Protein AF-0000000069215325 (afdb_homodimer)

Structure (mmCIF, N/CA/C/O backbone):
data_AF-0000000069215325-model_v1
#
loop_
_entity.id
_entity.type
_entity.pdbx_description
1 polymer 'MccB-like protein'
#
loop_
_atom_site.group_PDB
_atom_site.id
_atom_site.type_symbol
_atom_site.label_atom_id
_atom_site.label_alt_id
_atom_site.label_comp_id
_atom_site.label_asym_id
_atom_site.label_entity_id
_atom_site.label_seq_id
_atom_site.pdbx_PDB_ins_code
_atom_site.Cartn_x
_atom_site.Cartn_y
_atom_site.Cartn_z
_atom_site.occupancy
_atom_site.B_iso_or_equiv
_atom_site.auth_seq_id
_atom_site.auth_comp_id
_atom_site.auth_asym_id
_atom_site.auth_atom_id
_atom_site.pdbx_PDB_model_num
ATOM 1 N N . MET A 1 1 ? 28.766 -23.391 -14.75 1 69.19 1 MET A N 1
ATOM 2 C CA . MET A 1 1 ? 27.812 -23.266 -15.852 1 69.19 1 MET A CA 1
ATOM 3 C C . MET A 1 1 ? 26.422 -22.953 -15.328 1 69.19 1 MET A C 1
ATOM 5 O O . MET A 1 1 ? 26.031 -23.406 -14.25 1 69.19 1 MET A O 1
ATOM 9 N N . GLN A 1 2 ? 25.625 -22 -16.062 1 88 2 GLN A N 1
ATOM 10 C CA . GLN A 1 2 ? 24.375 -21.406 -15.562 1 88 2 GLN A CA 1
ATOM 11 C C . GLN A 1 2 ? 23.203 -22.344 -15.789 1 88 2 GLN A C 1
ATOM 13 O O . GLN A 1 2 ? 23.109 -23 -16.828 1 88 2 GLN A O 1
ATOM 18 N N . TRP A 1 3 ? 22.5 -22.719 -14.781 1 95.94 3 TRP A N 1
ATOM 19 C CA . TRP A 1 3 ? 21.281 -23.516 -14.852 1 95.94 3 TRP A CA 1
ATOM 20 C C . TRP A 1 3 ? 20.094 -22.641 -15.227 1 95.94 3 TRP A C 1
ATOM 22 O O . TRP A 1 3 ? 20.078 -21.438 -14.953 1 95.94 3 TRP A O 1
ATOM 32 N N . TYR A 1 4 ? 19.172 -23.297 -15.93 1 97.81 4 TYR A N 1
ATOM 33 C CA . TYR A 1 4 ? 17.891 -22.672 -16.219 1 97.81 4 TYR A CA 1
ATOM 34 C C . TYR A 1 4 ? 16.734 -23.578 -15.844 1 97.81 4 TYR A C 1
ATOM 36 O O . TYR A 1 4 ? 16.844 -24.812 -15.938 1 97.81 4 TYR A O 1
ATOM 44 N N . GLN A 1 5 ? 15.688 -23.031 -15.477 1 97.88 5 GLN A N 1
ATOM 45 C CA . GLN A 1 5 ? 14.461 -23.766 -15.18 1 97.88 5 GLN A CA 1
ATOM 46 C C . GLN A 1 5 ? 13.227 -22.906 -15.43 1 97.88 5 GLN A C 1
ATOM 48 O O . GLN A 1 5 ? 13.32 -21.672 -15.516 1 97.88 5 GLN A O 1
ATOM 53 N N . THR A 1 6 ? 12.125 -23.594 -15.617 1 98.25 6 THR A N 1
ATOM 54 C CA . THR A 1 6 ? 10.859 -22.875 -15.625 1 98.25 6 THR A CA 1
ATOM 55 C C . THR A 1 6 ? 10.594 -22.234 -14.266 1 98.25 6 THR A C 1
ATOM 57 O O . THR A 1 6 ? 10.695 -22.891 -13.234 1 98.25 6 THR A O 1
ATOM 60 N N . SER A 1 7 ? 10.352 -20.953 -14.281 1 97.75 7 SER A N 1
ATOM 61 C CA . SER A 1 7 ? 10.117 -20.203 -13.055 1 97.75 7 SER A CA 1
ATOM 62 C C . SER A 1 7 ? 8.891 -20.719 -12.312 1 97.75 7 SER A C 1
ATOM 64 O O . SER A 1 7 ? 7.938 -21.203 -12.93 1 97.75 7 SER A O 1
ATOM 66 N N . PHE A 1 8 ? 8.875 -20.547 -11.039 1 96.81 8 PHE A N 1
ATOM 67 C CA . PHE A 1 8 ? 7.727 -20.922 -10.227 1 96.81 8 PHE A CA 1
ATOM 68 C C . PHE A 1 8 ? 6.586 -19.922 -10.406 1 96.81 8 PHE A C 1
ATOM 70 O O . PHE A 1 8 ? 5.465 -20.172 -9.969 1 96.81 8 PHE A O 1
ATOM 77 N N . SER A 1 9 ? 6.832 -18.859 -11.109 1 96.12 9 SER A N 1
ATOM 78 C CA . SER A 1 9 ? 5.773 -17.891 -11.391 1 96.12 9 SER A CA 1
ATOM 79 C C . SER A 1 9 ? 5.191 -18.094 -12.781 1 96.12 9 SER A C 1
ATOM 81 O O . SER A 1 9 ? 4.285 -17.375 -13.195 1 96.12 9 SER A O 1
ATOM 83 N N . ALA A 1 10 ? 5.695 -19.062 -13.531 1 97.38 10 ALA A N 1
ATOM 84 C CA . ALA A 1 10 ? 5.27 -19.281 -14.914 1 97.38 10 ALA A CA 1
ATOM 85 C C . ALA A 1 10 ? 3.846 -19.828 -14.969 1 97.38 10 ALA A C 1
ATOM 87 O O . ALA A 1 10 ? 3.484 -20.719 -14.195 1 97.38 10 ALA A O 1
ATOM 88 N N . CYS A 1 11 ? 3.111 -19.266 -15.82 1 95.81 11 CYS A N 1
ATOM 89 C CA . CYS A 1 11 ? 1.731 -19.672 -16.078 1 95.81 11 CYS A CA 1
ATOM 90 C C . CYS A 1 11 ? 1.373 -19.484 -17.547 1 95.81 11 CYS A C 1
ATOM 92 O O . CYS A 1 11 ? 1.904 -18.594 -18.203 1 95.81 11 CYS A O 1
ATOM 94 N N . VAL A 1 12 ? 0.559 -20.391 -18.031 1 95.62 12 VAL A N 1
ATOM 95 C CA . VAL A 1 12 ? 0.101 -20.297 -19.406 1 95.62 12 VAL A CA 1
ATOM 96 C C . VAL A 1 12 ? -1.404 -20.547 -19.469 1 95.62 12 VAL A C 1
ATOM 98 O O . VAL A 1 12 ? -1.989 -21.094 -18.547 1 95.62 12 VAL A O 1
ATOM 101 N N . GLY A 1 13 ? -1.968 -19.953 -20.438 1 91.69 13 GLY A N 1
ATOM 102 C CA . GLY A 1 13 ? -3.396 -20.141 -20.641 1 91.69 13 GLY A CA 1
ATOM 103 C C . GLY A 1 13 ? -3.795 -20.188 -22.094 1 91.69 13 GLY A C 1
ATOM 104 O O . GLY A 1 13 ? -3.076 -19.672 -22.953 1 91.69 13 GLY A O 1
ATOM 105 N N . GLN A 1 14 ? -4.855 -20.844 -22.344 1 89.75 14 GLN A N 1
ATOM 106 C CA . GLN A 1 14 ? -5.387 -20.953 -23.703 1 89.75 14 GLN A CA 1
ATOM 107 C C . GLN A 1 14 ? -6.895 -20.719 -23.719 1 89.75 14 GLN A C 1
ATOM 109 O O . GLN A 1 14 ? -7.633 -21.359 -22.953 1 89.75 14 GLN A O 1
ATOM 114 N N . THR A 1 15 ? -7.258 -19.734 -24.438 1 84.5 15 THR A N 1
ATOM 115 C CA . THR A 1 15 ? -8.68 -19.5 -24.688 1 84.5 15 THR A CA 1
ATOM 116 C C . THR A 1 15 ? -9.055 -19.922 -26.109 1 84.5 15 THR A C 1
ATOM 118 O O . THR A 1 15 ? -8.234 -20.484 -26.844 1 84.5 15 THR A O 1
ATOM 121 N N . ASP A 1 16 ? -10.336 -19.641 -26.469 1 82.62 16 ASP A N 1
ATOM 122 C CA . ASP A 1 16 ? -10.781 -19.969 -27.828 1 82.62 16 ASP A CA 1
ATOM 123 C C . ASP A 1 16 ? -10.078 -19.109 -28.875 1 82.62 16 ASP A C 1
ATOM 125 O O . ASP A 1 16 ? -9.891 -19.547 -30.016 1 82.62 16 ASP A O 1
ATOM 129 N N . THR A 1 17 ? -9.594 -18.016 -28.375 1 86 17 THR A N 1
ATOM 130 C CA . THR A 1 17 ? -9.102 -17.078 -29.375 1 86 17 THR A CA 1
ATOM 131 C C . THR A 1 17 ? -7.629 -16.75 -29.141 1 86 17 THR A C 1
ATOM 133 O O . THR A 1 17 ? -6.949 -16.234 -30.031 1 86 17 THR A O 1
ATOM 136 N N . GLU A 1 18 ? -7.176 -17.109 -27.922 1 91.31 18 GLU A N 1
ATOM 137 C CA . GLU A 1 18 ? -5.828 -16.609 -27.625 1 91.31 18 GLU A CA 1
ATOM 138 C C . GLU A 1 18 ? -4.996 -17.672 -26.922 1 91.31 18 GLU A C 1
ATOM 140 O O . GLU A 1 18 ? -5.531 -18.469 -26.141 1 91.31 18 GLU A O 1
ATOM 145 N N . ASN A 1 19 ? -3.715 -17.734 -27.281 1 95.62 19 ASN A N 1
ATOM 146 C CA . ASN A 1 19 ? -2.686 -18.453 -26.547 1 95.62 19 ASN A CA 1
ATOM 147 C C . ASN A 1 19 ? -1.848 -17.5 -25.688 1 95.62 19 ASN A C 1
ATOM 149 O O . ASN A 1 19 ? -1.106 -16.672 -26.219 1 95.62 19 ASN A O 1
ATOM 153 N N . ILE A 1 20 ? -1.984 -17.688 -24.406 1 95.94 20 ILE A N 1
ATOM 154 C CA . ILE A 1 20 ? -1.428 -16.703 -23.5 1 95.94 20 ILE A CA 1
ATOM 155 C C . ILE A 1 20 ? -0.227 -17.281 -22.766 1 95.94 20 ILE A C 1
ATOM 157 O O . ILE A 1 20 ? -0.316 -18.375 -22.188 1 95.94 20 ILE A O 1
ATOM 161 N N . ILE A 1 21 ? 0.884 -16.562 -22.797 1 97.44 21 ILE A N 1
ATOM 162 C CA . ILE A 1 21 ? 2.096 -16.953 -22.078 1 97.44 21 ILE A CA 1
ATOM 163 C C . ILE A 1 21 ? 2.432 -15.906 -21.031 1 97.44 21 ILE A C 1
ATOM 165 O O . ILE A 1 21 ? 2.51 -14.711 -21.328 1 97.44 21 ILE A O 1
ATOM 169 N N . GLY A 1 22 ? 2.545 -16.406 -19.766 1 95.81 22 GLY A N 1
ATOM 170 C CA . GLY A 1 22 ? 2.943 -15.508 -18.703 1 95.81 22 GLY A CA 1
ATOM 171 C C . GLY A 1 22 ? 1.768 -14.844 -18 1 95.81 22 GLY A C 1
ATOM 172 O O . GLY A 1 22 ? 0.612 -15.109 -18.344 1 95.81 22 GLY A O 1
ATOM 173 N N . LEU A 1 23 ? 2.09 -14.023 -17 1 93.81 23 LEU A N 1
ATOM 174 C CA . LEU A 1 23 ? 1.136 -13.266 -16.188 1 93.81 23 LEU A CA 1
ATOM 175 C C . LEU A 1 23 ? 1.671 -11.875 -15.867 1 93.81 23 LEU A C 1
ATOM 177 O O . LEU A 1 23 ? 2.879 -11.641 -15.953 1 93.81 23 LEU A O 1
ATOM 181 N N . GLY A 1 24 ? 0.731 -11 -15.492 1 94.44 24 GLY A N 1
ATOM 182 C CA . GLY A 1 24 ? 1.152 -9.664 -15.102 1 94.44 24 GLY A CA 1
ATOM 183 C C . GLY A 1 24 ? 1.723 -8.859 -16.25 1 94.44 24 GLY A C 1
ATOM 184 O O . GLY A 1 24 ? 1.195 -8.898 -17.375 1 94.44 24 GLY A O 1
ATOM 185 N N . THR A 1 25 ? 2.807 -8.172 -15.977 1 96.06 25 THR A N 1
ATOM 186 C CA . THR A 1 25 ? 3.373 -7.289 -16.984 1 96.06 25 THR A CA 1
ATOM 187 C C . THR A 1 25 ? 4.184 -8.086 -18 1 96.06 25 THR A C 1
ATOM 189 O O . THR A 1 25 ? 4.535 -7.574 -19.078 1 96.06 25 THR A O 1
ATOM 192 N N . TYR A 1 26 ? 4.379 -9.383 -17.766 1 96.69 26 TYR A N 1
ATOM 193 C CA . TYR A 1 26 ? 5.203 -10.219 -18.641 1 96.69 26 TYR A CA 1
ATOM 194 C C . TYR A 1 26 ? 4.336 -11.055 -19.562 1 96.69 26 TYR A C 1
ATOM 196 O O . TYR A 1 26 ? 4.852 -11.852 -20.344 1 96.69 26 TYR A O 1
ATOM 204 N N . GLN A 1 27 ? 3.092 -10.859 -19.484 1 96.62 27 GLN A N 1
ATOM 205 C CA . GLN A 1 27 ? 2.154 -11.641 -20.281 1 96.62 27 GLN A CA 1
ATOM 206 C C . GLN A 1 27 ? 2.211 -11.234 -21.75 1 96.62 27 GLN A C 1
ATOM 208 O O . GLN A 1 27 ? 2.324 -10.047 -22.062 1 96.62 27 GLN A O 1
ATOM 213 N N . TYR A 1 28 ? 2.137 -12.211 -22.672 1 97.19 28 TYR A N 1
ATOM 214 C CA . TYR A 1 28 ? 2.031 -11.938 -24.094 1 97.19 28 TYR A CA 1
ATOM 215 C C . TYR A 1 28 ? 1.303 -13.062 -24.812 1 97.19 28 TYR A C 1
ATOM 217 O O . TYR A 1 28 ? 1.194 -14.172 -24.297 1 97.19 28 TYR A O 1
ATOM 225 N N . CYS A 1 29 ? 0.747 -12.805 -25.922 1 97.44 29 CYS A N 1
ATOM 226 C CA . CYS A 1 29 ? 0.031 -13.789 -26.734 1 97.44 29 CYS A CA 1
ATOM 227 C C . CYS A 1 29 ? 0.876 -14.234 -27.922 1 97.44 29 CYS A C 1
ATOM 229 O O . CYS A 1 29 ? 1.702 -13.469 -28.422 1 97.44 29 CYS A O 1
ATOM 231 N N . VAL A 1 30 ? 0.683 -15.477 -28.328 1 98.06 30 VAL A N 1
ATOM 232 C CA . VAL A 1 30 ? 1.442 -16.016 -29.453 1 98.06 30 VAL A CA 1
ATOM 233 C C . VAL A 1 30 ? 0.532 -16.875 -30.312 1 98.06 30 VAL A C 1
ATOM 235 O O . VAL A 1 30 ? -0.597 -17.188 -29.938 1 98.06 30 VAL A O 1
ATOM 238 N N . ASP A 1 31 ? 1.006 -17.219 -31.531 1 97.25 31 ASP A N 1
ATOM 239 C CA . ASP A 1 31 ? 0.257 -18.141 -32.375 1 97.25 31 ASP A CA 1
ATOM 240 C C . ASP A 1 31 ? 0.35 -19.578 -31.859 1 97.25 31 ASP A C 1
ATOM 242 O O . ASP A 1 31 ? 1.057 -19.844 -30.891 1 97.25 31 ASP A O 1
ATOM 246 N N . HIS A 1 32 ? -0.367 -20.422 -32.469 1 96.5 32 HIS A N 1
ATOM 247 C CA . HIS A 1 32 ? -0.484 -21.797 -32 1 96.5 32 HIS A CA 1
ATOM 248 C C . HIS A 1 32 ? 0.86 -22.516 -32.031 1 96.5 32 HIS A C 1
ATOM 250 O O . HIS A 1 32 ? 1.214 -23.25 -31.125 1 96.5 32 HIS A O 1
ATOM 256 N N . ASN A 1 33 ? 1.558 -22.344 -33.062 1 97.25 33 ASN A N 1
ATOM 257 C CA . ASN A 1 33 ? 2.846 -23 -33.219 1 97.25 33 ASN A CA 1
ATOM 258 C C . ASN A 1 33 ? 3.834 -22.594 -32.125 1 97.25 33 ASN A C 1
ATOM 260 O O . ASN A 1 33 ? 4.441 -23.453 -31.5 1 97.25 33 ASN A O 1
ATOM 264 N N . GLU A 1 34 ? 3.969 -21.328 -31.906 1 98.06 34 GLU A N 1
ATOM 265 C CA . GLU A 1 34 ? 4.863 -20.844 -30.875 1 98.06 34 GLU A CA 1
ATOM 266 C C . GLU A 1 34 ? 4.391 -21.281 -29.484 1 98.06 34 GLU A C 1
ATOM 268 O O . GLU A 1 34 ? 5.207 -21.562 -28.609 1 98.06 34 GLU A O 1
ATOM 273 N N . PHE A 1 35 ? 3.105 -21.312 -29.344 1 98.06 35 PHE A N 1
ATOM 274 C CA . PHE A 1 35 ? 2.543 -21.734 -28.062 1 98.06 35 PHE A CA 1
ATOM 275 C C . PHE A 1 35 ? 2.959 -23.172 -27.734 1 98.06 35 PHE A C 1
ATOM 277 O O . PHE A 1 35 ? 3.473 -23.438 -26.656 1 98.06 35 PHE A O 1
ATOM 284 N N . GLU A 1 36 ? 2.828 -24.031 -28.688 1 97.44 36 GLU A N 1
ATOM 285 C CA . GLU A 1 36 ? 3.16 -25.438 -28.484 1 97.44 36 GLU A CA 1
ATOM 286 C C . GLU A 1 36 ? 4.652 -25.625 -28.219 1 97.44 36 GLU A C 1
ATOM 288 O O . GLU A 1 36 ? 5.039 -26.422 -27.359 1 97.44 36 GLU A O 1
ATOM 293 N N . LYS A 1 37 ? 5.383 -24.922 -28.953 1 98.44 37 LYS A N 1
ATOM 294 C CA . LYS A 1 37 ? 6.828 -25 -28.75 1 98.44 37 LYS A CA 1
ATOM 295 C C . LYS A 1 37 ? 7.223 -24.469 -27.391 1 98.44 37 LYS A C 1
ATOM 297 O O . LYS A 1 37 ? 8.094 -25.031 -26.719 1 98.44 37 LYS A O 1
ATOM 302 N N . SER A 1 38 ? 6.602 -23.375 -27 1 98.62 38 SER A N 1
ATOM 303 C CA . SER A 1 38 ? 6.852 -22.828 -25.672 1 98.62 38 SER A CA 1
ATOM 304 C C . SER A 1 38 ? 6.484 -23.812 -24.578 1 98.62 38 SER A C 1
ATOM 306 O O . SER A 1 38 ? 7.234 -23.984 -23.609 1 98.62 38 SER A O 1
ATOM 308 N N . LEU A 1 39 ? 5.352 -24.5 -24.75 1 98.25 39 LEU A N 1
ATOM 309 C CA . LEU A 1 39 ? 4.914 -25.484 -23.766 1 98.25 39 LEU A CA 1
ATOM 310 C C . LEU A 1 39 ? 5.941 -26.609 -23.625 1 98.25 39 LEU A C 1
ATOM 312 O O . LEU A 1 39 ? 6.297 -26.984 -22.516 1 98.25 39 LEU A O 1
ATOM 316 N N . ARG A 1 40 ? 6.387 -27.078 -24.719 1 98.12 40 ARG A N 1
ATOM 317 C CA . ARG A 1 40 ? 7.352 -28.188 -24.703 1 98.12 40 ARG A CA 1
ATOM 318 C C . ARG A 1 40 ? 8.617 -27.781 -23.953 1 98.12 40 ARG A C 1
ATOM 320 O O . ARG A 1 40 ? 9.141 -28.562 -23.156 1 98.12 40 ARG A O 1
ATOM 327 N N . LEU A 1 41 ? 9.008 -26.625 -24.266 1 98.62 41 LEU A N 1
ATOM 328 C CA . LEU A 1 41 ? 10.227 -26.141 -23.641 1 98.62 41 LEU A CA 1
ATOM 329 C C . LEU A 1 41 ? 10.023 -25.938 -22.141 1 98.62 41 LEU A C 1
ATOM 331 O O . LEU A 1 41 ? 10.867 -26.328 -21.344 1 98.62 41 LEU A O 1
ATOM 335 N N . LEU A 1 42 ? 8.953 -25.328 -21.75 1 98.69 42 LEU A N 1
ATOM 336 C CA . LEU A 1 42 ? 8.648 -25.062 -20.344 1 98.69 42 LEU A CA 1
ATOM 337 C C . LEU A 1 42 ? 8.508 -26.375 -19.562 1 98.69 42 LEU A C 1
ATOM 339 O O . LEU A 1 42 ? 8.93 -26.469 -18.406 1 98.69 42 LEU A O 1
ATOM 343 N N . VAL A 1 43 ? 7.918 -27.375 -20.188 1 98.31 43 VAL A N 1
ATOM 344 C CA . VAL A 1 43 ? 7.773 -28.672 -19.531 1 98.31 43 VAL A CA 1
ATOM 345 C C . VAL A 1 43 ? 9.141 -29.312 -19.375 1 98.31 43 VAL A C 1
ATOM 347 O O . VAL A 1 43 ? 9.453 -29.875 -18.312 1 98.31 43 VAL A O 1
ATOM 350 N N . PHE A 1 44 ? 9.938 -29.188 -20.422 1 98.31 44 PHE A N 1
ATOM 351 C CA . PHE A 1 44 ? 11.289 -29.75 -20.391 1 98.31 44 PHE A CA 1
ATOM 352 C C . PHE A 1 44 ? 12.094 -29.125 -19.25 1 98.31 44 PHE A C 1
ATOM 354 O O . PHE A 1 44 ? 12.898 -29.812 -18.609 1 98.31 44 PHE A O 1
ATOM 361 N N . LEU A 1 45 ? 11.82 -27.891 -18.953 1 98.31 45 LEU A N 1
ATOM 362 C CA . LEU A 1 45 ? 12.633 -27.141 -18.016 1 98.31 45 LEU A CA 1
ATOM 363 C C . LEU A 1 45 ? 11.992 -27.141 -16.625 1 98.31 45 LEU A C 1
ATOM 365 O O . LEU A 1 45 ? 12.375 -26.359 -15.758 1 98.31 45 LEU A O 1
ATOM 369 N N . ARG A 1 46 ? 11.047 -27.953 -16.359 1 96.75 46 ARG A N 1
ATOM 370 C CA . ARG A 1 46 ? 10.547 -28.125 -15.008 1 96.75 46 ARG A CA 1
ATOM 371 C C . ARG A 1 46 ? 11.656 -28.547 -14.055 1 96.75 46 ARG A C 1
ATOM 373 O O . ARG A 1 46 ? 11.625 -28.203 -12.867 1 96.75 46 ARG A O 1
ATOM 380 N N . MET A 1 47 ? 12.586 -29.281 -14.617 1 96.06 47 MET A N 1
ATOM 381 C CA . MET A 1 47 ? 13.852 -29.562 -13.938 1 96.06 47 MET A CA 1
ATOM 382 C C . MET A 1 47 ? 14.977 -28.719 -14.5 1 96.06 47 MET A C 1
ATOM 384 O O . MET A 1 47 ? 15.055 -28.5 -15.711 1 96.06 47 MET A O 1
ATOM 388 N N . LYS A 1 48 ? 15.734 -28.25 -13.664 1 96.75 48 LYS A N 1
ATOM 389 C CA . LYS A 1 48 ? 16.797 -27.359 -14.141 1 96.75 48 LYS A CA 1
ATOM 390 C C . LYS A 1 48 ? 17.719 -28.062 -15.109 1 96.75 48 LYS A C 1
ATOM 392 O O . LYS A 1 48 ? 18.016 -29.25 -14.938 1 96.75 48 LYS A O 1
ATOM 397 N N . LYS A 1 49 ? 18.156 -27.375 -16.156 1 97.94 49 LYS A N 1
ATOM 398 C CA . LYS A 1 49 ? 19.062 -27.875 -17.203 1 97.94 49 LYS A CA 1
ATOM 399 C C . LYS A 1 49 ? 20.172 -26.875 -17.5 1 97.94 49 LYS A C 1
ATOM 401 O O . LYS A 1 49 ? 20.031 -25.672 -17.203 1 97.94 49 LYS A O 1
ATOM 406 N N . ARG A 1 50 ? 21.234 -27.391 -18.047 1 97.62 50 ARG A N 1
ATOM 407 C CA . ARG A 1 50 ? 22.312 -26.531 -18.531 1 97.62 50 ARG A CA 1
ATOM 408 C C . ARG A 1 50 ? 22.047 -26.094 -19.969 1 97.62 50 ARG A C 1
ATOM 410 O O . ARG A 1 50 ? 21.25 -26.719 -20.672 1 97.62 50 ARG A O 1
ATOM 417 N N . MET A 1 51 ? 22.734 -25.094 -20.375 1 97 51 MET A N 1
ATOM 418 C CA . MET A 1 51 ? 22.484 -24.484 -21.672 1 97 51 MET A CA 1
ATOM 419 C C . MET A 1 51 ? 22.719 -25.5 -22.797 1 97 51 MET A C 1
ATOM 421 O O . MET A 1 51 ? 21.984 -25.5 -23.797 1 97 51 MET A O 1
ATOM 425 N N . ASN A 1 52 ? 23.719 -26.328 -22.641 1 96.75 52 ASN A N 1
ATOM 426 C CA . ASN A 1 52 ? 24 -27.312 -23.672 1 96.75 52 ASN A CA 1
ATOM 427 C C . ASN A 1 52 ? 22.844 -28.297 -23.844 1 96.75 52 ASN A C 1
ATOM 429 O O . ASN A 1 52 ? 22.484 -28.672 -24.953 1 96.75 52 ASN A O 1
ATOM 433 N N . GLU A 1 53 ? 22.234 -28.703 -22.703 1 98.12 53 GLU A N 1
ATOM 434 C CA . GLU A 1 53 ? 21.062 -29.594 -22.734 1 98.12 53 GLU A CA 1
ATOM 435 C C . GLU A 1 53 ? 19.875 -28.906 -23.375 1 98.12 53 GLU A C 1
ATOM 437 O O . GLU A 1 53 ? 19.109 -29.531 -24.125 1 98.12 53 GLU A O 1
ATOM 442 N N . ILE A 1 54 ? 19.734 -27.672 -23.125 1 98.38 54 ILE A N 1
ATOM 443 C CA . ILE A 1 54 ? 18.625 -26.891 -23.641 1 98.38 54 ILE A CA 1
ATOM 444 C C . ILE A 1 54 ? 18.75 -26.734 -25.156 1 98.38 54 ILE A C 1
ATOM 446 O O . ILE A 1 54 ? 17.781 -26.953 -25.891 1 98.38 54 ILE A O 1
ATOM 450 N N . LYS A 1 55 ? 19.922 -26.438 -25.594 1 97.69 55 LYS A N 1
ATOM 451 C CA . LYS A 1 55 ? 20.172 -26.281 -27.031 1 97.69 55 LYS A CA 1
ATOM 452 C C . LYS A 1 55 ? 19.906 -27.594 -27.781 1 97.69 55 LYS A C 1
ATOM 454 O O . LYS A 1 55 ? 19.312 -27.578 -28.844 1 97.69 55 LYS A O 1
ATOM 459 N N . SER A 1 56 ? 20.391 -28.656 -27.203 1 98.12 56 SER A N 1
ATOM 460 C CA . SER A 1 56 ? 20.172 -29.969 -27.797 1 98.12 56 SER A CA 1
ATOM 461 C C . SER A 1 56 ? 18.688 -30.281 -27.922 1 98.12 56 SER A C 1
ATOM 463 O O . SER A 1 56 ? 18.219 -30.75 -28.953 1 98.12 56 SER A O 1
ATOM 465 N N . PHE A 1 57 ? 17.969 -30.016 -26.844 1 98.38 57 PHE A N 1
ATOM 466 C CA . PHE A 1 57 ? 16.531 -30.266 -26.828 1 98.38 57 PHE A CA 1
ATOM 467 C C . PHE A 1 57 ? 15.82 -29.406 -27.875 1 98.38 57 PHE A C 1
ATOM 469 O O . PHE A 1 57 ? 14.938 -29.875 -28.578 1 98.38 57 PHE A O 1
ATOM 476 N N . MET A 1 58 ? 16.156 -28.141 -27.969 1 98.38 58 MET A N 1
ATOM 477 C CA . MET A 1 58 ? 15.531 -27.203 -28.906 1 98.38 58 MET A CA 1
ATOM 478 C C . MET A 1 58 ? 15.789 -27.641 -30.344 1 98.38 58 MET A C 1
ATOM 480 O O . MET A 1 58 ? 14.898 -27.562 -31.203 1 98.38 58 MET A O 1
ATOM 484 N N . GLU A 1 59 ? 17.016 -28.109 -30.609 1 97.81 59 GLU A N 1
ATOM 485 C CA . GLU A 1 59 ? 17.359 -28.594 -31.938 1 97.81 59 GLU A CA 1
ATOM 486 C C . GLU A 1 59 ? 16.531 -29.812 -32.312 1 97.81 59 GLU A C 1
ATOM 488 O O . GLU A 1 59 ? 15.93 -29.875 -33.406 1 97.81 59 GLU A O 1
ATOM 493 N N . THR A 1 60 ? 16.453 -30.734 -31.438 1 97.81 60 THR A N 1
ATOM 494 C CA . THR A 1 60 ? 15.734 -31.984 -31.688 1 97.81 60 THR A CA 1
ATOM 495 C C . THR A 1 60 ? 14.234 -31.719 -31.812 1 97.81 60 THR A C 1
ATOM 497 O O . THR A 1 60 ? 13.547 -32.406 -32.562 1 97.81 60 THR A O 1
ATOM 500 N N . SER A 1 61 ? 13.766 -30.734 -31.062 1 97.5 61 SER A N 1
ATOM 501 C CA . SER A 1 61 ? 12.328 -30.469 -31.016 1 97.5 61 SER A CA 1
ATOM 502 C C . SER A 1 61 ? 11.953 -29.359 -32 1 97.5 61 SER A C 1
ATOM 504 O O . SER A 1 61 ? 10.805 -28.906 -32.031 1 97.5 61 SER A O 1
ATOM 506 N N . LYS A 1 62 ? 12.906 -28.828 -32.75 1 97.5 62 LYS A N 1
ATOM 507 C CA . LYS A 1 62 ? 12.695 -27.781 -33.75 1 97.5 62 LYS A CA 1
ATOM 508 C C . LYS A 1 62 ? 12.109 -26.516 -33.125 1 97.5 62 LYS A C 1
ATOM 510 O O . LYS A 1 62 ? 11.125 -25.969 -33.594 1 97.5 62 LYS A O 1
ATOM 515 N N . ILE A 1 63 ? 12.672 -26.156 -32 1 98.44 63 ILE A N 1
ATOM 516 C CA . ILE A 1 63 ? 12.297 -24.922 -31.328 1 98.44 63 ILE A CA 1
ATOM 517 C C . ILE A 1 63 ? 13.328 -23.828 -31.609 1 98.44 63 ILE A C 1
ATOM 519 O O . ILE A 1 63 ? 14.523 -24.031 -31.359 1 98.44 63 ILE A O 1
ATOM 523 N N . GLU A 1 64 ? 12.883 -22.75 -32.125 1 97.5 64 GLU A N 1
ATOM 524 C CA . GLU A 1 64 ? 13.766 -21.641 -32.438 1 97.5 64 GLU A CA 1
ATOM 525 C C . GLU A 1 64 ? 14.336 -21 -31.172 1 97.5 64 GLU A C 1
ATOM 527 O O . GLU A 1 64 ? 13.648 -20.922 -30.156 1 97.5 64 GLU A O 1
ATOM 532 N N . HIS A 1 65 ? 15.531 -20.469 -31.297 1 97.38 65 HIS A N 1
ATOM 533 C CA . HIS A 1 65 ? 16.203 -19.859 -30.156 1 97.38 65 HIS A CA 1
ATOM 534 C C . HIS A 1 65 ? 15.445 -18.641 -29.641 1 97.38 65 HIS A C 1
ATOM 536 O O . HIS A 1 65 ? 15.492 -18.328 -28.453 1 97.38 65 HIS A O 1
ATOM 542 N N . ASN A 1 66 ? 14.82 -18.031 -30.5 1 97.75 66 ASN A N 1
ATOM 543 C CA . ASN A 1 66 ? 14.078 -16.828 -30.156 1 97.75 66 ASN A CA 1
ATOM 544 C C . ASN A 1 66 ? 12.977 -17.125 -29.125 1 97.75 66 ASN A C 1
ATOM 546 O O . ASN A 1 66 ? 12.625 -16.266 -28.312 1 97.75 66 ASN A O 1
ATOM 550 N N . ILE A 1 67 ? 12.422 -18.234 -29.156 1 98.5 67 ILE A N 1
ATOM 551 C CA . ILE A 1 67 ? 11.383 -18.641 -28.203 1 98.5 67 ILE A CA 1
ATOM 552 C C . ILE A 1 67 ? 11.969 -18.719 -26.797 1 98.5 67 ILE A C 1
ATOM 554 O O . ILE A 1 67 ? 11.367 -18.219 -25.844 1 98.5 67 ILE A O 1
ATOM 558 N N . PHE A 1 68 ? 13.164 -19.297 -26.703 1 98.5 68 PHE A N 1
ATOM 559 C CA . PHE A 1 68 ? 13.852 -19.344 -25.406 1 98.5 68 PHE A CA 1
ATOM 560 C C . PHE A 1 68 ? 14.125 -17.938 -24.891 1 98.5 68 PHE A C 1
ATOM 562 O O . PHE A 1 68 ? 13.859 -17.641 -23.719 1 98.5 68 PHE A O 1
ATOM 569 N N . ASP A 1 69 ? 14.633 -17.109 -25.75 1 98.12 69 ASP A N 1
ATOM 570 C CA . ASP A 1 69 ? 14.969 -15.75 -25.359 1 98.12 69 ASP A CA 1
ATOM 571 C C . ASP A 1 69 ? 13.734 -15 -24.859 1 98.12 69 ASP A C 1
ATOM 573 O O . ASP A 1 69 ? 13.812 -14.258 -23.875 1 98.12 69 ASP A O 1
ATOM 577 N N . LYS A 1 70 ? 12.656 -15.195 -25.516 1 98.25 70 LYS A N 1
ATOM 578 C CA . LYS A 1 70 ? 11.406 -14.531 -25.141 1 98.25 70 LYS A CA 1
ATOM 579 C C . LYS A 1 70 ? 10.906 -15.031 -23.797 1 98.25 70 LYS A C 1
ATOM 581 O O . LYS A 1 70 ? 10.445 -14.234 -22.969 1 98.25 70 LYS A O 1
ATOM 586 N N . LEU A 1 71 ? 11.008 -16.328 -23.609 1 98.69 71 LEU A N 1
ATOM 587 C CA . LEU A 1 71 ? 10.562 -16.906 -22.359 1 98.69 71 LEU A CA 1
ATOM 588 C C . LEU A 1 71 ? 11.43 -16.438 -21.188 1 98.69 71 LEU A C 1
ATOM 590 O O . LEU A 1 71 ? 10.93 -16.234 -20.078 1 98.69 71 LEU A O 1
ATOM 594 N N . VAL A 1 72 ? 12.727 -16.266 -21.438 1 97.81 72 VAL A N 1
ATOM 595 C CA . VAL A 1 72 ? 13.633 -15.75 -20.406 1 97.81 72 VAL A CA 1
ATOM 596 C C . VAL A 1 72 ? 13.328 -14.273 -20.141 1 97.81 72 VAL A C 1
ATOM 598 O O . VAL A 1 72 ? 13.195 -13.859 -18.984 1 97.81 72 VAL A O 1
ATOM 601 N N . ALA A 1 73 ? 13.141 -13.562 -21.25 1 97.12 73 ALA A N 1
ATOM 602 C CA . ALA A 1 73 ? 12.891 -12.125 -21.141 1 97.12 73 ALA A CA 1
ATOM 603 C C . ALA A 1 73 ? 11.594 -11.844 -20.391 1 97.12 73 ALA A C 1
ATOM 605 O O . ALA A 1 73 ? 11.477 -10.828 -19.703 1 97.12 73 ALA A O 1
ATOM 606 N N . ASN A 1 74 ? 10.68 -12.758 -20.5 1 97.75 74 ASN A N 1
ATOM 607 C CA . ASN A 1 74 ? 9.375 -12.547 -19.891 1 97.75 74 ASN A CA 1
ATOM 608 C C . ASN A 1 74 ? 9.211 -13.391 -18.625 1 97.75 74 ASN A C 1
ATOM 610 O O . ASN A 1 74 ? 8.094 -13.664 -18.188 1 97.75 74 ASN A O 1
ATOM 614 N N . LYS A 1 75 ? 10.305 -13.875 -18.062 1 96.81 75 LYS A N 1
ATOM 615 C CA . LYS A 1 75 ? 10.445 -14.414 -16.703 1 96.81 75 LYS A CA 1
ATOM 616 C C . LYS A 1 75 ? 9.75 -15.766 -16.578 1 96.81 75 LYS A C 1
ATOM 618 O O . LYS A 1 75 ? 9.352 -16.172 -15.484 1 96.81 75 LYS A O 1
ATOM 623 N N . LEU A 1 76 ? 9.531 -16.484 -17.672 1 98.19 76 LEU A N 1
ATOM 624 C CA . LEU A 1 76 ? 8.984 -17.844 -17.594 1 98.19 76 LEU A CA 1
ATOM 625 C C . LEU A 1 76 ? 10.086 -18.875 -17.391 1 98.19 76 LEU A C 1
ATOM 627 O O . LEU A 1 76 ? 9.859 -19.922 -16.797 1 98.19 76 LEU A O 1
ATOM 631 N N . ILE A 1 77 ? 11.219 -18.562 -17.953 1 98.12 77 ILE A N 1
ATOM 632 C CA . ILE A 1 77 ? 12.438 -19.312 -17.703 1 98.12 77 ILE A CA 1
ATOM 633 C C . ILE A 1 77 ? 13.438 -18.438 -16.953 1 98.12 77 ILE A C 1
ATOM 635 O O . ILE A 1 77 ? 13.602 -17.266 -17.25 1 98.12 77 ILE A O 1
ATOM 639 N N . THR A 1 78 ? 14.055 -19.016 -15.93 1 97.06 78 THR A N 1
ATOM 640 C CA . THR A 1 78 ? 14.945 -18.219 -15.102 1 97.06 78 THR A CA 1
ATOM 641 C C . THR A 1 78 ? 16.234 -18.984 -14.789 1 97.06 78 THR A C 1
ATOM 643 O O . THR A 1 78 ? 16.234 -20.219 -14.758 1 97.06 78 THR A O 1
ATOM 646 N N . SER A 1 79 ? 17.281 -18.281 -14.625 1 96.12 79 SER A N 1
ATOM 647 C CA . SER A 1 79 ? 18.547 -18.844 -14.141 1 96.12 79 SER A CA 1
ATOM 648 C C . SER A 1 79 ? 18.688 -18.641 -12.633 1 96.12 79 SER A C 1
ATOM 650 O O . SER A 1 79 ? 19.672 -19.094 -12.039 1 96.12 79 SER A O 1
ATOM 652 N N . PHE A 1 80 ? 17.734 -17.922 -12.023 1 95.69 80 PHE A N 1
ATOM 653 C CA . PHE A 1 80 ? 17.672 -17.734 -10.578 1 95.69 80 PHE A CA 1
ATOM 654 C C . PHE A 1 80 ? 16.953 -18.906 -9.922 1 95.69 80 PHE A C 1
ATOM 656 O O . PHE A 1 80 ? 15.727 -18.891 -9.773 1 95.69 80 PHE A O 1
ATOM 663 N N . ILE A 1 81 ? 17.719 -19.891 -9.484 1 94.38 81 ILE A N 1
ATOM 664 C CA . ILE A 1 81 ? 17.141 -21.141 -9.008 1 94.38 81 ILE A CA 1
ATOM 665 C C . ILE A 1 81 ? 16.703 -20.984 -7.559 1 94.38 81 ILE A C 1
ATOM 667 O O . ILE A 1 81 ? 17.516 -20.688 -6.68 1 94.38 81 ILE A O 1
ATOM 671 N N . LEU A 1 82 ? 15.422 -21.203 -7.363 1 93.75 82 LEU A N 1
ATOM 672 C CA . LEU A 1 82 ? 14.828 -21.062 -6.035 1 93.75 82 LEU A CA 1
ATOM 673 C C . LEU A 1 82 ? 14.453 -22.438 -5.465 1 93.75 82 LEU A C 1
ATOM 675 O O . LEU A 1 82 ? 14.211 -23.375 -6.219 1 93.75 82 LEU A O 1
ATOM 679 N N . ASN A 1 83 ? 14.508 -22.469 -4.191 1 90.62 83 ASN A N 1
ATOM 680 C CA . ASN A 1 83 ? 14.055 -23.641 -3.445 1 90.62 83 ASN A CA 1
ATOM 681 C C . ASN A 1 83 ? 12.719 -23.391 -2.756 1 90.62 83 ASN A C 1
ATOM 683 O O . ASN A 1 83 ? 12.656 -22.656 -1.769 1 90.62 83 ASN A O 1
ATOM 687 N N . PRO A 1 84 ? 11.672 -24.031 -3.182 1 89.62 84 PRO A N 1
ATOM 688 C CA . PRO A 1 84 ? 10.352 -23.781 -2.602 1 89.62 84 PRO A CA 1
ATOM 689 C C . PRO A 1 84 ? 10.266 -24.203 -1.135 1 89.62 84 PRO A C 1
ATOM 691 O O . PRO A 1 84 ? 9.32 -23.812 -0.434 1 89.62 84 PRO A O 1
ATOM 694 N N . ASN A 1 85 ? 11.25 -24.938 -0.636 1 88.06 85 ASN A N 1
ATOM 695 C CA . ASN A 1 85 ? 11.242 -25.391 0.752 1 88.06 85 ASN A CA 1
ATOM 696 C C . ASN A 1 85 ? 11.898 -24.359 1.676 1 88.06 85 ASN A C 1
ATOM 698 O O . ASN A 1 85 ? 11.906 -24.531 2.896 1 88.06 85 ASN A O 1
ATOM 702 N N . ASP A 1 86 ? 12.43 -23.328 1.066 1 87.38 86 ASP A N 1
ATOM 703 C CA . ASP A 1 86 ? 12.93 -22.203 1.859 1 87.38 86 ASP A CA 1
ATOM 704 C C . ASP A 1 86 ? 11.781 -21.344 2.383 1 87.38 86 ASP A C 1
ATOM 706 O O . ASP A 1 86 ? 11.477 -20.297 1.816 1 87.38 86 ASP A O 1
ATOM 710 N N . GLU A 1 87 ? 11.195 -21.734 3.412 1 80.56 87 GLU A N 1
ATOM 711 C CA . GLU A 1 87 ? 9.977 -21.141 3.965 1 80.56 87 GLU A CA 1
ATOM 712 C C . GLU A 1 87 ? 10.156 -19.656 4.266 1 80.56 87 GLU A C 1
ATOM 714 O O . GLU A 1 87 ? 9.203 -18.891 4.211 1 80.56 87 GLU A O 1
ATOM 719 N N . GLN A 1 88 ? 11.32 -19.281 4.457 1 81.75 88 GLN A N 1
ATOM 720 C CA . GLN A 1 88 ? 11.602 -17.922 4.938 1 81.75 88 GLN A CA 1
ATOM 721 C C . GLN A 1 88 ? 11.672 -16.938 3.781 1 81.75 88 GLN A C 1
ATOM 723 O O . GLN A 1 88 ? 11.172 -15.812 3.887 1 81.75 88 GLN A O 1
ATOM 728 N N . ASN A 1 89 ? 12.258 -17.484 2.672 1 92.56 89 ASN A N 1
ATOM 729 C CA . ASN A 1 89 ? 12.664 -16.5 1.681 1 92.56 89 ASN A CA 1
ATOM 730 C C . ASN A 1 89 ? 11.977 -16.734 0.338 1 92.56 89 ASN A C 1
ATOM 732 O O . ASN A 1 89 ? 11.977 -15.852 -0.524 1 92.56 89 ASN A O 1
ATOM 736 N N . PHE A 1 90 ? 11.383 -17.906 0.175 1 96.06 90 PHE A N 1
ATOM 737 C CA . PHE A 1 90 ? 10.977 -18.344 -1.154 1 96.06 90 PHE A CA 1
ATOM 738 C C . PHE A 1 90 ? 10.039 -17.328 -1.802 1 96.06 90 PHE A C 1
ATOM 740 O O . PHE A 1 90 ? 10.289 -16.875 -2.924 1 96.06 90 PHE A O 1
ATOM 747 N N . LYS A 1 91 ? 8.984 -16.875 -1.089 1 95.81 91 LYS A N 1
ATOM 748 C CA . LYS A 1 91 ? 7.977 -15.992 -1.666 1 95.81 91 LYS A CA 1
ATOM 749 C C . LYS A 1 91 ? 8.57 -14.625 -1.99 1 95.81 91 LYS A C 1
ATOM 751 O O . LYS A 1 91 ? 8.336 -14.086 -3.072 1 95.81 91 LYS A O 1
ATOM 756 N N . ASN A 1 92 ? 9.406 -14.102 -1.116 1 97 92 ASN A N 1
ATOM 757 C CA . ASN A 1 92 ? 10.047 -12.82 -1.373 1 97 92 ASN A CA 1
ATOM 758 C C . ASN A 1 92 ? 11.031 -12.906 -2.535 1 97 92 ASN A C 1
ATOM 760 O O . ASN A 1 92 ? 11.117 -11.992 -3.355 1 97 92 ASN A O 1
ATOM 764 N N . HIS A 1 93 ? 11.766 -14.039 -2.572 1 97.69 93 HIS A N 1
ATOM 765 C CA . HIS A 1 93 ? 12.727 -14.203 -3.662 1 97.69 93 HIS A CA 1
ATOM 766 C C . HIS A 1 93 ? 12.016 -14.328 -5.004 1 97.69 93 HIS A C 1
ATOM 768 O O . HIS A 1 93 ? 12.477 -13.781 -6.012 1 97.69 93 HIS A O 1
ATOM 774 N N . LEU A 1 94 ? 10.922 -15.07 -4.953 1 97.12 94 LEU A N 1
ATOM 775 C CA . LEU A 1 94 ? 10.117 -15.188 -6.164 1 97.12 94 LEU A CA 1
ATOM 776 C C . LEU A 1 94 ? 9.602 -13.828 -6.609 1 97.12 94 LEU A C 1
ATOM 778 O O . LEU A 1 94 ? 9.641 -13.5 -7.801 1 97.12 94 LEU A O 1
ATOM 782 N N . PHE A 1 95 ? 9.203 -12.984 -5.703 1 97.88 95 PHE A N 1
ATOM 783 C CA . PHE A 1 95 ? 8.727 -11.641 -6.008 1 97.88 95 PHE A CA 1
ATOM 784 C C . PHE A 1 95 ? 9.859 -10.766 -6.531 1 97.88 95 PHE A C 1
ATOM 786 O O . PHE A 1 95 ? 9.688 -10.047 -7.52 1 97.88 95 PHE A O 1
ATOM 793 N N . ILE A 1 96 ? 10.984 -10.844 -5.906 1 97.81 96 ILE A N 1
ATOM 794 C CA . ILE A 1 96 ? 12.148 -10.07 -6.32 1 97.81 96 ILE A CA 1
ATOM 795 C C . ILE A 1 96 ? 12.539 -10.453 -7.746 1 97.81 96 ILE A C 1
ATOM 797 O O . ILE A 1 96 ? 12.945 -9.602 -8.539 1 97.81 96 ILE A O 1
ATOM 801 N N . ASP A 1 97 ? 12.391 -11.75 -8.047 1 97 97 ASP A N 1
ATOM 802 C CA . ASP A 1 97 ? 12.711 -12.211 -9.391 1 97 97 ASP A CA 1
ATOM 803 C C . ASP A 1 97 ? 11.867 -11.484 -10.438 1 97 97 ASP A C 1
ATOM 805 O O . ASP A 1 97 ? 12.344 -11.188 -11.531 1 97 97 ASP A O 1
ATOM 809 N N . LEU A 1 98 ? 10.664 -11.211 -10.086 1 97 98 LEU A N 1
ATOM 810 C CA . LEU A 1 98 ? 9.75 -10.539 -11.008 1 97 98 LEU A CA 1
ATOM 811 C C . LEU A 1 98 ? 10.023 -9.039 -11.039 1 97 98 LEU A C 1
ATOM 813 O O . LEU A 1 98 ? 9.875 -8.398 -12.086 1 97 98 LEU A O 1
ATOM 817 N N . MET A 1 99 ? 10.477 -8.445 -9.945 1 97.19 99 MET A N 1
ATOM 818 C CA . MET A 1 99 ? 10.555 -6.996 -9.781 1 97.19 99 MET A CA 1
ATOM 819 C C . MET A 1 99 ? 11.93 -6.48 -10.211 1 97.19 99 MET A C 1
ATOM 821 O O . MET A 1 99 ? 12.094 -5.281 -10.453 1 97.19 99 MET A O 1
ATOM 825 N N . SER A 1 100 ? 12.906 -7.398 -10.25 1 96.31 100 SER A N 1
ATOM 826 C CA . SER A 1 100 ? 14.297 -6.984 -10.414 1 96.31 100 SER A CA 1
ATOM 827 C C . SER A 1 100 ? 14.906 -7.598 -11.672 1 96.31 100 SER A C 1
ATOM 829 O O . SER A 1 100 ? 14.586 -8.734 -12.031 1 96.31 100 SER A O 1
ATOM 831 N N . SER A 1 101 ? 15.852 -6.902 -12.234 1 93.19 101 SER A N 1
ATOM 832 C CA . SER A 1 101 ? 16.609 -7.418 -13.367 1 93.19 101 SER A CA 1
ATOM 833 C C . SER A 1 101 ? 17.75 -8.32 -12.906 1 93.19 101 SER A C 1
ATOM 835 O O . SER A 1 101 ? 18.266 -9.125 -13.688 1 93.19 101 SER A O 1
ATOM 837 N N . LYS A 1 102 ? 18.141 -8.148 -11.695 1 97.19 102 LYS A N 1
ATOM 838 C CA . LYS A 1 102 ? 19.219 -8.93 -11.109 1 97.19 102 LYS A CA 1
ATOM 839 C C . LYS A 1 102 ? 18.844 -9.438 -9.719 1 97.19 102 LYS A C 1
ATOM 841 O O . LYS A 1 102 ? 19.359 -8.961 -8.711 1 97.19 102 LYS A O 1
ATOM 846 N N . PRO A 1 103 ? 18.078 -10.453 -9.648 1 97.38 103 PRO A N 1
ATOM 847 C CA . PRO A 1 103 ? 17.516 -10.883 -8.359 1 97.38 103 PRO A CA 1
ATOM 848 C C . PRO A 1 103 ? 18.594 -11.336 -7.371 1 97.38 103 PRO A C 1
ATOM 850 O O . PRO A 1 103 ? 18.5 -11.039 -6.18 1 97.38 103 PRO A O 1
ATOM 853 N N . GLU A 1 104 ? 19.609 -12.047 -7.812 1 97.12 104 GLU A N 1
ATOM 854 C CA . GLU A 1 104 ? 20.672 -12.492 -6.902 1 97.12 104 GLU A CA 1
ATOM 855 C C . GLU A 1 104 ? 21.406 -11.312 -6.289 1 97.12 104 GLU A C 1
ATOM 857 O O . GLU A 1 104 ? 21.656 -11.281 -5.082 1 97.12 104 GLU A O 1
ATOM 862 N N . LEU A 1 105 ? 21.719 -10.359 -7.156 1 98.25 105 LEU A N 1
ATOM 863 C CA . LEU A 1 105 ? 22.391 -9.156 -6.688 1 98.25 105 LEU A CA 1
ATOM 864 C C . LEU A 1 105 ? 21.5 -8.391 -5.699 1 98.25 105 LEU A C 1
ATOM 866 O O . LEU A 1 105 ? 22 -7.895 -4.684 1 98.25 105 LEU A O 1
ATOM 870 N N . THR A 1 106 ? 20.281 -8.297 -6.012 1 98.56 106 THR A N 1
ATOM 871 C CA . THR A 1 106 ? 19.328 -7.586 -5.172 1 98.56 106 THR A CA 1
ATOM 872 C C . THR A 1 106 ? 19.297 -8.18 -3.766 1 98.56 106 THR A C 1
ATOM 874 O O . THR A 1 106 ? 19.406 -7.457 -2.775 1 98.56 106 THR A O 1
ATOM 877 N N . ILE A 1 107 ? 19.203 -9.516 -3.674 1 98.06 107 ILE A N 1
ATOM 878 C CA . ILE A 1 107 ? 19.141 -10.211 -2.395 1 98.06 107 ILE A CA 1
ATOM 879 C C . ILE A 1 107 ? 20.453 -10.016 -1.636 1 98.06 107 ILE A C 1
ATOM 881 O O . ILE A 1 107 ? 20.438 -9.734 -0.435 1 98.06 107 ILE A O 1
ATOM 885 N N . ASP A 1 108 ? 21.547 -10.125 -2.383 1 98.44 108 ASP A N 1
ATOM 886 C CA . ASP A 1 108 ? 22.859 -9.953 -1.767 1 98.44 108 ASP A CA 1
ATOM 887 C C . ASP A 1 108 ? 23.016 -8.539 -1.21 1 98.44 108 ASP A C 1
ATOM 889 O O . ASP A 1 108 ? 23.547 -8.352 -0.116 1 98.44 108 ASP A O 1
ATOM 893 N N . ASN A 1 109 ? 22.562 -7.57 -1.949 1 98.75 109 ASN A N 1
ATOM 894 C CA . ASN A 1 109 ? 22.656 -6.188 -1.498 1 98.75 109 ASN A CA 1
ATOM 895 C C . ASN A 1 109 ? 21.812 -5.938 -0.258 1 98.75 109 ASN A C 1
ATOM 897 O O . ASN A 1 109 ? 22.219 -5.215 0.65 1 98.75 109 ASN A O 1
ATOM 901 N N . PHE A 1 110 ? 20.641 -6.52 -0.187 1 98.62 110 PHE A N 1
ATOM 902 C CA . PHE A 1 110 ? 19.844 -6.422 1.029 1 98.62 110 PHE A CA 1
ATOM 903 C C . PHE A 1 110 ? 20.594 -7 2.221 1 98.62 110 PHE A C 1
ATOM 905 O O . PHE A 1 110 ? 20.703 -6.359 3.27 1 98.62 110 PHE A O 1
ATOM 912 N N . LYS A 1 111 ? 21.203 -8.141 2.07 1 98.25 111 LYS A N 1
ATOM 913 C CA . LYS A 1 111 ? 21.875 -8.859 3.152 1 98.25 111 LYS A CA 1
ATOM 914 C C . LYS A 1 111 ? 23.078 -8.07 3.666 1 98.25 111 LYS A C 1
ATOM 916 O O . LYS A 1 111 ? 23.516 -8.266 4.801 1 98.25 111 LYS A O 1
ATOM 921 N N . ARG A 1 112 ? 23.516 -7.137 2.826 1 98.5 112 ARG A N 1
ATOM 922 C CA . ARG A 1 112 ? 24.734 -6.414 3.166 1 98.5 112 ARG A CA 1
ATOM 923 C C . ARG A 1 112 ? 24.438 -4.988 3.605 1 98.5 112 ARG A C 1
ATOM 925 O O . ARG A 1 112 ? 25.344 -4.238 3.98 1 98.5 112 ARG A O 1
ATOM 932 N N . THR A 1 113 ? 23.219 -4.586 3.607 1 98.81 113 THR A N 1
ATOM 933 C CA . THR A 1 113 ? 22.859 -3.189 3.834 1 98.81 113 THR A CA 1
ATOM 934 C C . THR A 1 113 ? 22.297 -2.994 5.242 1 98.81 113 THR A C 1
ATOM 936 O O . THR A 1 113 ? 21.516 -3.811 5.719 1 98.81 113 THR A O 1
ATOM 939 N N . ILE A 1 114 ? 22.781 -1.957 5.934 1 98.94 114 ILE A N 1
ATOM 940 C CA . ILE A 1 114 ? 22.188 -1.457 7.168 1 98.94 114 ILE A CA 1
ATOM 941 C C . ILE A 1 114 ? 21.25 -0.299 6.852 1 98.94 114 ILE A C 1
ATOM 943 O O . ILE A 1 114 ? 21.656 0.707 6.27 1 98.94 114 ILE A O 1
ATOM 947 N N . PHE A 1 115 ? 20 -0.452 7.16 1 98.94 115 PHE A N 1
ATOM 948 C CA . PHE A 1 115 ? 19.016 0.607 6.957 1 98.94 115 PHE A CA 1
ATOM 949 C C . PHE A 1 115 ? 18.859 1.451 8.219 1 98.94 115 PHE A C 1
ATOM 951 O O . PHE A 1 115 ? 18.609 0.918 9.305 1 98.94 115 PHE A O 1
ATOM 958 N N . ILE A 1 116 ? 19.062 2.738 8.086 1 98.88 116 ILE A N 1
ATOM 959 C CA . ILE A 1 116 ? 18.812 3.709 9.148 1 98.88 116 ILE A CA 1
ATOM 960 C C . ILE A 1 116 ? 17.438 4.344 8.953 1 98.88 116 ILE A C 1
ATOM 962 O O . ILE A 1 116 ? 17.234 5.113 8.008 1 98.88 116 ILE A O 1
ATOM 966 N N . ILE A 1 117 ? 16.516 4 9.828 1 98.81 117 ILE A N 1
ATOM 967 C CA . ILE A 1 117 ? 15.141 4.469 9.688 1 98.81 117 ILE A CA 1
ATOM 968 C C . ILE A 1 117 ? 14.867 5.574 10.703 1 98.81 117 ILE A C 1
ATOM 970 O O . ILE A 1 117 ? 14.805 5.316 11.914 1 98.81 117 ILE A O 1
ATOM 974 N N . ILE A 1 118 ? 14.703 6.785 10.203 1 98.5 118 ILE A N 1
ATOM 975 C CA . ILE A 1 118 ? 14.375 7.941 11.031 1 98.5 118 ILE A CA 1
ATOM 976 C C . ILE A 1 118 ? 12.867 8.188 11.008 1 98.5 118 ILE A C 1
ATOM 978 O O . ILE A 1 118 ? 12.32 8.617 9.992 1 98.5 118 ILE A O 1
ATOM 982 N N . GLY A 1 119 ? 12.203 8.023 12.125 1 97.56 119 GLY A N 1
ATOM 983 C CA . GLY A 1 119 ? 10.75 8.039 12.211 1 97.56 119 GLY A CA 1
ATOM 984 C C . GLY A 1 119 ? 10.133 6.652 12.227 1 97.56 119 GLY A C 1
ATOM 985 O O . GLY A 1 119 ? 10.203 5.93 11.227 1 97.56 119 GLY A O 1
ATOM 986 N N . CYS A 1 120 ? 9.555 6.27 13.359 1 97.81 120 CYS A N 1
ATOM 987 C CA . CYS A 1 120 ? 8.992 4.934 13.531 1 97.81 120 CYS A CA 1
ATOM 988 C C . CYS A 1 120 ? 7.477 4.996 13.703 1 97.81 120 CYS A C 1
ATOM 990 O O . CYS A 1 120 ? 6.898 4.203 14.453 1 97.81 120 CYS A O 1
ATOM 992 N N . GLY A 1 121 ? 6.832 6.016 13.039 1 96.38 121 GLY A N 1
ATOM 993 C CA . GLY A 1 121 ? 5.383 6.145 13.055 1 96.38 121 GLY A CA 1
ATOM 994 C C . GLY A 1 121 ? 4.695 5.254 12.039 1 96.38 121 GLY A C 1
ATOM 995 O O . GLY A 1 121 ? 5.031 4.074 11.906 1 96.38 121 GLY A O 1
ATOM 996 N N . GLY A 1 122 ? 3.648 5.793 11.344 1 96.56 122 GLY A N 1
ATOM 997 C CA . GLY A 1 122 ? 2.889 5.023 10.367 1 96.56 122 GLY A CA 1
ATOM 998 C C . GLY A 1 122 ? 3.746 4.465 9.25 1 96.56 122 GLY A C 1
ATOM 999 O O . GLY A 1 122 ? 3.807 3.248 9.055 1 96.56 122 GLY A O 1
ATOM 1000 N N . ILE A 1 123 ? 4.43 5.301 8.602 1 97.56 123 ILE A N 1
ATOM 1001 C CA . ILE A 1 123 ? 5.262 4.887 7.48 1 97.56 123 ILE A CA 1
ATOM 1002 C C . ILE A 1 123 ? 6.422 4.035 7.988 1 97.56 123 ILE A C 1
ATOM 1004 O O . ILE A 1 123 ? 6.723 2.98 7.422 1 97.56 123 ILE A O 1
ATOM 1008 N N . GLY A 1 124 ? 7.039 4.43 9.102 1 97.75 124 GLY A N 1
ATOM 1009 C CA . GLY A 1 124 ? 8.133 3.668 9.68 1 97.75 124 GLY A CA 1
ATOM 1010 C C . GLY A 1 124 ? 7.746 2.244 10.039 1 97.75 124 GLY A C 1
ATOM 1011 O O . GLY A 1 124 ? 8.555 1.325 9.914 1 97.75 124 GLY A O 1
ATOM 1012 N N . ASN A 1 125 ? 6.488 2.064 10.43 1 96.94 125 ASN A N 1
ATOM 1013 C CA . ASN A 1 125 ? 5.961 0.743 10.75 1 96.94 125 ASN A CA 1
ATOM 1014 C C . ASN A 1 125 ? 5.922 -0.159 9.523 1 96.94 125 ASN A C 1
ATOM 1016 O O . ASN A 1 125 ? 6.461 -1.267 9.539 1 96.94 125 ASN A O 1
ATOM 1020 N N . PHE A 1 126 ? 5.34 0.353 8.469 1 98.25 126 PHE A N 1
ATOM 1021 C CA . PHE A 1 126 ? 5.195 -0.408 7.238 1 98.25 126 PHE A CA 1
ATOM 1022 C C . PHE A 1 126 ? 6.555 -0.715 6.625 1 98.25 126 PHE A C 1
ATOM 1024 O O . PHE A 1 126 ? 6.844 -1.863 6.281 1 98.25 126 PHE A O 1
ATOM 1031 N N . VAL A 1 127 ? 7.41 0.263 6.59 1 98.69 127 VAL A N 1
ATOM 1032 C CA . VAL A 1 127 ? 8.695 0.141 5.91 1 98.69 127 VAL A CA 1
ATOM 1033 C C . VAL A 1 127 ? 9.609 -0.804 6.688 1 98.69 127 VAL A C 1
ATOM 1035 O O . VAL A 1 127 ? 10.289 -1.643 6.102 1 98.69 127 VAL A O 1
ATOM 1038 N N . SER A 1 128 ? 9.594 -0.691 8.031 1 98.75 128 SER A N 1
ATOM 1039 C CA . SER A 1 128 ? 10.438 -1.565 8.836 1 98.75 128 SER A CA 1
ATOM 1040 C C . SER A 1 128 ? 10.039 -3.027 8.672 1 98.75 128 SER A C 1
ATOM 1042 O O . SER A 1 128 ? 10.898 -3.904 8.57 1 98.75 128 SER A O 1
ATOM 1044 N N . TYR A 1 129 ? 8.75 -3.254 8.625 1 98.62 129 TYR A N 1
ATOM 1045 C CA . TYR A 1 129 ? 8.266 -4.613 8.414 1 98.62 129 TYR A CA 1
ATOM 1046 C C . TYR A 1 129 ? 8.688 -5.145 7.055 1 98.62 129 TYR A C 1
ATOM 1048 O O . TYR A 1 129 ? 9.219 -6.254 6.949 1 98.62 129 TYR A O 1
ATOM 1056 N N . ALA A 1 130 ? 8.453 -4.344 6.039 1 98.62 130 ALA A N 1
ATOM 1057 C CA . ALA A 1 130 ? 8.781 -4.766 4.68 1 98.62 130 ALA A CA 1
ATOM 1058 C C . ALA A 1 130 ? 10.273 -5.055 4.543 1 98.62 130 ALA A C 1
ATOM 1060 O O . ALA A 1 130 ? 10.664 -6.105 4.023 1 98.62 130 ALA A O 1
ATOM 1061 N N . LEU A 1 131 ? 11.102 -4.152 5.07 1 98.81 131 LEU A N 1
ATOM 1062 C CA . LEU A 1 131 ? 12.547 -4.312 4.957 1 98.81 131 LEU A CA 1
ATOM 1063 C C . LEU A 1 131 ? 13.023 -5.523 5.754 1 98.81 131 LEU A C 1
ATOM 1065 O O . LEU A 1 131 ? 13.867 -6.285 5.289 1 98.81 131 LEU A O 1
ATOM 1069 N N . ALA A 1 132 ? 12.453 -5.672 6.945 1 98.69 132 ALA A N 1
ATOM 1070 C CA . ALA A 1 132 ? 12.836 -6.809 7.781 1 98.69 132 ALA A CA 1
ATOM 1071 C C . ALA A 1 132 ? 12.578 -8.125 7.059 1 98.69 132 ALA A C 1
ATOM 1073 O O . ALA A 1 132 ? 13.359 -9.07 7.188 1 98.69 132 ALA A O 1
ATOM 1074 N N . SER A 1 133 ? 11.531 -8.18 6.262 1 97.94 133 SER A N 1
ATOM 1075 C CA . SER A 1 133 ? 11.156 -9.422 5.582 1 97.94 133 SER A CA 1
ATOM 1076 C C . SER A 1 133 ? 12.148 -9.766 4.48 1 97.94 133 SER A C 1
ATOM 1078 O O . SER A 1 133 ? 12.164 -10.898 3.986 1 97.94 133 SER A O 1
ATOM 1080 N N . PHE A 1 134 ? 12.992 -8.797 4.07 1 97.88 134 PHE A N 1
ATOM 1081 C CA . PHE A 1 134 ? 14.023 -9.047 3.066 1 97.88 134 PHE A CA 1
ATOM 1082 C C . PHE A 1 134 ? 15.344 -9.414 3.725 1 97.88 134 PHE A C 1
ATOM 1084 O O . PHE A 1 134 ? 16.344 -9.609 3.041 1 97.88 134 PHE A O 1
ATOM 1091 N N . TYR A 1 135 ? 15.398 -9.422 5.105 1 97.25 135 TYR A N 1
ATOM 1092 C CA . TYR A 1 135 ? 16.531 -9.875 5.914 1 97.25 135 TYR A CA 1
ATOM 1093 C C . TYR A 1 135 ? 17.781 -9.055 5.605 1 97.25 135 TYR A C 1
ATOM 1095 O O . TYR A 1 135 ? 18.828 -9.617 5.262 1 97.25 135 TYR A O 1
ATOM 1103 N N . PRO A 1 136 ? 17.688 -7.738 5.805 1 98.62 136 PRO A N 1
ATOM 1104 C CA . PRO A 1 136 ? 18.891 -6.906 5.664 1 98.62 136 PRO A CA 1
ATOM 1105 C C . PRO A 1 136 ? 19.938 -7.203 6.73 1 98.62 136 PRO A C 1
ATOM 1107 O O . PRO A 1 136 ? 19.688 -7.984 7.652 1 98.62 136 PRO A O 1
ATOM 1110 N N . LYS A 1 137 ? 21.094 -6.613 6.539 1 98.69 137 LYS A N 1
ATOM 1111 C CA . LYS A 1 137 ? 22.156 -6.805 7.527 1 98.69 137 LYS A CA 1
ATOM 1112 C C . LYS A 1 137 ? 21.703 -6.332 8.906 1 98.69 137 LYS A C 1
ATOM 1114 O O . LYS A 1 137 ? 21.969 -6.996 9.914 1 98.69 137 LYS A O 1
ATOM 1119 N N . LYS A 1 138 ? 21.094 -5.188 8.914 1 98.81 138 LYS A N 1
ATOM 1120 C CA . LYS A 1 138 ? 20.703 -4.574 10.18 1 98.81 138 LYS A CA 1
ATOM 1121 C C . LYS A 1 138 ? 19.688 -3.449 9.945 1 98.81 138 LYS A C 1
ATOM 1123 O O . LYS A 1 138 ? 19.734 -2.775 8.914 1 98.81 138 LYS A O 1
ATOM 1128 N N . LEU A 1 139 ? 18.766 -3.287 10.891 1 98.94 139 LEU A N 1
ATOM 1129 C CA . LEU A 1 139 ? 17.938 -2.086 10.977 1 98.94 139 LEU A CA 1
ATOM 1130 C C . LEU A 1 139 ? 18.344 -1.232 12.172 1 98.94 139 LEU A C 1
ATOM 1132 O O . LEU A 1 139 ? 18.594 -1.757 13.266 1 98.94 139 LEU A O 1
ATOM 1136 N N . ILE A 1 140 ? 18.516 0.019 11.961 1 98.94 140 ILE A N 1
ATOM 1137 C CA . ILE A 1 140 ? 18.703 0.987 13.039 1 98.94 140 ILE A CA 1
ATOM 1138 C C . ILE A 1 140 ? 17.516 1.959 13.07 1 98.94 140 ILE A C 1
ATOM 1140 O O . ILE A 1 140 ? 17.281 2.691 12.109 1 98.94 140 ILE A O 1
ATOM 1144 N N . LEU A 1 141 ? 16.812 1.936 14.219 1 98.81 141 LEU A N 1
ATOM 1145 C CA . LEU A 1 141 ? 15.578 2.695 14.352 1 98.81 141 LEU A CA 1
ATOM 1146 C C . LEU A 1 141 ? 15.773 3.912 15.25 1 98.81 141 LEU A C 1
ATOM 1148 O O . LEU A 1 141 ? 16.297 3.791 16.359 1 98.81 141 LEU A O 1
ATOM 1152 N N . LEU A 1 142 ? 15.375 5.098 14.742 1 98.38 142 LEU A N 1
ATOM 1153 C CA . LEU A 1 142 ? 15.43 6.32 15.539 1 98.38 142 LEU A CA 1
ATOM 1154 C C . LEU A 1 142 ? 14.047 6.945 15.672 1 98.38 142 LEU A C 1
ATOM 1156 O O . LEU A 1 142 ? 13.383 7.215 14.664 1 98.38 142 LEU A O 1
ATOM 1160 N N . ASP A 1 143 ? 13.594 7.156 16.797 1 97.75 143 ASP A N 1
ATOM 1161 C CA . ASP A 1 143 ? 12.344 7.824 17.141 1 97.75 143 ASP A CA 1
ATOM 1162 C C . ASP A 1 143 ? 12.258 8.094 18.641 1 97.75 143 ASP A C 1
ATOM 1164 O O . ASP A 1 143 ? 12.656 7.25 19.453 1 97.75 143 ASP A O 1
ATOM 1168 N N . LYS A 1 144 ? 11.695 9.227 19.031 1 96.75 144 LYS A N 1
ATOM 1169 C CA . LYS A 1 144 ? 11.625 9.562 20.453 1 96.75 144 LYS A CA 1
ATOM 1170 C C . LYS A 1 144 ? 10.242 9.266 21.031 1 96.75 144 LYS A C 1
ATOM 1172 O O . LYS A 1 144 ? 10.07 9.18 22.25 1 96.75 144 LYS A O 1
ATOM 1177 N N . ASP A 1 145 ? 9.203 9.102 20.172 1 96.56 145 ASP A N 1
ATOM 1178 C CA . ASP A 1 145 ? 7.816 8.992 20.625 1 96.56 145 ASP A CA 1
ATOM 1179 C C . ASP A 1 145 ? 7.535 7.609 21.203 1 96.56 145 ASP A C 1
ATOM 1181 O O . ASP A 1 145 ? 8.227 6.641 20.891 1 96.56 145 ASP A O 1
ATOM 1185 N N . THR A 1 146 ? 6.566 7.59 22.062 1 98.25 146 THR A N 1
ATOM 1186 C CA . THR A 1 146 ? 6.035 6.34 22.609 1 98.25 146 THR A CA 1
ATOM 1187 C C . THR A 1 146 ? 4.727 5.969 21.906 1 98.25 146 THR A C 1
ATOM 1189 O O . THR A 1 146 ? 4.09 6.816 21.281 1 98.25 146 THR A O 1
ATOM 1192 N N . VAL A 1 147 ? 4.395 4.738 21.969 1 97.88 147 VAL A N 1
ATOM 1193 C CA . VAL A 1 147 ? 3.164 4.25 21.359 1 97.88 147 VAL A CA 1
ATOM 1194 C C . VAL A 1 147 ? 1.955 4.816 22.109 1 97.88 147 VAL A C 1
ATOM 1196 O O . VAL A 1 147 ? 1.926 4.832 23.328 1 97.88 147 VAL A O 1
ATOM 1199 N N . ASP A 1 148 ? 1.068 5.348 21.344 1 96.25 148 ASP A N 1
ATOM 1200 C CA . ASP A 1 148 ? -0.196 5.883 21.828 1 96.25 148 ASP A CA 1
ATOM 1201 C C . ASP A 1 148 ? -1.383 5.133 21.234 1 96.25 148 ASP A C 1
ATOM 1203 O O . ASP A 1 148 ? -1.29 4.598 20.125 1 96.25 148 ASP A O 1
ATOM 1207 N N . PHE A 1 149 ? -2.461 5.102 21.953 1 95.06 149 PHE A N 1
ATOM 1208 C CA . PHE A 1 149 ? -3.662 4.426 21.469 1 95.06 149 PHE A CA 1
ATOM 1209 C C . PHE A 1 149 ? -4.082 4.969 20.109 1 95.06 149 PHE A C 1
ATOM 1211 O O . PHE A 1 149 ? -4.555 4.219 19.266 1 95.06 149 PHE A O 1
ATOM 1218 N N . SER A 1 150 ? -3.846 6.262 19.859 1 94.69 150 SER A N 1
ATOM 1219 C CA . SER A 1 150 ? -4.258 6.934 18.641 1 94.69 150 SER A CA 1
ATOM 1220 C C . SER A 1 150 ? -3.438 6.457 17.438 1 94.69 150 SER A C 1
ATOM 1222 O O . SER A 1 150 ? -3.771 6.754 16.297 1 94.69 150 SER A O 1
ATOM 1224 N N . ASN A 1 151 ? -2.379 5.645 17.75 1 95.81 151 ASN A N 1
ATOM 1225 C CA . ASN A 1 151 ? -1.496 5.184 16.688 1 95.81 151 ASN A CA 1
ATOM 1226 C C . ASN A 1 151 ? -1.992 3.881 16.078 1 95.81 151 ASN A C 1
ATOM 1228 O O . ASN A 1 151 ? -1.554 3.494 14.984 1 95.81 151 ASN A O 1
ATOM 1232 N N . LEU A 1 152 ? -2.961 3.209 16.703 1 96.88 152 LEU A N 1
ATOM 1233 C CA . LEU A 1 152 ? -3.25 1.812 16.406 1 96.88 152 LEU A CA 1
ATOM 1234 C C . LEU A 1 152 ? -4.031 1.687 15.094 1 96.88 152 LEU A C 1
ATOM 1236 O O . LEU A 1 152 ? -4.09 0.606 14.508 1 96.88 152 LEU A O 1
ATOM 1240 N N . ASN A 1 153 ? -4.543 2.799 14.586 1 95.88 153 ASN A N 1
ATOM 1241 C CA . ASN A 1 153 ? -5.316 2.742 13.352 1 95.88 153 ASN A CA 1
ATOM 1242 C C . ASN A 1 153 ? -4.426 2.504 12.133 1 95.88 153 ASN A C 1
ATOM 1244 O O . ASN A 1 153 ? -4.902 2.084 11.078 1 95.88 153 ASN A O 1
ATOM 1248 N N . ARG A 1 154 ? -3.115 2.807 12.297 1 96.62 154 ARG A N 1
ATOM 1249 C CA . ARG A 1 154 ? -2.293 2.744 11.094 1 96.62 154 ARG A CA 1
ATOM 1250 C C . ARG A 1 154 ? -0.907 2.188 11.406 1 96.62 154 ARG A C 1
ATOM 1252 O O . ARG A 1 154 ? -0.119 1.926 10.492 1 96.62 154 ARG A O 1
ATOM 1259 N N . GLN A 1 155 ? -0.527 2.053 12.633 1 97.62 155 GLN A N 1
ATOM 1260 C CA . GLN A 1 155 ? 0.761 1.485 13.016 1 97.62 155 GLN A CA 1
ATOM 1261 C C . GLN A 1 155 ? 0.617 0.026 13.438 1 97.62 155 GLN A C 1
ATOM 1263 O O . GLN A 1 155 ? 0.701 -0.294 14.625 1 97.62 155 GLN A O 1
ATOM 1268 N N . PHE A 1 156 ? 0.532 -0.871 12.539 1 95.75 156 PHE A N 1
ATOM 1269 C CA . PHE A 1 156 ? -0.016 -2.215 12.672 1 95.75 156 PHE A CA 1
ATOM 1270 C C . PHE A 1 156 ? 0.926 -3.104 13.484 1 95.75 156 PHE A C 1
ATOM 1272 O O . PHE A 1 156 ? 0.536 -4.18 13.93 1 95.75 156 PHE A O 1
ATOM 1279 N N . LEU A 1 157 ? 2.164 -2.756 13.633 1 97.88 157 LEU A N 1
ATOM 1280 C CA . LEU A 1 157 ? 3.084 -3.562 14.43 1 97.88 157 LEU A CA 1
ATOM 1281 C C . LEU A 1 157 ? 2.781 -3.422 15.922 1 97.88 157 LEU A C 1
ATOM 1283 O O . LEU A 1 157 ? 3.273 -4.207 16.734 1 97.88 157 LEU A O 1
ATOM 1287 N N . PHE A 1 158 ? 1.981 -2.395 16.281 1 97.94 158 PHE A N 1
ATOM 1288 C CA . PHE A 1 158 ? 1.679 -2.131 17.672 1 97.94 158 PHE A CA 1
ATOM 1289 C C . PHE A 1 158 ? 0.306 -2.68 18.047 1 97.94 158 PHE A C 1
ATOM 1291 O O . PHE A 1 158 ? -0.574 -2.793 17.188 1 97.94 158 PHE A O 1
ATOM 1298 N N . ASP A 1 159 ? 0.157 -3.086 19.234 1 97.25 159 ASP A N 1
ATOM 1299 C CA . ASP A 1 159 ? -1.128 -3.32 19.875 1 97.25 159 ASP A CA 1
ATOM 1300 C C . ASP A 1 159 ? -1.175 -2.66 21.25 1 97.25 159 ASP A C 1
ATOM 1302 O O . ASP A 1 159 ? -0.302 -1.858 21.594 1 97.25 159 ASP A O 1
ATOM 1306 N N . LYS A 1 160 ? -2.211 -2.861 22.047 1 97.44 160 LYS A N 1
ATOM 1307 C CA . LYS A 1 160 ? -2.426 -2.174 23.312 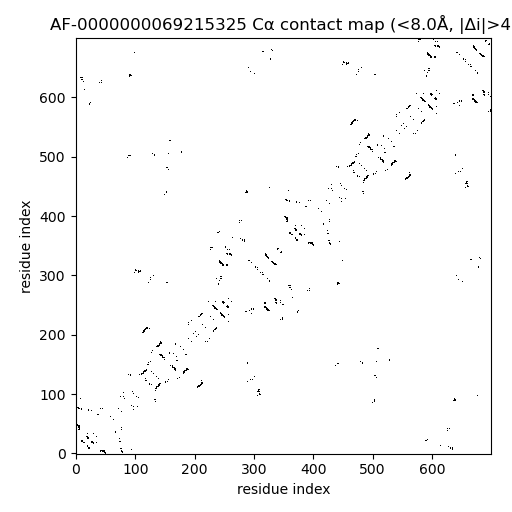1 97.44 160 LYS A CA 1
ATOM 1308 C C . LYS A 1 160 ? -1.312 -2.492 24.312 1 97.44 160 LYS A C 1
ATOM 1310 O O . LYS A 1 160 ? -1.024 -1.693 25.203 1 97.44 160 LYS A O 1
ATOM 1315 N N . ASN A 1 161 ? -0.59 -3.609 24.094 1 97.06 161 ASN A N 1
ATOM 1316 C CA . ASN A 1 161 ? 0.462 -4.016 25.016 1 97.06 161 ASN A CA 1
ATOM 1317 C C . ASN A 1 161 ? 1.716 -3.164 24.844 1 97.06 161 ASN A C 1
ATOM 1319 O O . ASN A 1 161 ? 2.6 -3.178 25.703 1 97.06 161 ASN A O 1
ATOM 1323 N N . TYR A 1 162 ? 1.787 -2.432 23.766 1 98 162 TYR A N 1
ATOM 1324 C CA . TYR A 1 162 ? 2.969 -1.623 23.484 1 98 162 TYR A CA 1
ATOM 1325 C C . TYR A 1 162 ? 2.764 -0.185 23.953 1 98 162 TYR A C 1
ATOM 1327 O O . TYR A 1 162 ? 3.695 0.624 23.906 1 98 162 TYR A O 1
ATOM 1335 N N . ILE A 1 163 ? 1.566 0.192 24.422 1 97.75 163 ILE A N 1
ATOM 1336 C CA . ILE A 1 163 ? 1.255 1.57 24.781 1 97.75 163 ILE A CA 1
ATOM 1337 C C . ILE A 1 163 ? 2.242 2.061 25.828 1 97.75 163 ILE A C 1
ATOM 1339 O O . ILE A 1 163 ? 2.539 1.348 26.797 1 97.75 163 ILE A O 1
ATOM 1343 N N . SER A 1 164 ? 2.865 3.254 25.625 1 98.31 164 SER A N 1
ATOM 1344 C CA . SER A 1 164 ? 3.781 3.961 26.516 1 98.31 164 SER A CA 1
ATOM 1345 C C . SER A 1 164 ? 5.215 3.477 26.328 1 98.31 164 SER A C 1
ATOM 1347 O O . SER A 1 164 ? 6.145 4.023 26.922 1 98.31 164 SER A O 1
ATOM 1349 N N . GLN A 1 165 ? 5.441 2.436 25.531 1 98.5 165 GLN A N 1
ATOM 1350 C CA . GLN A 1 165 ? 6.789 2.033 25.156 1 98.5 165 GLN A CA 1
ATOM 1351 C C . GLN A 1 165 ? 7.312 2.898 24 1 98.5 165 GLN A C 1
ATOM 1353 O O . GLN A 1 165 ? 6.531 3.408 23.203 1 98.5 165 GLN A O 1
ATOM 1358 N N . TYR A 1 166 ? 8.609 3.051 24 1 98.75 166 TYR A N 1
ATOM 1359 C CA . TYR A 1 166 ? 9.188 3.729 22.844 1 98.75 166 TYR A CA 1
ATOM 1360 C C . TYR A 1 166 ? 8.836 3.002 21.547 1 98.75 166 TYR A C 1
ATOM 1362 O O . TYR A 1 166 ? 8.867 1.771 21.484 1 98.75 166 TYR A O 1
ATOM 1370 N N . LYS A 1 167 ? 8.477 3.746 20.562 1 98.5 167 LYS A N 1
ATOM 1371 C CA . LYS A 1 167 ? 8.117 3.145 19.281 1 98.5 167 LYS A CA 1
ATOM 1372 C C . LYS A 1 167 ? 9.266 2.309 18.719 1 98.5 167 LYS A C 1
ATOM 1374 O O . LYS A 1 167 ? 9.039 1.249 18.141 1 98.5 167 LYS A O 1
ATOM 1379 N N . THR A 1 168 ? 10.516 2.734 18.906 1 98.69 168 THR A N 1
ATOM 1380 C CA . THR A 1 168 ? 11.695 2.01 18.438 1 98.69 168 THR A CA 1
ATOM 1381 C C . THR A 1 168 ? 11.773 0.63 19.094 1 98.69 168 THR A C 1
ATOM 1383 O O . THR A 1 168 ? 11.914 -0.38 18.391 1 98.69 168 THR A O 1
ATOM 1386 N N . SER A 1 169 ? 11.57 0.571 20.328 1 98.62 169 SER A N 1
ATOM 1387 C CA . SER A 1 169 ? 11.641 -0.685 21.078 1 98.62 169 SER A CA 1
ATOM 1388 C C . SER A 1 169 ? 10.477 -1.604 20.703 1 98.62 169 SER A C 1
ATOM 1390 O O . SER A 1 169 ? 10.656 -2.82 20.609 1 98.62 169 SER A O 1
ATOM 1392 N N . ALA A 1 170 ? 9.312 -0.996 20.578 1 98.69 170 ALA A N 1
ATOM 1393 C CA . ALA A 1 170 ? 8.133 -1.769 20.203 1 98.69 170 ALA A CA 1
ATOM 1394 C C . ALA A 1 170 ? 8.32 -2.428 18.844 1 98.69 170 ALA A C 1
ATOM 1396 O O . ALA A 1 170 ? 8.016 -3.611 18.672 1 98.69 170 ALA A O 1
ATOM 1397 N N . ILE A 1 171 ? 8.852 -1.689 17.875 1 98.81 171 ILE A N 1
ATOM 1398 C CA . ILE A 1 171 ? 9.086 -2.238 16.531 1 98.81 171 ILE A CA 1
ATOM 1399 C C . ILE A 1 171 ? 10.125 -3.354 16.625 1 98.81 171 ILE A C 1
ATOM 1401 O O . ILE A 1 171 ? 9.977 -4.398 15.984 1 98.81 171 ILE A O 1
ATOM 1405 N N . LYS A 1 172 ? 11.211 -3.123 17.422 1 98.88 172 LYS A N 1
ATOM 1406 C CA . LYS A 1 172 ? 12.227 -4.152 17.578 1 98.88 172 LYS A CA 1
ATOM 1407 C C . LYS A 1 172 ? 11.625 -5.453 18.094 1 98.88 172 LYS A C 1
ATOM 1409 O O . LYS A 1 172 ? 11.883 -6.527 17.547 1 98.88 172 LYS A O 1
ATOM 1414 N N . GLN A 1 173 ? 10.805 -5.34 19.094 1 98.56 173 GLN A N 1
ATOM 1415 C CA . GLN A 1 173 ? 10.164 -6.52 19.672 1 98.56 173 GLN A CA 1
ATOM 1416 C C . GLN A 1 173 ? 9.25 -7.199 18.656 1 98.56 173 GLN A C 1
ATOM 1418 O O . GLN A 1 173 ? 9.305 -8.422 18.484 1 98.56 173 GLN A O 1
ATOM 1423 N N . ALA A 1 174 ? 8.43 -6.402 18.016 1 98.44 174 ALA A N 1
ATOM 1424 C CA . ALA A 1 174 ? 7.473 -6.926 17.047 1 98.44 174 ALA A CA 1
ATOM 1425 C C . ALA A 1 174 ? 8.18 -7.645 15.906 1 98.44 174 ALA A C 1
ATOM 1427 O O . ALA A 1 174 ? 7.789 -8.75 15.523 1 98.44 174 ALA A O 1
ATOM 1428 N N . LEU A 1 175 ? 9.203 -7.047 15.391 1 98.56 175 LEU A N 1
ATOM 1429 C CA . LEU A 1 175 ? 9.922 -7.629 14.266 1 98.56 175 LEU A CA 1
ATOM 1430 C C . LEU A 1 175 ? 10.703 -8.867 14.695 1 98.56 175 LEU A C 1
ATOM 1432 O O . LEU A 1 175 ? 10.789 -9.844 13.953 1 98.56 175 LEU A O 1
ATOM 1436 N N . SER A 1 176 ? 11.25 -8.828 15.906 1 98.19 176 SER A N 1
ATOM 1437 C CA . SER A 1 176 ? 12.039 -9.953 16.406 1 98.19 176 SER A CA 1
ATOM 1438 C C . SER A 1 176 ? 11.172 -11.188 16.609 1 98.19 176 SER A C 1
ATOM 1440 O O . SER A 1 176 ? 11.672 -12.32 16.562 1 98.19 176 SER A O 1
ATOM 1442 N N . SER A 1 177 ? 9.914 -10.945 16.844 1 97.5 177 SER A N 1
ATOM 1443 C CA . SER A 1 177 ? 8.984 -12.062 17 1 97.5 177 SER A CA 1
ATOM 1444 C C . SER A 1 177 ? 8.617 -12.68 15.656 1 97.5 177 SER A C 1
ATOM 1446 O O . SER A 1 177 ? 7.969 -13.727 15.602 1 97.5 177 SER A O 1
ATOM 1448 N N . ARG A 1 178 ? 9.07 -12.117 14.578 1 96.94 178 ARG A N 1
ATOM 1449 C CA . ARG A 1 178 ? 8.727 -12.562 13.234 1 96.94 178 ARG A CA 1
ATOM 1450 C C . ARG A 1 178 ? 9.969 -13.023 12.477 1 96.94 178 ARG A C 1
ATOM 1452 O O . ARG A 1 178 ? 9.945 -14.055 11.805 1 96.94 178 ARG A O 1
ATOM 1459 N N . PHE A 1 179 ? 10.984 -12.195 12.656 1 96.94 179 PHE A N 1
ATOM 1460 C CA . PHE A 1 179 ? 12.18 -12.375 11.836 1 96.94 179 PHE A CA 1
ATOM 1461 C C . PHE A 1 179 ? 13.422 -12.477 12.703 1 96.94 179 PHE A C 1
ATOM 1463 O O . PHE A 1 179 ? 13.5 -11.836 13.758 1 96.94 179 PHE A O 1
ATOM 1470 N N . SER A 1 180 ? 14.422 -13.227 12.281 1 95.88 180 SER A N 1
ATOM 1471 C CA . SER A 1 180 ? 15.734 -13.258 12.914 1 95.88 180 SER A CA 1
ATOM 1472 C C . SER A 1 180 ? 16.672 -12.234 12.297 1 95.88 180 SER A C 1
ATOM 1474 O O . SER A 1 180 ? 17.562 -12.586 11.508 1 95.88 180 SER A O 1
ATOM 1476 N N . ILE A 1 181 ? 16.5 -11.008 12.656 1 96.25 181 ILE A N 1
ATOM 1477 C CA . ILE A 1 181 ? 17.312 -9.922 12.109 1 96.25 181 ILE A CA 1
ATOM 1478 C C . ILE A 1 181 ? 17.922 -9.109 13.25 1 96.25 181 ILE A C 1
ATOM 1480 O O . ILE A 1 181 ? 17.406 -9.125 14.375 1 96.25 181 ILE A O 1
ATOM 1484 N N . ASN A 1 182 ? 19.047 -8.406 12.969 1 98.44 182 ASN A N 1
ATOM 1485 C CA . ASN A 1 182 ? 19.688 -7.488 13.906 1 98.44 182 ASN A CA 1
ATOM 1486 C C . ASN A 1 182 ? 19.016 -6.117 13.891 1 98.44 182 ASN A C 1
ATOM 1488 O O . ASN A 1 182 ? 18.891 -5.5 12.836 1 98.44 182 ASN A O 1
ATOM 1492 N N . ILE A 1 183 ? 18.562 -5.672 15.055 1 98.88 183 ILE A N 1
ATOM 1493 C CA . ILE A 1 183 ? 17.906 -4.375 15.148 1 98.88 183 ILE A CA 1
ATOM 1494 C C . ILE A 1 183 ? 18.516 -3.568 16.297 1 98.88 183 ILE A C 1
ATOM 1496 O O . ILE A 1 183 ? 18.625 -4.062 17.422 1 98.88 183 ILE A O 1
ATOM 1500 N N . GLU A 1 184 ? 18.938 -2.418 15.984 1 98.75 184 GLU A N 1
ATOM 1501 C CA . GLU A 1 184 ? 19.406 -1.438 16.953 1 98.75 184 GLU A CA 1
ATOM 1502 C C . GLU A 1 184 ? 18.422 -0.272 17.078 1 98.75 184 GLU A C 1
ATOM 1504 O O . GLU A 1 184 ? 17.812 0.138 16.094 1 98.75 184 GLU A O 1
ATOM 1509 N N . THR A 1 185 ? 18.25 0.213 18.328 1 98.75 185 THR A N 1
ATOM 1510 C CA . THR A 1 185 ? 17.297 1.297 18.547 1 98.75 185 THR A CA 1
ATOM 1511 C C . THR A 1 185 ? 18 2.506 19.172 1 98.75 185 THR A C 1
ATOM 1513 O O . THR A 1 185 ? 18.922 2.354 19.969 1 98.75 185 THR A O 1
ATOM 1516 N N . VAL A 1 186 ? 17.609 3.66 18.703 1 98.56 186 VAL A N 1
ATOM 1517 C CA . VAL A 1 186 ? 17.922 4.945 19.328 1 98.56 186 VAL A CA 1
ATOM 1518 C C . VAL A 1 186 ? 16.641 5.645 19.75 1 98.56 186 VAL A C 1
ATOM 1520 O O . VAL A 1 186 ? 15.938 6.227 18.922 1 98.56 186 VAL A O 1
ATOM 1523 N N . ASP A 1 187 ? 16.344 5.617 21.094 1 98.12 187 ASP A N 1
ATOM 1524 C CA . ASP A 1 187 ? 15.102 6.164 21.609 1 98.12 187 ASP A CA 1
ATOM 1525 C C . ASP A 1 187 ? 15.195 7.676 21.797 1 98.12 187 ASP A C 1
ATOM 1527 O O . ASP A 1 187 ? 15.023 8.18 22.906 1 98.12 187 ASP A O 1
ATOM 1531 N N . ASP A 1 188 ? 15.453 8.32 20.703 1 96.56 188 ASP A N 1
ATOM 1532 C CA . ASP A 1 188 ? 15.594 9.773 20.672 1 96.56 188 ASP A CA 1
ATOM 1533 C C . ASP A 1 188 ? 15.328 10.32 19.266 1 96.56 188 ASP A C 1
ATOM 1535 O O . ASP A 1 188 ? 15.25 9.555 18.312 1 96.56 188 ASP A O 1
ATOM 1539 N N . PHE A 1 189 ? 15.141 11.609 19.219 1 94.94 189 PHE A N 1
ATOM 1540 C CA . PHE A 1 189 ? 15.086 12.266 17.922 1 94.94 189 PHE A CA 1
ATOM 1541 C C . PHE A 1 189 ? 16.422 12.156 17.203 1 94.94 189 PHE A C 1
ATOM 1543 O O . PHE A 1 189 ? 17.484 12.156 17.844 1 94.94 189 PHE A O 1
ATOM 1550 N N . ALA A 1 190 ? 16.391 12.031 15.898 1 96.31 190 ALA A N 1
ATOM 1551 C CA . ALA A 1 190 ? 17.641 12.078 15.133 1 96.31 190 ALA A CA 1
ATOM 1552 C C . ALA A 1 190 ? 18.406 13.367 15.414 1 96.31 190 ALA A C 1
ATOM 1554 O O . ALA A 1 190 ? 17.812 14.445 15.477 1 96.31 190 ALA A O 1
ATOM 1555 N N . SER A 1 191 ? 19.609 13.266 15.656 1 96.38 191 SER A N 1
ATOM 1556 C CA . SER A 1 191 ? 20.531 14.375 15.875 1 96.38 191 SER A CA 1
ATOM 1557 C C . SER A 1 191 ? 21.875 14.125 15.203 1 96.38 191 SER A C 1
ATOM 1559 O O . SER A 1 191 ? 22.172 12.992 14.812 1 96.38 191 SER A O 1
ATOM 1561 N N . GLU A 1 192 ? 22.578 15.188 15.039 1 96 192 GLU A N 1
ATOM 1562 C CA . GLU A 1 192 ? 23.906 15.023 14.469 1 96 192 GLU A CA 1
ATOM 1563 C C . GLU A 1 192 ? 24.75 14.062 15.305 1 96 192 GLU A C 1
ATOM 1565 O O . GLU A 1 192 ? 25.484 13.234 14.766 1 96 192 GLU A O 1
ATOM 1570 N N . ASP A 1 193 ? 24.578 14.109 16.578 1 97.12 193 ASP A N 1
ATOM 1571 C CA . ASP A 1 193 ? 25.375 13.297 17.5 1 97.12 193 ASP A CA 1
ATOM 1572 C C . ASP A 1 193 ? 25.078 11.812 17.328 1 97.12 193 ASP A C 1
ATOM 1574 O O . ASP A 1 193 ? 25.984 11 17.156 1 97.12 193 ASP A O 1
ATOM 1578 N N . ASN A 1 194 ? 23.828 11.453 17.359 1 97.62 194 ASN A N 1
ATOM 1579 C CA . ASN A 1 194 ? 23.531 10.031 17.281 1 97.62 194 ASN A CA 1
ATOM 1580 C C . ASN A 1 194 ? 23.781 9.484 15.875 1 97.62 194 ASN A C 1
ATOM 1582 O O . ASN A 1 194 ? 24.156 8.32 15.711 1 97.62 194 ASN A O 1
ATOM 1586 N N . LEU A 1 195 ? 23.578 10.305 14.875 1 98.12 195 LEU A N 1
ATOM 1587 C CA . LEU A 1 195 ? 23.875 9.867 13.516 1 98.12 195 LEU A CA 1
ATOM 1588 C C . LEU A 1 195 ? 25.391 9.695 13.312 1 98.12 195 LEU A C 1
ATOM 1590 O O . LEU A 1 195 ? 25.828 8.766 12.641 1 98.12 195 LEU A O 1
ATOM 1594 N N . GLU A 1 196 ? 26.156 10.586 13.914 1 98.06 196 GLU A N 1
ATOM 1595 C CA . GLU A 1 196 ? 27.609 10.461 13.859 1 98.06 196 GLU A CA 1
ATOM 1596 C C . GLU A 1 196 ? 28.062 9.18 14.555 1 98.06 196 GLU A C 1
ATOM 1598 O O . GLU A 1 196 ? 28.984 8.508 14.078 1 98.06 196 GLU A O 1
ATOM 1603 N N . GLU A 1 197 ? 27.516 8.93 15.648 1 98.31 197 GLU A N 1
ATOM 1604 C CA . GLU A 1 197 ? 27.844 7.699 16.359 1 98.31 197 GLU A CA 1
ATOM 1605 C C . GLU A 1 197 ? 27.531 6.469 15.516 1 98.31 197 GLU A C 1
ATOM 1607 O O . GLU A 1 197 ? 28.344 5.547 15.438 1 98.31 197 GLU A O 1
ATOM 1612 N N . ILE A 1 198 ? 26.344 6.441 14.891 1 98.38 198 ILE A N 1
ATOM 1613 C CA . ILE A 1 198 ? 25.953 5.34 14.023 1 98.38 198 ILE A CA 1
ATOM 1614 C C . ILE A 1 198 ? 26.938 5.203 12.875 1 98.38 198 ILE A C 1
ATOM 1616 O O . ILE A 1 198 ? 27.422 4.105 12.578 1 98.38 198 ILE A O 1
ATOM 1620 N N . PHE A 1 199 ? 27.266 6.328 12.266 1 98.25 199 PHE A N 1
ATOM 1621 C CA . PHE A 1 199 ? 28.172 6.328 11.117 1 98.25 199 PHE A CA 1
ATOM 1622 C C . PHE A 1 199 ? 29.547 5.828 11.516 1 98.25 199 PHE A C 1
ATOM 1624 O O . PHE A 1 199 ? 30.156 5.035 10.797 1 98.25 199 PHE A O 1
ATOM 1631 N N . SER A 1 200 ? 30.031 6.297 12.664 1 97.94 200 SER A N 1
ATOM 1632 C CA . SER A 1 200 ? 31.344 5.902 13.133 1 97.94 200 SER A CA 1
ATOM 1633 C C . SER A 1 200 ? 31.438 4.398 13.359 1 97.94 200 SER A C 1
ATOM 1635 O O . SER A 1 200 ? 32.438 3.773 13.062 1 97.94 200 SER A O 1
ATOM 1637 N N . LYS A 1 201 ? 30.359 3.811 13.836 1 98 201 LYS A N 1
ATOM 1638 C CA . LYS A 1 201 ? 30.297 2.387 14.156 1 98 201 LYS A CA 1
ATOM 1639 C C . LYS A 1 201 ? 30.172 1.541 12.898 1 98 201 LYS A C 1
ATOM 1641 O O . LYS A 1 201 ? 30.625 0.394 12.859 1 98 201 LYS A O 1
ATOM 1646 N N . HIS A 1 202 ? 29.547 2.176 11.828 1 98 202 HIS A N 1
ATOM 1647 C CA . HIS A 1 202 ? 29.172 1.333 10.703 1 98 202 HIS A CA 1
ATOM 1648 C C . HIS A 1 202 ? 29.688 1.901 9.391 1 98 202 HIS A C 1
ATOM 1650 O O . HIS A 1 202 ? 29.188 1.569 8.32 1 98 202 HIS A O 1
ATOM 1656 N N . LYS A 1 203 ? 30.688 2.746 9.375 1 94.69 203 LYS A N 1
ATOM 1657 C CA . LYS A 1 203 ? 31.141 3.516 8.219 1 94.69 203 LYS A CA 1
ATOM 1658 C C . LYS A 1 203 ? 31.656 2.596 7.117 1 94.69 203 LYS A C 1
ATOM 1660 O O . LYS A 1 203 ? 31.719 2.99 5.949 1 94.69 203 LYS A O 1
ATOM 1665 N N . LYS A 1 204 ? 31.984 1.304 7.465 1 96.38 204 LYS A N 1
ATOM 1666 C CA . LYS A 1 204 ? 32.531 0.38 6.469 1 96.38 204 LYS A CA 1
ATOM 1667 C C . LYS A 1 204 ? 31.422 -0.448 5.832 1 96.38 204 LYS A C 1
ATOM 1669 O O . LYS A 1 204 ? 31.656 -1.195 4.883 1 96.38 204 LYS A O 1
ATOM 1674 N N . GLU A 1 205 ? 30.234 -0.332 6.367 1 97.62 205 GLU A N 1
ATOM 1675 C CA . GLU A 1 205 ? 29.094 -1.095 5.887 1 97.62 205 GLU A CA 1
ATOM 1676 C C . GLU A 1 205 ? 28.297 -0.31 4.836 1 97.62 205 GLU A C 1
ATOM 1678 O O . GLU A 1 205 ? 28.531 0.885 4.645 1 97.62 205 GLU A O 1
ATOM 1683 N N . ASN A 1 206 ? 27.5 -1.006 4.051 1 98.31 206 ASN A N 1
ATOM 1684 C CA . ASN A 1 206 ? 26.531 -0.342 3.174 1 98.31 206 ASN A CA 1
ATOM 1685 C C . ASN A 1 206 ? 25.375 0.267 3.969 1 98.31 206 ASN A C 1
ATOM 1687 O O . ASN A 1 206 ? 24.562 -0.458 4.535 1 98.31 206 ASN A O 1
ATOM 1691 N N . LEU A 1 207 ? 25.359 1.606 4.016 1 98.81 207 LEU A N 1
ATOM 1692 C CA . LEU A 1 207 ? 24.328 2.307 4.762 1 98.81 207 LEU A CA 1
ATOM 1693 C C . LEU A 1 207 ? 23.281 2.885 3.812 1 98.81 207 LEU A C 1
ATOM 1695 O O . LEU A 1 207 ? 23.609 3.34 2.717 1 98.81 207 LEU A O 1
ATOM 1699 N N . PHE A 1 208 ? 22.062 2.848 4.211 1 98.94 208 PHE A N 1
ATOM 1700 C CA . PHE A 1 208 ? 20.953 3.453 3.492 1 98.94 208 PHE A CA 1
ATOM 1701 C C . PHE A 1 208 ? 20 4.145 4.457 1 98.94 208 PHE A C 1
ATOM 1703 O O . PHE A 1 208 ? 19.562 3.551 5.449 1 98.94 208 PHE A O 1
ATOM 1710 N N . GLY A 1 209 ? 19.672 5.395 4.184 1 98.81 209 GLY A N 1
ATOM 1711 C CA . GLY A 1 209 ? 18.797 6.148 5.059 1 98.81 209 GLY A CA 1
ATOM 1712 C C . GLY A 1 209 ? 17.359 6.16 4.594 1 98.81 209 GLY A C 1
ATOM 1713 O O . GLY A 1 209 ? 17.078 6.242 3.393 1 98.81 209 GLY A O 1
ATOM 1714 N N . ILE A 1 210 ? 16.438 6.055 5.508 1 98.69 210 ILE A N 1
ATOM 1715 C CA . ILE A 1 210 ? 15.008 6.273 5.312 1 98.69 210 ILE A CA 1
ATOM 1716 C C . ILE A 1 210 ? 14.531 7.41 6.215 1 98.69 210 ILE A C 1
ATOM 1718 O O . ILE A 1 210 ? 14.719 7.359 7.434 1 98.69 210 ILE A O 1
ATOM 1722 N N . VAL A 1 211 ? 13.93 8.43 5.602 1 97.88 211 VAL A N 1
ATOM 1723 C CA . VAL A 1 211 ? 13.445 9.586 6.355 1 97.88 211 VAL A CA 1
ATOM 1724 C C . VAL A 1 211 ? 11.922 9.664 6.262 1 97.88 211 VAL A C 1
ATOM 1726 O O . VAL A 1 211 ? 11.383 10.008 5.211 1 97.88 211 VAL A O 1
ATOM 1729 N N . SER A 1 212 ? 11.227 9.336 7.301 1 94.06 212 SER A N 1
ATOM 1730 C CA . SER A 1 212 ? 9.773 9.359 7.32 1 94.06 212 SER A CA 1
ATOM 1731 C C . SER A 1 212 ? 9.25 10.195 8.484 1 94.06 212 SER A C 1
ATOM 1733 O O . SER A 1 212 ? 8.094 10.062 8.883 1 94.06 212 SER A O 1
ATOM 1735 N N . GLY A 1 213 ? 9.992 11.078 9 1 81.81 213 GLY A N 1
ATOM 1736 C CA . GLY A 1 213 ? 9.562 11.977 10.062 1 81.81 213 GLY A CA 1
ATOM 1737 C C . GLY A 1 213 ? 8.734 13.141 9.555 1 81.81 213 GLY A C 1
ATOM 1738 O O . GLY A 1 213 ? 8.922 13.594 8.422 1 81.81 213 GLY A O 1
ATOM 1739 N N . ASP A 1 214 ? 7.855 13.641 10.289 1 70.19 214 ASP A N 1
ATOM 1740 C CA . ASP A 1 214 ? 6.898 14.656 9.852 1 70.19 214 ASP A CA 1
ATOM 1741 C C . ASP A 1 214 ? 7.406 16.062 10.172 1 70.19 214 ASP A C 1
ATOM 1743 O O . ASP A 1 214 ? 6.758 17.047 9.828 1 70.19 214 ASP A O 1
ATOM 1747 N N . ASN A 1 215 ? 8.555 16.156 10.68 1 76.94 215 ASN A N 1
ATOM 1748 C CA . ASN A 1 215 ? 9.094 17.453 11.039 1 76.94 215 ASN A CA 1
ATOM 1749 C C . ASN A 1 215 ? 10.125 17.938 10.016 1 76.94 215 ASN A C 1
ATOM 1751 O O . ASN A 1 215 ? 11.07 17.219 9.695 1 76.94 215 ASN A O 1
ATOM 1755 N N . PRO A 1 216 ? 9.852 19.109 9.492 1 76.81 216 PRO A N 1
ATOM 1756 C CA . PRO A 1 216 ? 10.797 19.641 8.508 1 76.81 216 PRO A CA 1
ATOM 1757 C C . PRO A 1 216 ? 12.234 19.672 9.023 1 76.81 216 PRO A C 1
ATOM 1759 O O . PRO A 1 216 ? 13.172 19.484 8.25 1 76.81 216 PRO A O 1
ATOM 1762 N N . ASN A 1 217 ? 12.391 19.828 10.25 1 84.81 217 ASN A N 1
ATOM 1763 C CA . ASN A 1 217 ? 13.727 19.859 10.836 1 84.81 217 ASN A CA 1
ATOM 1764 C C . ASN A 1 217 ? 14.414 18.5 10.727 1 84.81 217 ASN A C 1
ATOM 1766 O O . ASN A 1 217 ? 15.625 18.422 10.516 1 84.81 217 ASN A O 1
ATOM 1770 N N . THR A 1 218 ? 13.641 17.5 10.797 1 90.56 218 THR A N 1
ATOM 1771 C CA . THR A 1 218 ? 14.18 16.156 10.688 1 90.56 218 THR A CA 1
ATOM 1772 C C . THR A 1 218 ? 14.695 15.883 9.281 1 90.56 218 THR A C 1
ATOM 1774 O O . THR A 1 218 ? 15.766 15.297 9.102 1 90.56 218 THR A O 1
ATOM 1777 N N . VAL A 1 219 ? 13.953 16.344 8.305 1 92.38 219 VAL A N 1
ATOM 1778 C CA . VAL A 1 219 ? 14.344 16.141 6.918 1 92.38 219 VAL A CA 1
ATOM 1779 C C . VAL A 1 219 ? 15.633 16.906 6.621 1 92.38 219 VAL A C 1
ATOM 1781 O O . VAL A 1 219 ? 16.547 16.375 5.98 1 92.38 219 VAL A O 1
ATOM 1784 N N . GLN A 1 220 ? 15.672 18.094 7.145 1 93.19 220 GLN A N 1
ATOM 1785 C CA . GLN A 1 220 ? 16.859 18.938 6.938 1 93.19 220 GLN A CA 1
ATOM 1786 C C . GLN A 1 220 ? 18.094 18.312 7.578 1 93.19 220 GLN A C 1
ATOM 1788 O O . GLN A 1 220 ? 19.141 18.203 6.938 1 93.19 220 GLN A O 1
ATOM 1793 N N . LEU A 1 221 ? 17.922 17.938 8.797 1 94.94 221 LEU A N 1
ATOM 1794 C CA . LEU A 1 221 ? 19.031 17.359 9.547 1 94.94 221 LEU A CA 1
ATOM 1795 C C . LEU A 1 221 ? 19.516 16.062 8.898 1 94.94 221 LEU A C 1
ATOM 1797 O O . LEU A 1 221 ? 20.719 15.875 8.711 1 94.94 221 LEU A O 1
ATOM 1801 N N . ALA A 1 222 ? 18.609 15.219 8.57 1 96.25 222 ALA A N 1
ATOM 1802 C CA . ALA A 1 222 ? 18.953 13.945 7.949 1 96.25 222 ALA A CA 1
ATOM 1803 C C . ALA A 1 222 ? 19.641 14.156 6.605 1 96.25 222 ALA A C 1
ATOM 1805 O O . ALA A 1 222 ? 20.641 13.5 6.309 1 96.25 222 ALA A O 1
ATOM 1806 N N . THR A 1 223 ? 19.078 15.078 5.824 1 95.69 223 THR A N 1
ATOM 1807 C CA . THR A 1 223 ? 19.641 15.359 4.508 1 95.69 223 THR A CA 1
ATOM 1808 C C . THR A 1 223 ? 21.078 15.859 4.637 1 95.69 223 THR A C 1
ATOM 1810 O O . THR A 1 223 ? 21.969 15.375 3.939 1 95.69 223 THR A O 1
ATOM 1813 N N . ARG A 1 224 ? 21.25 16.797 5.539 1 95.31 224 ARG A N 1
ATOM 1814 C CA . ARG A 1 224 ? 22.594 17.344 5.758 1 95.31 224 ARG A CA 1
ATOM 1815 C C . ARG A 1 224 ? 23.578 16.234 6.113 1 95.31 224 ARG A C 1
ATOM 1817 O O . ARG A 1 224 ? 24.672 16.172 5.555 1 95.31 224 ARG A O 1
ATOM 1824 N N . PHE A 1 225 ? 23.203 15.398 6.984 1 97.12 225 PHE A N 1
ATOM 1825 C CA . PHE A 1 225 ? 24.094 14.359 7.48 1 97.12 225 PHE A CA 1
ATOM 1826 C C . PHE A 1 225 ? 24.359 13.312 6.402 1 97.12 225 PHE A C 1
ATOM 1828 O O . PHE A 1 225 ? 25.516 12.945 6.16 1 97.12 225 PHE A O 1
ATOM 1835 N N . PHE A 1 226 ? 23.344 12.773 5.754 1 97.88 226 PHE A N 1
ATOM 1836 C CA . PHE A 1 226 ? 23.484 11.703 4.781 1 97.88 226 PHE A CA 1
ATOM 1837 C C . PHE A 1 226 ? 24.281 12.172 3.564 1 97.88 226 PHE A C 1
ATOM 1839 O O . PHE A 1 226 ? 25.062 11.414 2.992 1 97.88 226 PHE A O 1
ATOM 1846 N N . CYS A 1 227 ? 24.016 13.422 3.172 1 97 227 CYS A N 1
ATOM 1847 C CA . CYS A 1 227 ? 24.797 13.969 2.07 1 97 227 CYS A CA 1
ATOM 1848 C C . CYS A 1 227 ? 26.266 14.086 2.453 1 97 227 CYS A C 1
ATOM 1850 O O . CYS A 1 227 ? 27.141 13.695 1.689 1 97 227 CYS A O 1
ATOM 1852 N N . LYS A 1 228 ? 26.484 14.633 3.654 1 95.75 228 LYS A N 1
ATOM 1853 C CA . LYS A 1 228 ? 27.844 14.797 4.156 1 95.75 228 LYS A CA 1
ATOM 1854 C C . LYS A 1 228 ? 28.594 13.461 4.164 1 95.75 228 LYS A C 1
ATOM 1856 O O . LYS A 1 228 ? 29.75 13.398 3.777 1 95.75 228 LYS A O 1
ATOM 1861 N N . CYS A 1 229 ? 27.938 12.398 4.559 1 97.06 229 CYS A N 1
ATOM 1862 C CA . CYS A 1 229 ? 28.562 11.094 4.715 1 97.06 229 CYS A CA 1
ATOM 1863 C C . CYS A 1 229 ? 28.391 10.25 3.455 1 97.06 229 CYS A C 1
ATOM 1865 O O . CYS A 1 229 ? 28.766 9.078 3.426 1 97.06 229 CYS A O 1
ATOM 1867 N N . ARG A 1 230 ? 27.781 10.797 2.463 1 96.88 230 ARG A N 1
ATOM 1868 C CA . ARG A 1 230 ? 27.547 10.148 1.178 1 96.88 230 ARG A CA 1
ATOM 1869 C C . ARG A 1 230 ? 26.766 8.852 1.352 1 96.88 230 ARG A C 1
ATOM 1871 O O . ARG A 1 230 ? 27.141 7.812 0.81 1 96.88 230 ARG A O 1
ATOM 1878 N N . ILE A 1 231 ? 25.75 8.883 2.15 1 98.19 231 ILE A N 1
ATOM 1879 C CA . ILE A 1 231 ? 24.812 7.777 2.371 1 98.19 231 ILE A CA 1
ATOM 1880 C C . ILE A 1 231 ? 23.562 7.98 1.522 1 98.19 231 ILE A C 1
ATOM 1882 O O . ILE A 1 231 ? 22.906 9.016 1.619 1 98.19 231 ILE A O 1
ATOM 1886 N N . PRO A 1 232 ? 23.266 7.07 0.597 1 98.62 232 PRO A N 1
ATOM 1887 C CA . PRO A 1 232 ? 21.984 7.188 -0.107 1 98.62 232 PRO A CA 1
ATOM 1888 C C . PRO A 1 232 ? 20.797 7.145 0.837 1 98.62 232 PRO A C 1
ATOM 1890 O O . PRO A 1 232 ? 20.844 6.48 1.875 1 98.62 232 PRO A O 1
ATOM 1893 N N . PHE A 1 233 ? 19.734 7.91 0.482 1 98.69 233 PHE A N 1
ATOM 1894 C CA . PHE A 1 233 ? 18.562 7.891 1.341 1 98.69 233 PHE A CA 1
ATOM 1895 C C . PHE A 1 233 ? 17.297 8.25 0.551 1 98.69 233 PHE A C 1
ATOM 1897 O O . PHE A 1 233 ? 17.391 8.734 -0.58 1 98.69 233 PHE A O 1
ATOM 1904 N N . LEU A 1 234 ? 16.172 7.871 1.11 1 98.62 234 LEU A N 1
ATOM 1905 C CA . LEU A 1 234 ? 14.859 8.117 0.51 1 98.62 234 LEU A CA 1
ATOM 1906 C C . LEU A 1 234 ? 13.922 8.781 1.508 1 98.62 234 LEU A C 1
ATOM 1908 O O . LEU A 1 234 ? 13.773 8.312 2.641 1 98.62 234 LEU A O 1
ATOM 1912 N N . ASN A 1 235 ? 13.367 9.914 1.103 1 96.19 235 ASN A N 1
ATOM 1913 C CA . ASN A 1 235 ? 12.328 10.57 1.883 1 96.19 235 ASN A CA 1
ATOM 1914 C C . ASN A 1 235 ? 10.945 10.008 1.551 1 96.19 235 ASN A C 1
ATOM 1916 O O . ASN A 1 235 ? 10.594 9.859 0.378 1 96.19 235 ASN A O 1
ATOM 1920 N N . ILE A 1 236 ? 10.18 9.602 2.57 1 97.81 236 ILE A N 1
ATOM 1921 C CA . ILE A 1 236 ? 8.875 8.969 2.396 1 97.81 236 ILE A CA 1
ATOM 1922 C C . ILE A 1 236 ? 7.824 9.734 3.191 1 97.81 236 ILE A C 1
ATOM 1924 O O . ILE A 1 236 ? 8.039 10.062 4.359 1 97.81 236 ILE A O 1
ATOM 1928 N N . GLY A 1 237 ? 6.672 10.016 2.6 1 96.19 237 GLY A N 1
ATOM 1929 C CA . GLY A 1 237 ? 5.59 10.703 3.289 1 96.19 237 GLY A CA 1
ATOM 1930 C C . GLY A 1 237 ? 4.301 10.742 2.486 1 96.19 237 GLY A C 1
ATOM 1931 O O . GLY A 1 237 ? 4.004 9.82 1.729 1 96.19 237 GLY A O 1
ATOM 1932 N N . TYR A 1 238 ? 3.516 11.695 2.836 1 94.56 238 TYR A N 1
ATOM 1933 C CA . TYR A 1 238 ? 2.279 11.969 2.113 1 94.56 238 TYR A CA 1
ATOM 1934 C C . TYR A 1 238 ? 1.844 13.414 2.316 1 94.56 238 TYR A C 1
ATOM 1936 O O . TYR A 1 238 ? 2.236 14.062 3.293 1 94.56 238 TYR A O 1
ATOM 1944 N N . LEU A 1 239 ? 1.208 13.953 1.404 1 93.56 239 LEU A N 1
ATOM 1945 C CA . LEU A 1 239 ? 0.511 15.234 1.458 1 93.56 239 LEU A CA 1
ATOM 1946 C C . LEU A 1 239 ? -0.998 15.039 1.36 1 93.56 239 LEU A C 1
ATOM 1948 O O . LEU A 1 239 ? -1.553 14.992 0.259 1 93.56 239 LEU A O 1
ATOM 1952 N N . ASN A 1 240 ? -1.642 14.898 2.545 1 94.81 240 ASN A N 1
ATOM 1953 C CA . ASN A 1 240 ? -3.064 14.586 2.645 1 94.81 240 ASN A CA 1
ATOM 1954 C C . ASN A 1 240 ? -3.414 13.312 1.886 1 94.81 240 ASN A C 1
ATOM 1956 O O . ASN A 1 240 ? -3.006 12.219 2.283 1 94.81 240 ASN A O 1
ATOM 1960 N N . ASP A 1 241 ? -4.004 13.43 0.698 1 97.19 241 ASP A N 1
ATOM 1961 C CA . ASP A 1 241 ? -4.531 12.273 -0.011 1 97.19 241 ASP A CA 1
ATOM 1962 C C . ASP A 1 241 ? -3.592 11.836 -1.135 1 97.19 241 ASP A C 1
ATOM 1964 O O . ASP A 1 241 ? -3.988 11.094 -2.029 1 97.19 241 ASP A O 1
ATOM 1968 N N . ILE A 1 242 ? -2.35 12.328 -1.112 1 97.88 242 ILE A N 1
ATOM 1969 C CA . ILE A 1 242 ? -1.315 11.859 -2.027 1 97.88 242 ILE A CA 1
ATOM 1970 C C . ILE A 1 242 ? -0.168 11.234 -1.234 1 97.88 242 ILE A C 1
ATOM 1972 O O . ILE A 1 242 ? 0.465 11.906 -0.417 1 97.88 242 ILE A O 1
ATOM 1976 N N . SER A 1 243 ? 0.071 10 -1.412 1 98.5 243 SER A N 1
ATOM 1977 C CA . SER A 1 243 ? 1.263 9.352 -0.875 1 98.5 243 SER A CA 1
ATOM 1978 C C . SER A 1 243 ? 2.473 9.586 -1.774 1 98.5 243 SER A C 1
ATOM 1980 O O . SER A 1 243 ? 2.357 9.539 -3.002 1 98.5 243 SER A O 1
ATOM 1982 N N . LEU A 1 244 ? 3.617 9.867 -1.199 1 97.19 244 LEU A N 1
ATOM 1983 C CA . LEU A 1 244 ? 4.707 10.219 -2.105 1 97.19 244 LEU A CA 1
ATOM 1984 C C . LEU A 1 244 ? 6.055 9.844 -1.499 1 97.19 244 LEU A C 1
ATOM 1986 O O . LEU A 1 244 ? 6.156 9.609 -0.292 1 97.19 244 LEU A O 1
ATOM 1990 N N . ILE A 1 245 ? 7.039 9.758 -2.359 1 98.56 245 ILE A N 1
ATOM 1991 C CA . ILE A 1 245 ? 8.422 9.492 -1.989 1 98.56 245 ILE A CA 1
ATOM 1992 C C . ILE A 1 245 ? 9.352 10.398 -2.799 1 98.56 245 ILE A C 1
ATOM 1994 O O . ILE A 1 245 ? 8.945 10.953 -3.822 1 98.56 245 ILE A O 1
ATOM 1998 N N . GLY A 1 246 ? 10.656 10.508 -2.303 1 97.12 246 GLY A N 1
ATOM 1999 C CA . GLY A 1 246 ? 11.711 11.141 -3.068 1 97.12 246 GLY A CA 1
ATOM 2000 C C . GLY A 1 246 ? 11.977 12.578 -2.646 1 97.12 246 GLY A C 1
ATOM 2001 O O . GLY A 1 246 ? 11.227 13.141 -1.847 1 97.12 246 GLY A O 1
ATOM 2002 N N . PRO A 1 247 ? 12.883 13.047 -3.141 1 97.25 247 PRO A N 1
ATOM 2003 C CA . PRO A 1 247 ? 13.742 12.398 -4.129 1 97.25 247 PRO A CA 1
ATOM 2004 C C . PRO A 1 247 ? 14.594 11.281 -3.523 1 97.25 247 PRO A C 1
ATOM 2006 O O . PRO A 1 247 ? 14.859 11.289 -2.32 1 97.25 247 PRO A O 1
ATOM 2009 N N . PHE A 1 248 ? 14.852 10.273 -4.336 1 98.69 248 PHE A N 1
ATOM 2010 C CA . PHE A 1 248 ? 15.82 9.234 -4.012 1 98.69 248 PHE A CA 1
ATOM 2011 C C . PHE A 1 248 ? 17.25 9.742 -4.203 1 98.69 248 PHE A C 1
ATOM 2013 O O . PHE A 1 248 ? 17.703 9.93 -5.336 1 98.69 248 PHE A O 1
ATOM 2020 N N . TYR A 1 249 ? 17.938 10 -3.111 1 98.31 249 TYR A N 1
ATOM 2021 C CA . TYR A 1 249 ? 19.266 10.57 -3.195 1 98.31 249 TYR A CA 1
ATOM 2022 C C . TYR A 1 249 ? 20.328 9.477 -3.291 1 98.31 249 TYR A C 1
ATOM 2024 O O . TYR A 1 249 ? 20.391 8.594 -2.434 1 98.31 249 TYR A O 1
ATOM 2032 N N . ILE A 1 250 ? 21.062 9.453 -4.328 1 98.06 250 ILE A N 1
ATOM 2033 C CA . ILE A 1 250 ? 22.266 8.648 -4.535 1 98.06 250 ILE A CA 1
ATOM 2034 C C . ILE A 1 250 ? 23.469 9.555 -4.715 1 98.06 250 ILE A C 1
ATOM 2036 O O . ILE A 1 250 ? 23.531 10.352 -5.652 1 98.06 250 ILE A O 1
ATOM 2040 N N . PRO A 1 251 ? 24.453 9.461 -3.826 1 96.56 251 PRO A N 1
ATOM 2041 C CA . PRO A 1 251 ? 25.625 10.352 -3.902 1 96.56 251 PRO A CA 1
ATOM 2042 C C . PRO A 1 251 ? 26.203 10.438 -5.309 1 96.56 251 PRO A C 1
ATOM 2044 O O . PRO A 1 251 ? 26.453 9.406 -5.945 1 96.56 251 PRO A O 1
ATOM 2047 N N . SER A 1 252 ? 26.312 11.688 -5.805 1 93.56 252 SER A N 1
ATOM 2048 C CA . SER A 1 252 ? 26.953 12.031 -7.07 1 93.56 252 SER A CA 1
ATOM 2049 C C . SER A 1 252 ? 26.094 11.633 -8.258 1 93.56 252 SER A C 1
ATOM 2051 O O . SER A 1 252 ? 26.547 11.68 -9.406 1 93.56 252 SER A O 1
ATOM 2053 N N . LEU A 1 253 ? 24.875 11.211 -8.031 1 95.5 253 LEU A N 1
ATOM 2054 C CA . LEU A 1 253 ? 24.062 10.734 -9.148 1 95.5 253 LEU A CA 1
ATOM 2055 C C . LEU A 1 253 ? 22.719 11.461 -9.211 1 95.5 253 LEU A C 1
ATOM 2057 O O . LEU A 1 253 ? 22.234 11.773 -10.297 1 95.5 253 LEU A O 1
ATOM 2061 N N . SER A 1 254 ? 22.125 11.781 -8.062 1 96.94 254 SER A N 1
ATOM 2062 C CA . SER A 1 254 ? 20.781 12.344 -8.047 1 96.94 254 SER A CA 1
ATOM 2063 C C . SER A 1 254 ? 20.656 13.453 -7.004 1 96.94 254 SER A C 1
ATOM 2065 O O . SER A 1 254 ? 21.516 13.594 -6.141 1 96.94 254 SER A O 1
ATOM 2067 N N . CYS A 1 255 ? 19.594 14.219 -7.078 1 97.06 255 CYS A N 1
ATOM 2068 C CA . CYS A 1 255 ? 19.422 15.406 -6.246 1 97.06 255 CYS A CA 1
ATOM 2069 C C . CYS A 1 255 ? 18.938 15.031 -4.852 1 97.06 255 CYS A C 1
ATOM 2071 O O . CYS A 1 255 ? 18.297 13.992 -4.676 1 97.06 255 CYS A O 1
ATOM 2073 N N . CYS A 1 256 ? 19.297 15.859 -3.893 1 96.81 256 CYS A N 1
ATOM 2074 C CA . CYS A 1 256 ? 18.719 15.742 -2.561 1 96.81 256 CYS A CA 1
ATOM 2075 C C . CYS A 1 256 ? 17.422 16.547 -2.459 1 96.81 256 CYS A C 1
ATOM 2077 O O . CYS A 1 256 ? 17.062 17.281 -3.385 1 96.81 256 CYS A O 1
ATOM 2079 N N . PRO A 1 257 ? 16.656 16.5 -1.377 1 94.81 257 PRO A N 1
ATOM 2080 C CA . PRO A 1 257 ? 15.367 17.188 -1.244 1 94.81 257 PRO A CA 1
ATOM 2081 C C . PRO A 1 257 ? 15.5 18.703 -1.295 1 94.81 257 PRO A C 1
ATOM 2083 O O . PRO A 1 257 ? 14.508 19.406 -1.498 1 94.81 257 PRO A O 1
ATOM 2086 N N . PHE A 1 258 ? 16.688 19.25 -1.14 1 94.25 258 PHE A N 1
ATOM 2087 C CA . PHE A 1 258 ? 16.844 20.688 -0.987 1 94.25 258 PHE A CA 1
ATOM 2088 C C . PHE A 1 258 ? 17.469 21.297 -2.229 1 94.25 258 PHE A C 1
ATOM 2090 O O . PHE A 1 258 ? 17.672 22.516 -2.299 1 94.25 258 PHE A O 1
ATOM 2097 N N . CYS A 1 259 ? 17.812 20.469 -3.209 1 95.25 259 CYS A N 1
ATOM 2098 C CA . CYS A 1 259 ? 18.328 20.984 -4.465 1 95.25 259 CYS A CA 1
ATOM 2099 C C . CYS A 1 259 ? 17.328 21.938 -5.117 1 95.25 259 CYS A C 1
ATOM 2101 O O . CYS A 1 259 ? 16.156 21.609 -5.273 1 95.25 259 CYS A O 1
ATOM 2103 N N . HIS A 1 260 ? 17.688 23.109 -5.441 1 91.75 260 HIS A N 1
ATOM 2104 C CA . HIS A 1 260 ? 16.922 24.172 -6.074 1 91.75 260 HIS A CA 1
ATOM 2105 C C . HIS A 1 260 ? 15.75 24.609 -5.195 1 91.75 260 HIS A C 1
ATOM 2107 O O . HIS A 1 260 ? 14.898 25.391 -5.629 1 91.75 260 HIS A O 1
ATOM 2113 N N . ASN A 1 261 ? 15.695 24.016 -3.973 1 86.81 261 ASN A N 1
ATOM 2114 C CA . ASN A 1 261 ? 14.531 24.203 -3.121 1 86.81 261 ASN A CA 1
ATOM 2115 C C . ASN A 1 261 ? 13.234 23.938 -3.877 1 86.81 261 ASN A C 1
ATOM 2117 O O . ASN A 1 261 ? 12.242 24.641 -3.689 1 86.81 261 ASN A O 1
ATOM 2121 N N . SER A 1 262 ? 13.281 22.938 -4.672 1 83.25 262 SER A N 1
ATOM 2122 C CA . SER A 1 262 ? 12.211 22.609 -5.605 1 83.25 262 SER A CA 1
ATOM 2123 C C . SER A 1 262 ? 10.938 22.203 -4.867 1 83.25 262 SER A C 1
ATOM 2125 O O . SER A 1 262 ? 9.836 22.297 -5.418 1 83.25 262 SER A O 1
ATOM 2127 N N . PHE A 1 263 ? 11.094 21.828 -3.609 1 79.25 263 PHE A N 1
ATOM 2128 C CA . PHE A 1 263 ? 9.945 21.281 -2.895 1 79.25 263 PHE A CA 1
ATOM 2129 C C . PHE A 1 263 ? 9.562 22.188 -1.725 1 79.25 263 PHE A C 1
ATOM 2131 O O . PHE A 1 263 ? 8.805 21.781 -0.845 1 79.25 263 PHE A O 1
ATOM 2138 N N . ALA A 1 264 ? 10.078 23.312 -1.638 1 69.94 264 ALA A N 1
ATOM 2139 C CA . ALA A 1 264 ? 9.758 24.375 -0.692 1 69.94 264 ALA A CA 1
ATOM 2140 C C . ALA A 1 264 ? 9.938 23.906 0.748 1 69.94 264 ALA A C 1
ATOM 2142 O O . ALA A 1 264 ? 9.062 24.125 1.592 1 69.94 264 ALA A O 1
ATOM 2143 N N . LEU A 1 265 ? 11.008 23.234 0.992 1 70.75 265 LEU A N 1
ATOM 2144 C CA . LEU A 1 265 ? 11.281 22.672 2.316 1 70.75 265 LEU A CA 1
ATOM 2145 C C . LEU A 1 265 ? 12.133 23.641 3.141 1 70.75 265 LEU A C 1
ATOM 2147 O O . LEU A 1 265 ? 12.211 23.516 4.363 1 70.75 265 LEU A O 1
ATOM 2151 N N . ASP A 1 266 ? 12.773 24.562 2.432 1 60.38 266 ASP A N 1
ATOM 2152 C CA . ASP A 1 266 ? 13.656 25.484 3.121 1 60.38 266 ASP A CA 1
ATOM 2153 C C . ASP A 1 266 ? 12.883 26.688 3.672 1 60.38 266 ASP A C 1
ATOM 2155 O O . ASP A 1 266 ? 12.148 27.344 2.938 1 60.38 266 ASP A O 1
ATOM 2159 N N . ASP A 1 267 ? 12.508 26.562 4.98 1 57.94 267 ASP A N 1
ATOM 2160 C CA . ASP A 1 267 ? 11.828 27.688 5.609 1 57.94 267 ASP A CA 1
ATOM 2161 C C . ASP A 1 267 ? 12.688 28.953 5.543 1 57.94 267 ASP A C 1
ATOM 2163 O O . ASP A 1 267 ? 13.828 28.953 6 1 57.94 267 ASP A O 1
ATOM 2167 N N . LYS A 1 268 ? 12.688 29.672 4.523 1 53.03 268 LYS A N 1
ATOM 2168 C CA . LYS A 1 268 ? 13.367 30.953 4.723 1 53.03 268 LYS A CA 1
ATOM 2169 C C . LYS A 1 268 ? 12.898 31.625 6.012 1 53.03 268 LYS A C 1
ATOM 2171 O O . LYS A 1 268 ? 11.719 31.938 6.16 1 53.03 268 LYS A O 1
ATOM 2176 N N . LYS A 1 269 ? 13.469 31.297 7.172 1 50.53 269 LYS A N 1
ATOM 2177 C CA . LYS A 1 269 ? 13.344 31.844 8.523 1 50.53 269 LYS A CA 1
ATOM 2178 C C . LYS A 1 269 ? 13.133 33.344 8.484 1 50.53 269 LYS A C 1
ATOM 2180 O O . LYS A 1 269 ? 12.43 33.906 9.336 1 50.53 269 LYS A O 1
ATOM 2185 N N . ASP A 1 270 ? 13.906 33.969 7.797 1 44.72 270 ASP A N 1
ATOM 2186 C CA . ASP A 1 270 ? 14.242 35.281 8.289 1 44.72 270 ASP A CA 1
ATOM 2187 C C . ASP A 1 270 ? 13.094 36.25 8.062 1 44.72 270 ASP A C 1
ATOM 2189 O O . ASP A 1 270 ? 13.133 37.406 8.547 1 44.72 270 ASP A O 1
ATOM 2193 N N . GLY A 1 271 ? 12.109 35.875 7.266 1 51.25 271 GLY A N 1
ATOM 2194 C CA . GLY A 1 271 ? 11.258 37.062 7.129 1 51.25 271 GLY A CA 1
ATOM 2195 C C . GLY A 1 271 ? 10.008 37 7.992 1 51.25 271 GLY A C 1
ATOM 2196 O O . GLY A 1 271 ? 9.75 35.969 8.641 1 51.25 271 GLY A O 1
ATOM 2197 N N . ASP A 1 272 ? 9.281 38.062 8.344 1 58.53 272 ASP A N 1
ATOM 2198 C CA . ASP A 1 272 ? 8.023 38.281 9.055 1 58.53 272 ASP A CA 1
ATOM 2199 C C . ASP A 1 272 ? 6.973 37.25 8.656 1 58.53 272 ASP A C 1
ATOM 2201 O O . ASP A 1 272 ? 6.469 37.281 7.527 1 58.53 272 ASP A O 1
ATOM 2205 N N . LYS A 1 273 ? 6.953 36.094 9.336 1 69.62 273 LYS A N 1
ATOM 2206 C CA . LYS A 1 273 ? 5.941 35.062 9.094 1 69.62 273 LYS A CA 1
ATOM 2207 C C . LYS A 1 273 ? 4.535 35.656 9.18 1 69.62 273 LYS A C 1
ATOM 2209 O O . LYS A 1 273 ? 4.227 36.406 10.094 1 69.62 273 LYS A O 1
ATOM 2214 N N . ASN A 1 274 ? 3.857 35.5 8.148 1 86.69 274 ASN A N 1
ATOM 2215 C CA . ASN A 1 274 ? 2.441 35.875 8.172 1 86.69 274 ASN A CA 1
ATOM 2216 C C . ASN A 1 274 ? 1.692 35.094 9.266 1 86.69 274 ASN A C 1
ATOM 2218 O O . ASN A 1 274 ? 1.603 33.875 9.234 1 86.69 274 ASN A O 1
ATOM 2222 N N . LEU A 1 275 ? 1.349 35.812 10.281 1 91.94 275 LEU A N 1
ATOM 2223 C CA . LEU A 1 275 ? 0.73 35.25 11.477 1 91.94 275 LEU A CA 1
ATOM 2224 C C . LEU A 1 275 ? -0.478 34.375 11.109 1 91.94 275 LEU A C 1
ATOM 2226 O O . LEU A 1 275 ? -0.72 33.344 11.727 1 91.94 275 LEU A O 1
ATOM 2230 N N . ASP A 1 276 ? -1.261 34.812 10.117 1 94.38 276 ASP A N 1
ATOM 2231 C CA . ASP A 1 276 ? -2.439 34.062 9.695 1 94.38 276 ASP A CA 1
ATOM 2232 C C . ASP A 1 276 ? -2.053 32.688 9.156 1 94.38 276 ASP A C 1
ATOM 2234 O O . ASP A 1 276 ? -2.715 31.688 9.453 1 94.38 276 ASP A O 1
ATOM 2238 N N . ILE A 1 277 ? -1.003 32.656 8.438 1 94.31 277 ILE A N 1
ATOM 2239 C CA . ILE A 1 277 ? -0.507 31.391 7.898 1 94.31 277 ILE A CA 1
ATOM 2240 C C . ILE A 1 277 ? -0.118 30.469 9.047 1 94.31 277 ILE A C 1
ATOM 2242 O O . ILE A 1 277 ? -0.481 29.281 9.055 1 94.31 277 ILE A O 1
ATOM 2246 N N . CYS A 1 278 ? 0.541 30.984 10 1 93.56 278 CYS A N 1
ATOM 2247 C CA . CYS A 1 278 ? 0.974 30.203 11.148 1 93.56 278 CYS A CA 1
ATOM 2248 C C . CYS A 1 278 ? -0.224 29.641 11.906 1 93.56 278 CYS A C 1
ATOM 2250 O O . CYS A 1 278 ? -0.221 28.484 12.312 1 93.56 278 CYS A O 1
ATOM 2252 N N . LEU A 1 279 ? -1.214 30.484 12.078 1 94.88 279 LEU A N 1
ATOM 2253 C CA . LEU A 1 279 ? -2.396 30.078 12.836 1 94.88 279 LEU A CA 1
ATOM 2254 C C . LEU A 1 279 ? -3.111 28.922 12.156 1 94.88 279 LEU A C 1
ATOM 2256 O O . LEU A 1 279 ? -3.639 28.031 12.828 1 94.88 279 LEU A O 1
ATOM 2260 N N . ILE A 1 280 ? -3.098 28.938 10.867 1 95.44 280 ILE A N 1
ATOM 2261 C CA . ILE A 1 280 ? -3.766 27.891 10.109 1 95.44 280 ILE A CA 1
ATOM 2262 C C . ILE A 1 280 ? -2.91 26.625 10.102 1 95.44 280 ILE A C 1
ATOM 2264 O O . ILE A 1 280 ? -3.395 25.547 10.43 1 95.44 280 ILE A O 1
ATOM 2268 N N . ASN A 1 281 ? -1.645 26.734 9.828 1 93.25 281 ASN A N 1
ATOM 2269 C CA . ASN A 1 281 ? -0.755 25.594 9.633 1 93.25 281 ASN A CA 1
ATOM 2270 C C . ASN A 1 281 ? -0.423 24.906 10.953 1 93.25 281 ASN A C 1
ATOM 2272 O O . ASN A 1 281 ? -0.186 23.703 10.984 1 93.25 281 ASN A O 1
ATOM 2276 N N . ASP A 1 282 ? -0.478 25.656 12.047 1 91.88 282 ASP A N 1
ATOM 2277 C CA . ASP A 1 282 ? -0.17 25.094 13.359 1 91.88 282 ASP A CA 1
ATOM 2278 C C . ASP A 1 282 ? -1.26 24.125 13.805 1 91.88 282 ASP A C 1
ATOM 2280 O O . ASP A 1 282 ? -1.021 23.25 14.648 1 91.88 282 ASP A O 1
ATOM 2284 N N . ARG A 1 283 ? -2.395 24.312 13.266 1 92.75 283 ARG A N 1
ATOM 2285 C CA . ARG A 1 283 ? -3.523 23.469 13.648 1 92.75 283 ARG A CA 1
ATOM 2286 C C . ARG A 1 283 ? -3.605 22.234 12.773 1 92.75 283 ARG A C 1
ATOM 2288 O O . ARG A 1 283 ? -4.348 21.297 13.086 1 92.75 283 ARG A O 1
ATOM 2295 N N . MET A 1 284 ? -2.832 22.25 11.758 1 91.88 284 MET A N 1
ATOM 2296 C CA . MET A 1 284 ? -2.91 21.172 10.766 1 91.88 284 MET A CA 1
ATOM 2297 C C . MET A 1 284 ? -2.547 19.828 11.391 1 91.88 284 MET A C 1
ATOM 2299 O O . MET A 1 284 ? -1.586 19.734 12.156 1 91.88 284 MET A O 1
ATOM 2303 N N . GLN A 1 285 ? -3.375 18.812 11.102 1 91.62 285 GLN A N 1
ATOM 2304 C CA . GLN A 1 285 ? -3.123 17.438 11.492 1 91.62 285 GLN A CA 1
ATOM 2305 C C . GLN A 1 285 ? -3.031 16.531 10.266 1 91.62 285 GLN A C 1
ATOM 2307 O O . GLN A 1 285 ? -3.801 16.688 9.312 1 91.62 285 GLN A O 1
ATOM 2312 N N . ALA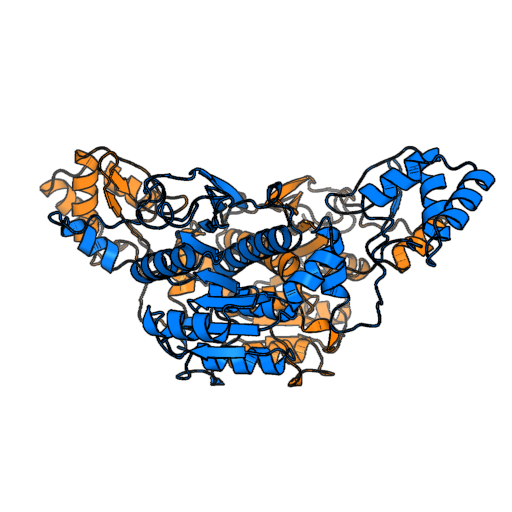 A 1 286 ? -2.074 15.648 10.312 1 88.94 286 ALA A N 1
ATOM 2313 C CA . ALA A 1 286 ? -1.916 14.703 9.203 1 88.94 286 ALA A CA 1
ATOM 2314 C C . ALA A 1 286 ? -3.031 13.664 9.211 1 88.94 286 ALA A C 1
ATOM 2316 O O . ALA A 1 286 ? -3.311 13.047 10.242 1 88.94 286 ALA A O 1
ATOM 2317 N N . PRO A 1 287 ? -3.674 13.484 8.086 1 94.69 287 PRO A N 1
ATOM 2318 C CA . PRO A 1 287 ? -4.703 12.453 7.988 1 94.69 287 PRO A CA 1
ATOM 2319 C C . PRO A 1 287 ? -4.121 11.055 7.801 1 94.69 287 PRO A C 1
ATOM 2321 O O . PRO A 1 287 ? -4.375 10.406 6.781 1 94.69 287 PRO A O 1
ATOM 2324 N N . SER A 1 288 ? -3.406 10.555 8.797 1 94.94 288 SER A N 1
ATOM 2325 C CA . SER A 1 288 ? -2.65 9.305 8.727 1 94.94 288 SER A CA 1
ATOM 2326 C C . SER A 1 288 ? -3.566 8.094 8.883 1 94.94 288 SER A C 1
ATOM 2328 O O . SER A 1 288 ? -4.246 7.957 9.906 1 94.94 288 SER A O 1
ATOM 2330 N N . SER A 1 289 ? -3.633 7.324 7.906 1 97.12 289 SER A N 1
ATOM 2331 C CA . SER A 1 289 ? -4.477 6.137 7.844 1 97.12 289 SER A CA 1
ATOM 2332 C C . SER A 1 289 ? -3.732 4.961 7.223 1 97.12 289 SER A C 1
ATOM 2334 O O . SER A 1 289 ? -2.602 5.113 6.754 1 97.12 289 SER A O 1
ATOM 2336 N N . PHE A 1 290 ? -4.34 3.812 7.305 1 97.75 290 PHE A N 1
ATOM 2337 C CA . PHE A 1 290 ? -3.801 2.619 6.664 1 97.75 290 PHE A CA 1
ATOM 2338 C C . PHE A 1 290 ? -3.422 2.908 5.215 1 97.75 290 PHE A C 1
ATOM 2340 O O . PHE A 1 290 ? -2.314 2.584 4.781 1 97.75 290 PHE A O 1
ATOM 2347 N N . LEU A 1 291 ? -4.246 3.564 4.461 1 97.88 291 LEU A N 1
ATOM 2348 C CA . LEU A 1 291 ? -4.164 3.674 3.006 1 97.88 291 LEU A CA 1
ATOM 2349 C C . LEU A 1 291 ? -2.953 4.5 2.59 1 97.88 291 LEU A C 1
ATOM 2351 O O . LEU A 1 291 ? -2.115 4.031 1.813 1 97.88 291 LEU A O 1
ATOM 2355 N N . ASN A 1 292 ? -2.842 5.723 3.078 1 97.81 292 ASN A N 1
ATOM 2356 C CA . ASN A 1 292 ? -1.747 6.57 2.615 1 97.81 292 ASN A CA 1
ATOM 2357 C C . ASN A 1 292 ? -0.395 6.047 3.092 1 97.81 292 ASN A C 1
ATOM 2359 O O . ASN A 1 292 ? 0.599 6.133 2.367 1 97.81 292 ASN A O 1
ATOM 2363 N N . ASN A 1 293 ? -0.329 5.398 4.324 1 98.25 293 ASN A N 1
ATOM 2364 C CA . ASN A 1 293 ? 0.917 4.809 4.805 1 98.25 293 ASN A CA 1
ATOM 2365 C C . ASN A 1 293 ? 1.314 3.588 3.977 1 98.25 293 ASN A C 1
ATOM 2367 O O . ASN A 1 293 ? 2.49 3.408 3.652 1 98.25 293 ASN A O 1
ATOM 2371 N N . SER A 1 294 ? 0.314 2.777 3.652 1 98.5 294 SER A N 1
ATOM 2372 C CA . SER A 1 294 ? 0.549 1.568 2.871 1 98.5 294 SER A CA 1
ATOM 2373 C C . SER A 1 294 ? 1.078 1.903 1.48 1 98.5 294 SER A C 1
ATOM 2375 O O . SER A 1 294 ? 2.061 1.312 1.025 1 98.5 294 SER A O 1
ATOM 2377 N N . ILE A 1 295 ? 0.478 2.865 0.843 1 98.69 295 ILE A N 1
ATOM 2378 C CA . ILE A 1 295 ? 0.866 3.229 -0.515 1 98.69 295 ILE A CA 1
ATOM 2379 C C . ILE A 1 295 ? 2.248 3.877 -0.501 1 98.69 295 ILE A C 1
ATOM 2381 O O . ILE A 1 295 ? 3.117 3.52 -1.3 1 98.69 295 ILE A O 1
ATOM 2385 N N . ALA A 1 296 ? 2.471 4.812 0.424 1 98.69 296 ALA A N 1
ATOM 2386 C CA . ALA A 1 296 ? 3.771 5.473 0.511 1 98.69 296 ALA A CA 1
ATOM 2387 C C . ALA A 1 296 ? 4.887 4.453 0.729 1 98.69 296 ALA A C 1
ATOM 2389 O O . ALA A 1 296 ? 5.941 4.531 0.091 1 98.69 296 ALA A O 1
ATOM 2390 N N . SER A 1 297 ? 4.66 3.492 1.62 1 98.81 297 SER A N 1
ATOM 2391 C CA . SER A 1 297 ? 5.656 2.473 1.927 1 98.81 297 SER A CA 1
ATOM 2392 C C . SER A 1 297 ? 5.883 1.543 0.74 1 98.81 297 SER A C 1
ATOM 2394 O O . SER A 1 297 ? 7.004 1.099 0.496 1 98.81 297 SER A O 1
ATOM 2396 N N . SER A 1 298 ? 4.793 1.251 0.017 1 98.81 298 SER A N 1
ATOM 2397 C CA . SER A 1 298 ? 4.918 0.42 -1.176 1 98.81 298 SER A CA 1
ATOM 2398 C C . SER A 1 298 ? 5.762 1.107 -2.242 1 98.81 298 SER A C 1
ATOM 2400 O O . SER A 1 298 ? 6.605 0.471 -2.881 1 98.81 298 SER A O 1
ATOM 2402 N N . LEU A 1 299 ? 5.512 2.432 -2.404 1 98.88 299 LEU A N 1
ATOM 2403 C CA . LEU A 1 299 ? 6.332 3.213 -3.326 1 98.88 299 LEU A CA 1
ATOM 2404 C C . LEU A 1 299 ? 7.809 3.117 -2.955 1 98.88 299 LEU A C 1
ATOM 2406 O O . LEU A 1 299 ? 8.656 2.885 -3.82 1 98.88 299 LEU A O 1
ATOM 2410 N N . ALA A 1 300 ? 8.07 3.252 -1.713 1 98.88 300 ALA A N 1
ATOM 2411 C CA . ALA A 1 300 ? 9.445 3.262 -1.21 1 98.88 300 ALA A CA 1
ATOM 2412 C C . ALA A 1 300 ? 10.117 1.914 -1.44 1 98.88 300 ALA A C 1
ATOM 2414 O O . ALA A 1 300 ? 11.234 1.854 -1.974 1 98.88 300 ALA A O 1
ATOM 2415 N N . ILE A 1 301 ? 9.445 0.809 -1.079 1 98.88 301 ILE A N 1
ATOM 2416 C CA . ILE A 1 301 ? 10.031 -0.524 -1.174 1 98.88 301 ILE A CA 1
ATOM 2417 C C . ILE A 1 301 ? 10.289 -0.871 -2.637 1 98.88 301 ILE A C 1
ATOM 2419 O O . ILE A 1 301 ? 11.312 -1.478 -2.965 1 98.88 301 ILE A O 1
ATOM 2423 N N . SER A 1 302 ? 9.383 -0.446 -3.502 1 98.88 302 SER A N 1
ATOM 2424 C CA . SER A 1 302 ? 9.586 -0.681 -4.93 1 98.88 302 SER A CA 1
ATOM 2425 C C . SER A 1 302 ? 10.867 -0.013 -5.426 1 98.88 302 SER A C 1
ATOM 2427 O O . SER A 1 302 ? 11.68 -0.644 -6.102 1 98.88 302 SER A O 1
ATOM 2429 N N . ASP A 1 303 ? 11.086 1.271 -5.078 1 98.88 303 ASP A N 1
ATOM 2430 C CA . ASP A 1 303 ? 12.281 1.993 -5.492 1 98.88 303 ASP A CA 1
ATOM 2431 C C . ASP A 1 303 ? 13.539 1.396 -4.852 1 98.88 303 ASP A C 1
ATOM 2433 O O . ASP A 1 303 ? 14.594 1.328 -5.488 1 98.88 303 ASP A O 1
ATOM 2437 N N . ILE A 1 304 ? 13.445 0.979 -3.609 1 98.94 304 ILE A N 1
ATOM 2438 C CA . ILE A 1 304 ? 14.594 0.411 -2.91 1 98.94 304 ILE A CA 1
ATOM 2439 C C . ILE A 1 304 ? 15.008 -0.898 -3.578 1 98.94 304 ILE A C 1
ATOM 2441 O O . ILE A 1 304 ? 16.203 -1.173 -3.732 1 98.94 304 ILE A O 1
ATOM 2445 N N . ILE A 1 305 ? 14.039 -1.728 -4.039 1 98.88 305 ILE A N 1
ATOM 2446 C CA . ILE A 1 305 ? 14.344 -2.961 -4.754 1 98.88 305 ILE A CA 1
ATOM 2447 C C . ILE A 1 305 ? 15.133 -2.637 -6.023 1 98.88 305 ILE A C 1
ATOM 2449 O O . ILE A 1 305 ? 16.109 -3.307 -6.34 1 98.88 305 ILE A O 1
ATOM 2453 N N . GLN A 1 306 ? 14.688 -1.576 -6.73 1 98.81 306 GLN A N 1
ATOM 2454 C CA . GLN A 1 306 ? 15.406 -1.198 -7.941 1 98.81 306 GLN A CA 1
ATOM 2455 C C . GLN A 1 306 ? 16.828 -0.734 -7.621 1 98.81 306 GLN A C 1
ATOM 2457 O O . GLN A 1 306 ? 17.766 -1.072 -8.336 1 98.81 306 GLN A O 1
ATOM 2462 N N . PHE A 1 307 ? 17.016 0.028 -6.543 1 98.88 307 PHE A N 1
ATOM 2463 C CA . PHE A 1 307 ? 18.328 0.468 -6.105 1 98.88 307 PHE A CA 1
ATOM 2464 C C . PHE A 1 307 ? 19.219 -0.727 -5.789 1 98.88 307 PHE A C 1
ATOM 2466 O O . PHE A 1 307 ? 20.375 -0.778 -6.219 1 98.88 307 PHE A O 1
ATOM 2473 N N . MET A 1 308 ? 18.625 -1.728 -5.062 1 98.81 308 MET A N 1
ATOM 2474 C CA . MET A 1 308 ? 19.375 -2.914 -4.66 1 98.81 308 MET A CA 1
ATOM 2475 C C . MET A 1 308 ? 19.766 -3.752 -5.871 1 98.81 308 MET A C 1
ATOM 2477 O O . MET A 1 308 ? 20.703 -4.547 -5.809 1 98.81 308 MET A O 1
ATOM 2481 N N . SER A 1 309 ? 19.078 -3.537 -7.027 1 98.12 309 SER A N 1
ATOM 2482 C CA . SER A 1 309 ? 19.359 -4.277 -8.25 1 98.12 309 SER A CA 1
ATOM 2483 C C . SER A 1 309 ? 20.297 -3.504 -9.164 1 98.12 309 SER A C 1
ATOM 2485 O O . SER A 1 309 ? 20.609 -3.949 -10.273 1 98.12 309 SER A O 1
ATOM 2487 N N . ASN A 1 310 ? 20.672 -2.309 -8.758 1 97.81 310 ASN A N 1
ATOM 2488 C CA . ASN A 1 310 ? 21.484 -1.389 -9.555 1 97.81 310 ASN A CA 1
ATOM 2489 C C . ASN A 1 310 ? 20.766 -0.969 -10.828 1 97.81 310 ASN A C 1
ATOM 2491 O O . ASN A 1 310 ? 21.391 -0.718 -11.859 1 97.81 310 ASN A O 1
ATOM 2495 N N . ASP A 1 311 ? 19.484 -1.084 -10.805 1 97.56 311 ASP A N 1
ATOM 2496 C CA . ASP A 1 311 ? 18.672 -0.577 -11.906 1 97.56 311 ASP A CA 1
ATOM 2497 C C . ASP A 1 311 ? 18.141 0.827 -11.602 1 97.56 311 ASP A C 1
ATOM 2499 O O . ASP A 1 311 ? 16.938 1.023 -11.422 1 97.56 311 ASP A O 1
ATOM 2503 N N . PHE A 1 312 ? 19.016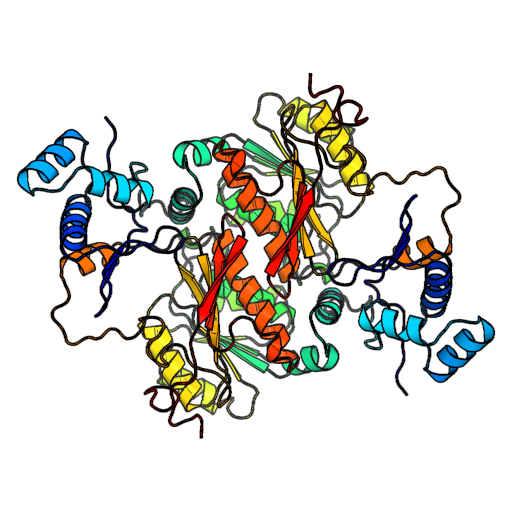 1.802 -11.688 1 97.56 312 PHE A N 1
ATOM 2504 C CA . PHE A 1 312 ? 18.734 3.164 -11.258 1 97.56 312 PHE A CA 1
ATOM 2505 C C . PHE A 1 312 ? 17.703 3.818 -12.18 1 97.56 312 PHE A C 1
ATOM 2507 O O . PHE A 1 312 ? 16.922 4.668 -11.742 1 97.56 312 PHE A O 1
ATOM 2514 N N . ASN A 1 313 ? 17.625 3.365 -13.414 1 96.38 313 ASN A N 1
ATOM 2515 C CA . ASN A 1 313 ? 16.688 3.92 -14.383 1 96.38 313 ASN A CA 1
ATOM 2516 C C . ASN A 1 313 ? 15.25 3.58 -14.031 1 96.38 313 ASN A C 1
ATOM 2518 O O . ASN A 1 313 ? 14.32 4.234 -14.5 1 96.38 313 ASN A O 1
ATOM 2522 N N . SER A 1 314 ? 15.078 2.551 -13.203 1 97.69 314 SER A N 1
ATOM 2523 C CA . SER A 1 314 ? 13.734 2.107 -12.844 1 97.69 314 SER A CA 1
ATOM 2524 C C . SER A 1 314 ? 13.281 2.717 -11.516 1 97.69 314 SER A C 1
ATOM 2526 O O . SER A 1 314 ? 12.172 2.451 -11.047 1 97.69 314 SER A O 1
ATOM 2528 N N . ILE A 1 315 ? 14.125 3.537 -10.867 1 98.5 315 ILE A N 1
ATOM 2529 C CA . ILE A 1 315 ? 13.75 4.246 -9.648 1 98.5 315 ILE A CA 1
ATOM 2530 C C . ILE A 1 315 ? 12.836 5.422 -10 1 98.5 315 ILE A C 1
ATOM 2532 O O . ILE A 1 315 ? 13.258 6.367 -10.664 1 98.5 315 ILE A O 1
ATOM 2536 N N . LYS A 1 316 ? 11.641 5.398 -9.539 1 98.56 316 LYS A N 1
ATOM 2537 C CA . LYS A 1 316 ? 10.625 6.375 -9.93 1 98.56 316 LYS A CA 1
ATOM 2538 C C . LYS A 1 316 ? 10.922 7.746 -9.328 1 98.56 316 LYS A C 1
ATOM 2540 O O . LYS A 1 316 ? 10.594 8.773 -9.922 1 98.56 316 LYS A O 1
ATOM 2545 N N . SER A 1 317 ? 11.562 7.793 -8.148 1 98.56 317 SER A N 1
ATOM 2546 C CA . SER A 1 317 ? 11.734 9.047 -7.43 1 98.56 317 SER A CA 1
ATOM 2547 C C . SER A 1 317 ? 13.141 9.609 -7.613 1 98.56 317 SER A C 1
ATOM 2549 O O . SER A 1 317 ? 13.602 10.422 -6.812 1 98.56 317 SER A O 1
ATOM 2551 N N . LEU A 1 318 ? 13.875 9.047 -8.609 1 98.06 318 LEU A N 1
ATOM 2552 C CA . LEU A 1 318 ? 15.18 9.617 -8.938 1 98.06 318 LEU A CA 1
ATOM 2553 C C . LEU A 1 318 ? 15.031 11.023 -9.5 1 98.06 318 LEU A C 1
ATOM 2555 O O . LEU A 1 318 ? 14.359 11.227 -10.516 1 98.06 318 LEU A O 1
ATOM 2559 N N . ASN A 1 319 ? 15.516 12.062 -8.82 1 97.62 319 ASN A N 1
ATOM 2560 C CA . ASN A 1 319 ? 15.508 13.469 -9.211 1 97.62 319 ASN A CA 1
ATOM 2561 C C . ASN A 1 319 ? 14.086 14.016 -9.305 1 97.62 319 ASN A C 1
ATOM 2563 O O . ASN A 1 319 ? 13.781 14.805 -10.203 1 97.62 319 ASN A O 1
ATOM 2567 N N . CYS A 1 320 ? 13.188 13.562 -8.484 1 98 320 CYS A N 1
ATOM 2568 C CA . CYS A 1 320 ? 11.82 14.078 -8.398 1 98 320 CYS A CA 1
ATOM 2569 C C . CYS A 1 320 ? 11.125 13.578 -7.141 1 98 320 CYS A C 1
ATOM 2571 O O . CYS A 1 320 ? 11.641 12.695 -6.445 1 98 320 CYS A O 1
ATOM 2573 N N . ARG A 1 321 ? 10.039 14.133 -6.844 1 97.5 321 ARG A N 1
ATOM 2574 C CA . ARG A 1 321 ? 9.039 13.539 -5.961 1 97.5 321 ARG A CA 1
ATOM 2575 C C . ARG A 1 321 ? 7.977 12.789 -6.762 1 97.5 321 ARG A C 1
ATOM 2577 O O . ARG A 1 321 ? 7.445 13.312 -7.738 1 97.5 321 ARG A O 1
ATOM 2584 N N . PHE A 1 322 ? 7.797 11.578 -6.395 1 98.69 322 PHE A N 1
ATOM 2585 C CA . PHE A 1 322 ? 6.84 10.719 -7.078 1 98.69 322 PHE A CA 1
ATOM 2586 C C . PHE A 1 322 ? 5.684 10.352 -6.152 1 98.69 322 PHE A C 1
ATOM 2588 O O . PHE A 1 322 ? 5.906 9.844 -5.047 1 98.69 322 PHE A O 1
ATOM 2595 N N . GLY A 1 323 ? 4.441 10.633 -6.586 1 98.5 323 GLY A N 1
ATOM 2596 C CA . GLY A 1 323 ? 3.295 10.438 -5.715 1 98.5 323 GLY A CA 1
ATOM 2597 C C . GLY A 1 323 ? 2.158 9.688 -6.383 1 98.5 323 GLY A C 1
ATOM 2598 O O . GLY A 1 323 ? 2.121 9.57 -7.605 1 98.5 323 GLY A O 1
ATOM 2599 N N . VAL A 1 324 ? 1.291 9.125 -5.562 1 98.75 324 VAL A N 1
ATOM 2600 C CA . VAL A 1 324 ? 0.097 8.414 -6 1 98.75 324 VAL A CA 1
ATOM 2601 C C . VAL A 1 324 ? -1.127 8.945 -5.258 1 98.75 324 VAL A C 1
ATOM 2603 O O . VAL A 1 324 ? -1.134 9.016 -4.027 1 98.75 324 VAL A O 1
ATOM 2606 N N . ASP A 1 325 ? -2.143 9.383 -6.039 1 98.5 325 ASP A N 1
ATOM 2607 C CA . ASP A 1 325 ? -3.443 9.75 -5.488 1 98.5 325 ASP A CA 1
ATOM 2608 C C . ASP A 1 325 ? -4.105 8.562 -4.793 1 98.5 325 ASP A C 1
ATOM 2610 O O . ASP A 1 325 ? -4.238 7.488 -5.383 1 98.5 325 ASP A O 1
ATOM 2614 N N . ASN A 1 326 ? -4.551 8.703 -3.574 1 98.5 326 ASN A N 1
ATOM 2615 C CA . ASN A 1 326 ? -5.059 7.594 -2.777 1 98.5 326 ASN A CA 1
ATOM 2616 C C . ASN A 1 326 ? -6.469 7.199 -3.205 1 98.5 326 ASN A C 1
ATOM 2618 O O . ASN A 1 326 ? -6.953 6.125 -2.844 1 98.5 326 ASN A O 1
ATOM 2622 N N . LYS A 1 327 ? -7.109 8.062 -3.943 1 97.81 327 LYS A N 1
ATOM 2623 C CA . LYS A 1 327 ? -8.477 7.801 -4.391 1 97.81 327 LYS A CA 1
ATOM 2624 C C . LYS A 1 327 ? -8.492 7.234 -5.809 1 97.81 327 LYS A C 1
ATOM 2626 O O . LYS A 1 327 ? -9.094 6.188 -6.059 1 97.81 327 LYS A O 1
ATOM 2631 N N . THR A 1 328 ? -7.734 7.848 -6.707 1 97.75 328 THR A N 1
ATOM 2632 C CA . THR A 1 328 ? -7.812 7.496 -8.125 1 97.75 328 THR A CA 1
ATOM 2633 C C . THR A 1 328 ? -6.641 6.602 -8.516 1 97.75 328 THR A C 1
ATOM 2635 O O . THR A 1 328 ? -6.68 5.941 -9.555 1 97.75 328 THR A O 1
ATOM 2638 N N . PHE A 1 329 ? -5.52 6.715 -7.77 1 98.31 329 PHE A N 1
ATOM 2639 C CA . PHE A 1 329 ? -4.258 6.016 -7.992 1 98.31 329 PHE A CA 1
ATOM 2640 C C . PHE A 1 329 ? -3.535 6.582 -9.211 1 98.31 329 PHE A C 1
ATOM 2642 O O . PHE A 1 329 ? -2.652 5.93 -9.773 1 98.31 329 PHE A O 1
ATOM 2649 N N . LYS A 1 330 ? -3.977 7.762 -9.586 1 97.69 330 LYS A N 1
ATOM 2650 C CA . LYS A 1 330 ? -3.182 8.508 -10.555 1 97.69 330 LYS A CA 1
ATOM 2651 C C . LYS A 1 330 ? -1.815 8.875 -9.977 1 97.69 330 LYS A C 1
ATOM 2653 O O . LYS A 1 330 ? -1.7 9.188 -8.789 1 97.69 330 LYS A O 1
ATOM 2658 N N . THR A 1 331 ? -0.808 8.883 -10.867 1 98.12 331 THR A N 1
ATOM 2659 C CA . THR A 1 331 ? 0.536 9.203 -10.398 1 98.12 331 THR A CA 1
ATOM 2660 C C . THR A 1 331 ? 0.876 10.664 -10.695 1 98.12 331 THR A C 1
ATOM 2662 O O . THR A 1 331 ? 0.356 11.25 -11.648 1 98.12 331 THR A O 1
ATOM 2665 N N . TYR A 1 332 ? 1.674 11.25 -9.844 1 97.12 332 TYR A N 1
ATOM 2666 C CA . TYR A 1 332 ? 2.191 12.609 -9.992 1 97.12 332 TYR A CA 1
ATOM 2667 C C . TYR A 1 332 ? 3.711 12.633 -9.875 1 97.12 332 TYR A C 1
ATOM 2669 O O . TYR A 1 332 ? 4.289 11.859 -9.102 1 97.12 332 TYR A O 1
ATOM 2677 N N . THR A 1 333 ? 4.309 13.5 -10.633 1 97.38 333 THR A N 1
ATOM 2678 C CA . THR A 1 333 ? 5.75 13.695 -10.555 1 97.38 333 THR A CA 1
ATOM 2679 C C . THR A 1 333 ? 6.086 15.18 -10.438 1 97.38 333 THR A C 1
ATOM 2681 O O . THR A 1 333 ? 5.586 16 -11.203 1 97.38 333 THR A O 1
ATOM 2684 N N . LEU A 1 334 ? 6.785 15.578 -9.438 1 95.94 334 LEU A N 1
ATOM 2685 C CA . LEU A 1 334 ? 7.383 16.906 -9.305 1 95.94 334 LEU A CA 1
ATOM 2686 C C . LEU A 1 334 ? 8.883 16.844 -9.57 1 95.94 334 LEU A C 1
ATOM 2688 O O . LEU A 1 334 ? 9.656 16.453 -8.695 1 95.94 334 LEU A O 1
ATOM 2692 N N . PRO A 1 335 ? 9.297 17.281 -10.688 1 96.56 335 PRO A N 1
ATOM 2693 C CA . PRO A 1 335 ? 10.688 17.094 -11.109 1 96.56 335 PRO A CA 1
ATOM 2694 C C . PRO A 1 335 ? 11.648 18.016 -10.359 1 96.56 335 PRO A C 1
ATOM 2696 O O . PRO A 1 335 ? 11.234 19.062 -9.852 1 96.56 335 PRO A O 1
ATOM 2699 N N . SER A 1 336 ? 12.836 17.641 -10.219 1 96.56 336 SER A N 1
ATOM 2700 C CA . SER A 1 336 ? 13.992 18.391 -9.75 1 96.56 336 SER A CA 1
ATOM 2701 C C . SER A 1 336 ? 15.281 17.891 -10.398 1 96.56 336 SER A C 1
ATOM 2703 O O . SER A 1 336 ? 15.234 17.125 -11.375 1 96.56 336 SER A O 1
ATOM 2705 N N . SER A 1 337 ? 16.359 18.453 -10.109 1 96.12 337 SER A N 1
ATOM 2706 C CA . SER A 1 337 ? 17.688 18.047 -10.594 1 96.12 337 SER A CA 1
ATOM 2707 C C . SER A 1 337 ? 18.766 18.406 -9.586 1 96.12 337 SER A C 1
ATOM 2709 O O . SER A 1 337 ? 18.516 19.109 -8.609 1 96.12 337 SER A O 1
ATOM 2711 N N . VAL A 1 338 ? 19.891 17.891 -9.852 1 95.88 338 VAL A N 1
ATOM 2712 C CA . VAL A 1 338 ? 21.031 18.188 -8.992 1 95.88 338 VAL A CA 1
ATOM 2713 C C . VAL A 1 338 ? 21.375 19.672 -9.078 1 95.88 338 VAL A C 1
ATOM 2715 O O . VAL A 1 338 ? 21.484 20.219 -10.18 1 95.88 338 VAL A O 1
ATOM 2718 N N . ASP A 1 339 ? 21.375 20.312 -7.957 1 95.62 339 ASP A N 1
ATOM 2719 C CA . ASP A 1 339 ? 21.859 21.688 -7.824 1 95.62 339 ASP A CA 1
ATOM 2720 C C . ASP A 1 339 ? 23.328 21.703 -7.387 1 95.62 339 ASP A C 1
ATOM 2722 O O . ASP A 1 339 ? 23.641 21.422 -6.227 1 95.62 339 ASP A O 1
ATOM 2726 N N . TYR A 1 340 ? 24.188 22.094 -8.242 1 92.94 340 TYR A N 1
ATOM 2727 C CA . TYR A 1 340 ? 25.625 22.047 -7.98 1 92.94 340 TYR A CA 1
ATOM 2728 C C . TYR A 1 340 ? 26.031 23.109 -6.961 1 92.94 340 TYR A C 1
ATOM 2730 O O . TYR A 1 340 ? 27.156 23.094 -6.453 1 92.94 340 TYR A O 1
ATOM 2738 N N . LYS A 1 341 ? 25.109 23.953 -6.562 1 93.38 341 LYS A N 1
ATOM 2739 C CA . LYS A 1 341 ? 25.359 24.953 -5.523 1 93.38 341 LYS A CA 1
ATOM 2740 C C . LYS A 1 341 ? 24.516 24.656 -4.277 1 93.38 341 LYS A C 1
ATOM 2742 O O . LYS A 1 341 ? 24.344 25.531 -3.43 1 93.38 341 LYS A O 1
ATOM 2747 N N . CYS A 1 342 ? 24 23.484 -4.262 1 94.19 342 CYS A N 1
ATOM 2748 C CA . CYS A 1 342 ? 23.156 23.109 -3.137 1 94.19 342 CYS A CA 1
ATOM 2749 C C . CYS A 1 342 ? 23.922 23.156 -1.824 1 94.19 342 CYS A C 1
ATOM 2751 O O . CYS A 1 342 ? 25.031 22.625 -1.728 1 94.19 342 CYS A O 1
ATOM 2753 N N . ALA A 1 343 ? 23.344 23.734 -0.806 1 92 343 ALA A N 1
ATOM 2754 C CA . ALA A 1 343 ? 23.984 23.906 0.495 1 92 343 ALA A CA 1
ATOM 2755 C C . ALA A 1 343 ? 24.094 22.562 1.217 1 92 343 ALA A C 1
ATOM 2757 O O . ALA A 1 343 ? 24.859 22.438 2.178 1 92 343 ALA A O 1
ATOM 2758 N N . PHE A 1 344 ? 23.391 21.578 0.71 1 93.62 344 PHE A N 1
ATOM 2759 C CA . PHE A 1 344 ? 23.328 20.312 1.433 1 93.62 344 PHE A CA 1
ATOM 2760 C C . PHE A 1 344 ? 24.203 19.266 0.756 1 93.62 344 PHE A C 1
ATOM 2762 O O . PHE A 1 344 ? 24.953 18.547 1.423 1 93.62 344 PHE A O 1
ATOM 2769 N N . CYS A 1 345 ? 24.156 19.172 -0.606 1 94.06 345 CYS A N 1
ATOM 2770 C CA . CYS A 1 345 ? 24.781 18 -1.216 1 94.06 345 CYS A CA 1
ATOM 2771 C C . CYS A 1 345 ? 25.906 18.406 -2.16 1 94.06 345 CYS A C 1
ATOM 2773 O O . CYS A 1 345 ? 26.688 17.562 -2.611 1 94.06 345 CYS A O 1
ATOM 2775 N N . SER A 1 346 ? 26.078 19.656 -2.551 1 88.06 346 SER A N 1
ATOM 2776 C CA . SER A 1 346 ? 27.016 20.078 -3.58 1 88.06 346 SER A CA 1
ATOM 2777 C C . SER A 1 346 ? 28.453 19.75 -3.182 1 88.06 346 SER A C 1
ATOM 2779 O O . SER A 1 346 ? 29.25 19.328 -4.016 1 88.06 346 SER A O 1
ATOM 2781 N N . ASN A 1 347 ? 28.781 19.938 -1.949 1 81 347 ASN A N 1
ATOM 2782 C CA . ASN A 1 347 ? 30.172 19.75 -1.514 1 81 347 ASN A CA 1
ATOM 2783 C C . ASN A 1 347 ? 30.516 18.281 -1.377 1 81 347 ASN A C 1
ATOM 2785 O O . ASN A 1 347 ? 31.672 17.922 -1.146 1 81 347 ASN A O 1
ATOM 2789 N N . HIS A 1 348 ? 29.594 17.516 -1.523 1 72.94 348 HIS A N 1
ATOM 2790 C CA . HIS A 1 348 ? 29.812 16.094 -1.254 1 72.94 348 HIS A CA 1
ATOM 2791 C C . HIS A 1 348 ? 29.609 15.258 -2.514 1 72.94 348 HIS A C 1
ATOM 2793 O O . HIS A 1 348 ? 29.75 14.031 -2.477 1 72.94 348 HIS A O 1
ATOM 2799 N N . ASN A 1 349 ? 29.125 15.906 -3.572 1 63.38 349 ASN A N 1
ATOM 2800 C CA . ASN A 1 349 ? 28.891 15.219 -4.836 1 63.38 349 ASN A CA 1
ATOM 2801 C C . ASN A 1 349 ? 30.141 15.172 -5.695 1 63.38 349 ASN A C 1
ATOM 2803 O O . ASN A 1 349 ? 30.109 14.711 -6.836 1 63.38 349 ASN A O 1
ATOM 2807 N N . LEU A 1 350 ? 31.359 15.742 -5.188 1 50.88 350 LEU A N 1
ATOM 2808 C CA . LEU A 1 350 ? 32.594 15.672 -5.973 1 50.88 350 LEU A CA 1
ATOM 2809 C C . LEU A 1 350 ? 33.281 14.328 -5.773 1 50.88 350 LEU A C 1
ATOM 2811 O O . LEU A 1 350 ? 33.25 13.766 -4.676 1 50.88 350 LEU A O 1
ATOM 2815 N N . MET B 1 1 ? -29.031 23.766 12.594 1 68.12 1 MET B N 1
ATOM 2816 C CA . MET B 1 1 ? -28.25 24.594 11.672 1 68.12 1 MET B CA 1
ATOM 2817 C C . MET B 1 1 ? -26.828 24.078 11.555 1 68.12 1 MET B C 1
ATOM 2819 O O . MET B 1 1 ? -26.266 23.578 12.531 1 68.12 1 MET B O 1
ATOM 2823 N N . GLN B 1 2 ? -26.188 24.078 10.242 1 88 2 GLN B N 1
ATOM 2824 C CA . GLN B 1 2 ? -24.938 23.391 9.938 1 88 2 GLN B CA 1
ATOM 2825 C C . GLN B 1 2 ? -23.734 24.234 10.344 1 88 2 GLN B C 1
ATOM 2827 O O . GLN B 1 2 ? -23.734 25.453 10.18 1 88 2 GLN B O 1
ATOM 2832 N N . TRP B 1 3 ? -22.875 23.734 11.172 1 95.88 3 TRP B N 1
ATOM 2833 C CA . TRP B 1 3 ? -21.625 24.375 11.562 1 95.88 3 TRP B CA 1
ATOM 2834 C C . TRP B 1 3 ? -20.562 24.188 10.492 1 95.88 3 TRP B C 1
ATOM 2836 O O . TRP B 1 3 ? -20.594 23.203 9.734 1 95.88 3 TRP B O 1
ATOM 2846 N N . TYR B 1 4 ? -19.703 25.203 10.43 1 97.81 4 TYR B N 1
ATOM 2847 C CA . TYR B 1 4 ? -18.531 25.094 9.578 1 97.81 4 TYR B CA 1
ATOM 2848 C C . TYR B 1 4 ? -17.266 25.469 10.344 1 97.81 4 TYR B C 1
ATOM 2850 O O . TYR B 1 4 ? -17.312 26.312 11.25 1 97.81 4 TYR B O 1
ATOM 2858 N N . GLN B 1 5 ? -16.219 24.906 10 1 97.88 5 GLN B N 1
ATOM 2859 C CA . GLN B 1 5 ? -14.914 25.234 10.578 1 97.88 5 GLN B CA 1
ATOM 2860 C C . GLN B 1 5 ? -13.789 24.953 9.586 1 97.88 5 GLN B C 1
ATOM 2862 O O . GLN B 1 5 ? -13.977 24.234 8.609 1 97.88 5 GLN B O 1
ATOM 2867 N N . THR B 1 6 ? -12.688 25.625 9.836 1 98.25 6 THR B N 1
ATOM 2868 C CA . THR B 1 6 ? -11.484 25.25 9.094 1 98.25 6 THR B CA 1
ATOM 2869 C C . THR B 1 6 ? -11.07 23.812 9.414 1 98.25 6 THR B C 1
ATOM 2871 O O . THR B 1 6 ? -10.977 23.438 10.578 1 98.25 6 THR B O 1
ATOM 2874 N N . SER B 1 7 ? -10.914 23.031 8.383 1 97.75 7 SER B N 1
ATOM 2875 C CA . SER B 1 7 ? -10.562 21.625 8.531 1 97.75 7 SER B CA 1
ATOM 2876 C C . SER B 1 7 ? -9.211 21.469 9.227 1 97.75 7 SER B C 1
ATOM 2878 O O . SER B 1 7 ? -8.328 22.312 9.07 1 97.75 7 SER B O 1
ATOM 2880 N N . PHE B 1 8 ? -9.023 20.375 9.891 1 96.88 8 PHE B N 1
ATOM 2881 C CA . PHE B 1 8 ? -7.746 20.078 10.523 1 96.88 8 PHE B CA 1
ATOM 2882 C C . PHE B 1 8 ? -6.707 19.656 9.484 1 96.88 8 PHE B C 1
ATOM 2884 O O . PHE B 1 8 ? -5.52 19.562 9.797 1 96.88 8 PHE B O 1
ATOM 2891 N N . SER B 1 9 ? -7.125 19.5 8.258 1 96.25 9 SER B N 1
ATOM 2892 C CA . SER B 1 9 ? -6.184 19.156 7.191 1 96.25 9 SER B CA 1
ATOM 2893 C C . SER B 1 9 ? -5.793 20.406 6.395 1 96.25 9 SER B C 1
ATOM 2895 O O . SER B 1 9 ? -5.004 20.312 5.453 1 96.25 9 SER B O 1
ATOM 2897 N N . ALA B 1 10 ? -6.336 21.562 6.734 1 97.38 10 ALA B N 1
ATOM 2898 C CA . ALA B 1 10 ? -6.102 22.781 5.98 1 97.38 10 ALA B CA 1
ATOM 2899 C C . ALA B 1 10 ? -4.668 23.266 6.16 1 97.38 10 ALA B C 1
ATOM 2901 O O . ALA B 1 10 ? -4.141 23.266 7.277 1 97.38 10 ALA B O 1
ATOM 2902 N N . CYS B 1 11 ? -4.098 23.625 5.094 1 95.75 11 CYS B N 1
ATOM 2903 C CA . CYS B 1 11 ? -2.748 24.172 5.047 1 95.75 11 CYS B CA 1
ATOM 2904 C C . CYS B 1 11 ? -2.617 25.203 3.932 1 95.75 11 CYS B C 1
ATOM 2906 O O . CYS B 1 11 ? -3.299 25.109 2.91 1 95.75 11 CYS B O 1
ATOM 2908 N N . VAL B 1 12 ? -1.816 26.203 4.215 1 95.62 12 VAL B N 1
ATOM 2909 C CA . VAL B 1 12 ? -1.571 27.25 3.213 1 95.62 12 VAL B CA 1
ATOM 2910 C C . VAL B 1 12 ? -0.078 27.547 3.146 1 95.62 12 VAL B C 1
ATOM 2912 O O . VAL B 1 12 ? 0.673 27.234 4.07 1 95.62 12 VAL B O 1
ATOM 2915 N N . GLY B 1 13 ? 0.306 27.953 2.023 1 91.69 13 GLY B N 1
ATOM 2916 C CA . GLY B 1 13 ? 1.7 28.328 1.833 1 91.69 13 GLY B CA 1
ATOM 2917 C C . GLY B 1 13 ? 1.884 29.5 0.891 1 91.69 13 GLY B C 1
ATOM 2918 O O . GLY B 1 13 ? 1.024 29.766 0.05 1 91.69 13 GLY B O 1
ATOM 2919 N N . GLN B 1 14 ? 2.936 30.188 1.103 1 89.69 14 GLN B N 1
ATOM 2920 C CA . GLN B 1 14 ? 3.275 31.328 0.254 1 89.69 14 GLN B CA 1
ATOM 2921 C C . GLN B 1 14 ? 4.746 31.297 -0.15 1 89.69 14 GLN B C 1
ATOM 2923 O O . GLN B 1 14 ? 5.625 31.172 0.703 1 89.69 14 GLN B O 1
ATOM 2928 N N . THR B 1 15 ? 4.93 31.25 -1.418 1 84.5 15 THR B N 1
ATOM 2929 C CA . THR B 1 15 ? 6.281 31.391 -1.953 1 84.5 15 THR B CA 1
ATOM 2930 C C . THR B 1 15 ? 6.48 32.75 -2.578 1 84.5 15 THR B C 1
ATOM 2932 O O . THR B 1 15 ? 5.602 33.625 -2.494 1 84.5 15 THR B O 1
ATOM 2935 N N . ASP B 1 16 ? 7.68 32.938 -3.207 1 82.75 16 ASP B N 1
ATOM 2936 C CA . ASP B 1 16 ? 7.953 34.219 -3.857 1 82.75 16 ASP B CA 1
ATOM 2937 C C . ASP B 1 16 ? 7.047 34.438 -5.066 1 82.75 16 ASP B C 1
ATOM 2939 O O . ASP B 1 16 ? 6.727 35.562 -5.422 1 82.75 16 ASP B O 1
ATOM 2943 N N . THR B 1 17 ? 6.559 33.312 -5.523 1 85.94 17 THR B N 1
ATOM 2944 C CA . THR B 1 17 ? 5.863 33.438 -6.797 1 85.94 17 THR B CA 1
ATOM 2945 C C . THR B 1 17 ? 4.422 32.969 -6.684 1 85.94 17 THR B C 1
ATOM 2947 O O . THR B 1 17 ? 3.59 33.281 -7.543 1 85.94 17 THR B O 1
ATOM 2950 N N . GLU B 1 18 ? 4.168 32.219 -5.598 1 91.31 18 GLU B N 1
ATOM 2951 C CA . GLU B 1 18 ? 2.846 31.594 -5.598 1 91.31 18 GLU B CA 1
ATOM 2952 C C . GLU B 1 18 ? 2.199 31.672 -4.219 1 91.31 18 GLU B C 1
ATOM 2954 O O . GLU B 1 18 ? 2.893 31.625 -3.199 1 91.31 18 GLU B O 1
ATOM 2959 N N . ASN B 1 19 ? 0.881 31.922 -4.219 1 95.56 19 ASN B N 1
ATOM 2960 C CA . ASN B 1 19 ? 0.023 31.734 -3.053 1 95.56 19 ASN B CA 1
ATOM 2961 C C . ASN B 1 19 ? -0.75 30.422 -3.129 1 95.56 19 ASN B C 1
ATOM 2963 O O . ASN B 1 19 ? -1.62 30.25 -3.986 1 95.56 19 ASN B O 1
ATOM 2967 N N . ILE B 1 20 ? -0.417 29.562 -2.201 1 95.88 20 ILE B N 1
ATOM 2968 C CA . ILE B 1 20 ? -0.904 28.188 -2.318 1 95.88 20 ILE B CA 1
ATOM 2969 C C . ILE B 1 20 ? -1.943 27.922 -1.231 1 95.88 20 ILE B C 1
ATOM 2971 O O . ILE B 1 20 ? -1.698 28.172 -0.051 1 95.88 20 ILE B O 1
ATOM 2975 N N . ILE B 1 21 ? -3.094 27.406 -1.647 1 97.38 21 ILE B N 1
ATOM 2976 C CA . ILE B 1 21 ? -4.16 27.031 -0.728 1 97.38 21 ILE B CA 1
ATOM 2977 C C . ILE B 1 21 ? -4.41 25.531 -0.823 1 97.38 21 ILE B C 1
ATOM 2979 O O . ILE B 1 21 ? -4.605 25 -1.916 1 97.38 21 ILE B O 1
ATOM 2983 N N . GLY B 1 22 ? -4.312 24.859 0.368 1 95.81 22 GLY B N 1
ATOM 2984 C CA . GLY B 1 22 ? -4.609 23.438 0.405 1 95.81 22 GLY B CA 1
ATOM 2985 C C . GLY B 1 22 ? -3.395 22.562 0.159 1 95.81 22 GLY B C 1
ATOM 2986 O O . GLY B 1 22 ? -2.285 23.078 -0.021 1 95.81 22 GLY B O 1
ATOM 2987 N N . LEU B 1 23 ? -3.621 21.25 0.197 1 93.88 23 LEU B N 1
ATOM 2988 C CA . LEU B 1 23 ? -2.613 20.203 -0.014 1 93.88 23 LEU B CA 1
ATOM 2989 C C . LEU B 1 23 ? -3.189 19.047 -0.81 1 93.88 23 LEU B C 1
ATOM 2991 O O . LEU B 1 23 ? -4.41 18.875 -0.88 1 93.88 23 LEU B O 1
ATOM 2995 N N . GLY B 1 24 ? -2.27 18.266 -1.375 1 94.5 24 GLY B N 1
ATOM 2996 C CA . GLY B 1 24 ? -2.715 17.078 -2.1 1 94.5 24 GLY B CA 1
ATOM 2997 C C . GLY B 1 24 ? -3.496 17.406 -3.357 1 94.5 24 GLY B C 1
ATOM 2998 O O . GLY B 1 24 ? -3.131 18.328 -4.098 1 94.5 24 GLY B O 1
ATOM 2999 N N . THR B 1 25 ? -4.574 16.672 -3.549 1 96.19 25 THR B N 1
ATOM 3000 C CA . THR B 1 25 ? -5.336 16.859 -4.781 1 96.19 25 THR B CA 1
ATOM 3001 C C . THR B 1 25 ? -6.227 18.094 -4.684 1 96.19 25 THR B C 1
ATOM 3003 O O . THR B 1 25 ? -6.762 18.562 -5.695 1 96.19 25 THR B O 1
ATOM 3006 N N . TYR B 1 26 ? -6.301 18.719 -3.506 1 96.69 26 TYR B N 1
ATOM 3007 C CA . TYR B 1 26 ? -7.184 19.859 -3.295 1 96.69 26 TYR B CA 1
ATOM 3008 C C . TYR B 1 26 ? -6.402 21.172 -3.359 1 96.69 26 TYR B C 1
ATOM 3010 O O . TYR B 1 26 ? -6.969 22.25 -3.168 1 96.69 26 TYR B O 1
ATOM 3018 N N . GLN B 1 27 ? -5.168 21.078 -3.627 1 96.62 27 GLN B N 1
ATOM 3019 C CA . GLN B 1 27 ? -4.305 22.25 -3.666 1 96.62 27 GLN B CA 1
ATOM 3020 C C . GLN B 1 27 ? -4.598 23.109 -4.891 1 96.62 27 GLN B C 1
ATOM 3022 O O . GLN B 1 27 ? -4.832 22.594 -5.984 1 96.62 27 GLN B O 1
ATOM 3027 N N . TYR B 1 28 ? -4.598 24.438 -4.723 1 97.12 28 TYR B N 1
ATOM 3028 C CA . TYR B 1 28 ? -4.719 25.375 -5.844 1 97.12 28 TYR B CA 1
ATOM 3029 C C . TYR B 1 28 ? -4.027 26.688 -5.535 1 97.12 28 TYR B C 1
ATOM 3031 O O . TYR B 1 28 ? -3.77 27 -4.371 1 97.12 28 TYR B O 1
ATOM 3039 N N . CYS B 1 29 ? -3.656 27.422 -6.508 1 97.38 29 CYS B N 1
ATOM 3040 C CA . CYS B 1 29 ? -3.002 28.719 -6.367 1 97.38 29 CYS B CA 1
ATOM 3041 C C . CYS B 1 29 ? -3.977 29.844 -6.645 1 97.38 29 CYS B C 1
ATOM 3043 O O . CYS B 1 29 ? -4.914 29.688 -7.43 1 97.38 29 CYS B O 1
ATOM 3045 N N . VAL B 1 30 ? -3.764 30.969 -5.973 1 98.06 30 VAL B N 1
ATOM 3046 C CA . VAL B 1 30 ? -4.637 32.125 -6.148 1 98.06 30 VAL B CA 1
ATOM 3047 C C . VAL B 1 30 ? -3.807 33.406 -6.164 1 98.06 30 VAL B C 1
ATOM 3049 O O . VAL B 1 30 ? -2.615 33.375 -5.844 1 98.06 30 VAL B O 1
ATOM 3052 N N . ASP B 1 31 ? -4.43 34.5 -6.59 1 97.25 31 ASP B N 1
ATOM 3053 C CA . ASP B 1 31 ? -3.752 35.812 -6.523 1 97.25 31 ASP B CA 1
ATOM 3054 C C . ASP B 1 31 ? -3.674 36.312 -5.086 1 97.25 31 ASP B C 1
ATOM 3056 O O . ASP B 1 31 ? -4.215 35.688 -4.172 1 97.25 31 ASP B O 1
ATOM 3060 N N . HIS B 1 32 ? -2.994 37.375 -4.922 1 96.56 32 HIS B N 1
ATOM 3061 C CA . HIS B 1 32 ? -2.719 37.906 -3.586 1 96.56 32 HIS B CA 1
ATOM 3062 C C . HIS B 1 32 ? -4.004 38.312 -2.875 1 96.56 32 HIS B C 1
ATOM 3064 O O . HIS B 1 32 ? -4.172 38.031 -1.684 1 96.56 32 HIS B O 1
ATOM 3070 N N . ASN B 1 33 ? -4.844 38.906 -3.539 1 97.31 33 ASN B N 1
ATOM 3071 C CA . ASN B 1 33 ? -6.094 39.375 -2.949 1 97.31 33 ASN B CA 1
ATOM 3072 C C . ASN B 1 33 ? -6.941 38.219 -2.443 1 97.31 33 ASN B C 1
ATOM 3074 O O . ASN B 1 33 ? -7.395 38.219 -1.297 1 97.31 33 ASN B O 1
ATOM 3078 N N . GLU B 1 34 ? -7.133 37.219 -3.25 1 98.06 34 GLU B N 1
ATOM 3079 C CA . GLU B 1 34 ? -7.898 36.062 -2.842 1 98.06 34 GLU B CA 1
ATOM 3080 C C . GLU B 1 34 ? -7.203 35.312 -1.705 1 98.06 34 GLU B C 1
ATOM 3082 O O . GLU B 1 34 ? -7.863 34.75 -0.822 1 98.06 34 GLU B O 1
ATOM 3087 N N . PHE B 1 35 ? -5.91 35.312 -1.777 1 98.06 35 PHE B N 1
ATOM 3088 C CA . PHE B 1 35 ? -5.141 34.625 -0.732 1 98.06 35 PHE B CA 1
ATOM 3089 C C . PHE B 1 35 ? -5.41 35.281 0.626 1 98.06 35 PHE B C 1
ATOM 3091 O O . PHE B 1 35 ? -5.738 34.562 1.59 1 98.06 35 PHE B O 1
ATOM 3098 N N . GLU B 1 36 ? -5.355 36.562 0.68 1 97.44 36 GLU B N 1
ATOM 3099 C CA . GLU B 1 36 ? -5.559 37.281 1.932 1 97.44 36 GLU B CA 1
ATOM 3100 C C . GLU B 1 36 ? -6.977 37.094 2.457 1 97.44 36 GLU B C 1
ATOM 3102 O O . GLU B 1 36 ? -7.18 36.906 3.66 1 97.44 36 GLU B O 1
ATOM 3107 N N . LYS B 1 37 ? -7.855 37.156 1.567 1 98.44 37 LYS B N 1
ATOM 3108 C CA . LYS B 1 37 ? -9.25 36.969 1.952 1 98.44 37 LYS B CA 1
ATOM 3109 C C . LYS B 1 37 ? -9.477 35.531 2.461 1 98.44 37 LYS B C 1
ATOM 3111 O O . LYS B 1 37 ? -10.203 35.344 3.436 1 98.44 37 LYS B O 1
ATOM 3116 N N . SER B 1 38 ? -8.883 34.594 1.77 1 98.62 38 SER B N 1
ATOM 3117 C CA . SER B 1 38 ? -8.969 33.188 2.205 1 98.62 38 SER B CA 1
ATOM 3118 C C . SER B 1 38 ? -8.391 33 3.602 1 98.62 38 SER B C 1
ATOM 3120 O O . SER B 1 38 ? -8.977 32.344 4.441 1 98.62 38 SER B O 1
ATOM 3122 N N . LEU B 1 39 ? -7.254 33.656 3.855 1 98.25 39 LEU B N 1
ATOM 3123 C CA . LEU B 1 39 ? -6.609 33.562 5.16 1 98.25 39 LEU B CA 1
ATOM 3124 C C . LEU B 1 39 ? -7.527 34.094 6.258 1 98.25 39 LEU B C 1
ATOM 3126 O O . LEU B 1 39 ? -7.691 33.469 7.301 1 98.25 39 LEU B O 1
ATOM 3130 N N . ARG B 1 40 ? -8.086 35.219 6.008 1 98.12 40 ARG B N 1
ATOM 3131 C CA . ARG B 1 40 ? -8.961 35.844 6.996 1 98.12 40 ARG B CA 1
ATOM 3132 C C . ARG B 1 40 ? -10.133 34.938 7.34 1 98.12 40 ARG B C 1
ATOM 3134 O O . ARG B 1 40 ? -10.484 34.781 8.508 1 98.12 40 ARG B O 1
ATOM 3141 N N . LEU B 1 41 ? -10.633 34.406 6.312 1 98.62 41 LEU B N 1
ATOM 3142 C CA . LEU B 1 41 ? -11.789 33.531 6.516 1 98.62 41 LEU B CA 1
ATOM 3143 C C . LEU B 1 41 ? -11.383 32.25 7.258 1 98.62 41 LEU B C 1
ATOM 3145 O O . LEU B 1 41 ? -12.078 31.828 8.18 1 98.62 41 LEU B O 1
ATOM 3149 N N . LEU B 1 42 ? -10.305 31.641 6.887 1 98.69 42 LEU B N 1
ATOM 3150 C CA . LEU B 1 42 ? -9.82 30.422 7.52 1 98.69 42 LEU B CA 1
ATOM 3151 C C . LEU B 1 42 ? -9.477 30.656 8.984 1 98.69 42 LEU B C 1
ATOM 3153 O O . LEU B 1 42 ? -9.727 29.812 9.836 1 98.69 42 LEU B O 1
ATOM 3157 N N . VAL B 1 43 ? -8.922 31.812 9.281 1 98.31 43 VAL B N 1
ATOM 3158 C CA . VAL B 1 43 ? -8.594 32.156 10.664 1 98.31 43 VAL B CA 1
ATOM 3159 C C . VAL B 1 43 ? -9.883 32.344 11.461 1 98.31 43 VAL B C 1
ATOM 3161 O O . VAL B 1 43 ? -9.992 31.859 12.594 1 98.31 43 VAL B O 1
ATOM 3164 N N . PHE B 1 44 ? -10.82 33.031 10.82 1 98.31 44 PHE B N 1
ATOM 3165 C CA . PHE B 1 44 ? -12.109 33.25 11.461 1 98.31 44 PHE B CA 1
ATOM 3166 C C . PHE B 1 44 ? -12.789 31.938 11.812 1 98.31 44 PHE B C 1
ATOM 3168 O O . PHE B 1 44 ? -13.445 31.828 12.852 1 98.31 44 PHE B O 1
ATOM 3175 N N . LEU B 1 45 ? -12.562 30.938 11.016 1 98.31 45 LEU B N 1
ATOM 3176 C CA . LEU B 1 45 ? -13.281 29.672 11.141 1 98.31 45 LEU B CA 1
ATOM 3177 C C . LEU B 1 45 ? -12.453 28.656 11.914 1 98.31 45 LEU B C 1
ATOM 3179 O O . LEU B 1 45 ? -12.758 27.469 11.906 1 98.31 45 LEU B O 1
ATOM 3183 N N . ARG B 1 46 ? -11.422 29.047 12.547 1 96.75 46 ARG B N 1
ATOM 3184 C CA . ARG B 1 46 ? -10.719 28.141 13.453 1 96.75 46 ARG B CA 1
ATOM 3185 C C . ARG B 1 46 ? -11.656 27.609 14.531 1 96.75 46 ARG B C 1
ATOM 3187 O O . ARG B 1 46 ? -11.477 26.484 15.016 1 96.75 46 ARG B O 1
ATOM 3194 N N . MET B 1 47 ? -12.609 28.453 14.883 1 96.06 47 MET B N 1
ATOM 3195 C CA . MET B 1 47 ? -13.734 28.016 15.711 1 96.06 47 MET B CA 1
ATOM 3196 C C . MET B 1 47 ? -14.992 27.828 14.867 1 96.06 47 MET B C 1
ATOM 3198 O O . MET B 1 47 ? -15.25 28.609 13.953 1 96.06 47 MET B O 1
ATOM 3202 N N . LYS B 1 48 ? -15.656 26.844 15.156 1 96.75 48 LYS B N 1
ATOM 3203 C CA . LYS B 1 48 ? -16.828 26.578 14.32 1 96.75 48 LYS B CA 1
ATOM 3204 C C . LYS B 1 48 ? -17.844 27.703 14.398 1 96.75 48 LYS B C 1
ATOM 3206 O O . LYS B 1 48 ? -18.016 28.312 15.453 1 96.75 48 LYS B O 1
ATOM 3211 N N . LYS B 1 49 ? -18.469 28.047 13.273 1 98 49 LYS B N 1
ATOM 3212 C CA . LYS B 1 49 ? -19.469 29.109 13.141 1 98 49 LYS B CA 1
ATOM 3213 C C . LYS B 1 49 ? -20.672 28.609 12.344 1 98 49 LYS B C 1
ATOM 3215 O O . LYS B 1 49 ? -20.562 27.641 11.586 1 98 49 LYS B O 1
ATOM 3220 N N . ARG B 1 50 ? -21.766 29.281 12.547 1 97.62 50 ARG B N 1
ATOM 3221 C CA . ARG B 1 50 ? -22.969 29.047 11.742 1 97.62 50 ARG B CA 1
ATOM 3222 C C . ARG B 1 50 ? -22.938 29.891 10.469 1 97.62 50 ARG B C 1
ATOM 3224 O O . ARG B 1 50 ? -22.219 30.875 10.391 1 97.62 50 ARG B O 1
ATOM 3231 N N . MET B 1 51 ? -23.75 29.516 9.539 1 96.94 51 MET B N 1
ATOM 3232 C CA . MET B 1 51 ? -23.734 30.141 8.227 1 96.94 51 MET B CA 1
ATOM 3233 C C . MET B 1 51 ? -24.062 31.625 8.336 1 96.94 51 MET B C 1
ATOM 3235 O O . MET B 1 51 ? -23.484 32.438 7.617 1 96.94 51 MET B O 1
ATOM 3239 N N . ASN B 1 52 ? -24.969 31.969 9.219 1 96.69 52 ASN B N 1
ATOM 3240 C CA . ASN B 1 52 ? -25.312 33.375 9.367 1 96.69 52 ASN B CA 1
ATOM 3241 C C . ASN B 1 52 ? -24.125 34.219 9.852 1 96.69 52 ASN B C 1
ATOM 3243 O O . ASN B 1 52 ? -23.922 35.344 9.398 1 96.69 52 ASN B O 1
ATOM 3247 N N . GLU B 1 53 ? -23.328 33.625 10.789 1 98.12 53 GLU B N 1
ATOM 3248 C CA . GLU B 1 53 ? -22.125 34.312 11.281 1 98.12 53 GLU B CA 1
ATOM 3249 C C . GLU B 1 53 ? -21.078 34.438 10.172 1 98.12 53 GLU B C 1
ATOM 3251 O O . GLU B 1 53 ? -20.391 35.469 10.086 1 98.12 53 GLU B O 1
ATOM 3256 N N . ILE B 1 54 ? -21.016 33.469 9.375 1 98.38 54 ILE B N 1
ATOM 3257 C CA . ILE B 1 54 ? -20.047 33.438 8.289 1 98.38 54 ILE B CA 1
ATOM 3258 C C . ILE B 1 54 ? -20.391 34.5 7.246 1 98.38 54 ILE B C 1
ATOM 3260 O O . ILE B 1 54 ? -19.531 35.281 6.812 1 98.38 54 ILE B O 1
ATOM 3264 N N . LYS B 1 55 ? -21.625 34.594 6.898 1 97.62 55 LYS B N 1
ATOM 3265 C CA . LYS B 1 55 ? -22.094 35.562 5.926 1 97.62 55 LYS B CA 1
ATOM 3266 C C . LYS B 1 55 ? -21.844 37 6.422 1 97.62 55 LYS B C 1
ATOM 3268 O O . LYS B 1 55 ? -21.406 37.844 5.66 1 97.62 55 LYS B O 1
ATOM 3273 N N . SER B 1 56 ? -22.172 37.188 7.668 1 98.12 56 SER B N 1
ATOM 3274 C CA . SER B 1 56 ? -21.953 38.5 8.266 1 98.12 56 SER B CA 1
ATOM 3275 C C . SER B 1 56 ? -20.484 38.906 8.219 1 98.12 56 SER B C 1
ATOM 3277 O O . SER B 1 56 ? -20.141 40.031 7.871 1 98.12 56 SER B O 1
ATOM 3279 N N . PHE B 1 57 ? -19.625 37.938 8.594 1 98.38 57 PHE B N 1
ATOM 3280 C CA . PHE B 1 57 ? -18.188 38.188 8.578 1 98.38 57 PHE B CA 1
ATOM 3281 C C . PHE B 1 57 ? -17.703 38.5 7.168 1 98.38 57 PHE B C 1
ATOM 3283 O O . PHE B 1 57 ? -16.891 39.406 6.961 1 98.38 57 PHE B O 1
ATOM 3290 N N . MET B 1 58 ? -18.141 37.719 6.18 1 98.38 58 MET B N 1
ATOM 3291 C CA . MET B 1 58 ? -17.719 37.906 4.793 1 98.38 58 MET B CA 1
ATOM 3292 C C . MET B 1 58 ? -18.156 39.281 4.266 1 98.38 58 MET B C 1
ATOM 3294 O O . MET B 1 58 ? -17.406 39.938 3.541 1 98.38 58 MET B O 1
ATOM 3298 N N . GLU B 1 59 ? -19.375 39.688 4.633 1 97.81 59 GLU B N 1
ATOM 3299 C CA . GLU B 1 59 ? -19.859 41 4.219 1 97.81 59 GLU B CA 1
ATOM 3300 C C . GLU B 1 59 ? -19.016 42.125 4.809 1 97.81 59 GLU B C 1
ATOM 3302 O O . GLU B 1 59 ? -18.578 43.031 4.09 1 97.81 59 GLU B O 1
ATOM 3307 N N . THR B 1 60 ? -18.75 42.031 6.051 1 97.81 60 THR B N 1
ATOM 3308 C CA . THR B 1 60 ? -17.984 43.062 6.75 1 97.81 60 THR B CA 1
ATOM 3309 C C . THR B 1 60 ? -16.547 43.094 6.262 1 97.81 60 THR B C 1
ATOM 3311 O O . THR B 1 60 ? -15.93 44.156 6.199 1 97.81 60 THR B O 1
ATOM 3314 N N . SER B 1 61 ? -16.047 41.938 5.898 1 97.5 61 SER B N 1
ATOM 3315 C CA . SER B 1 61 ? -14.641 41.812 5.508 1 97.5 61 SER B CA 1
ATOM 3316 C C . SER B 1 61 ? -14.484 41.906 3.992 1 97.5 61 SER B C 1
ATOM 3318 O O . SER B 1 61 ? -13.383 41.688 3.467 1 97.5 61 SER B O 1
ATOM 3320 N N . LYS B 1 62 ? -15.57 42.062 3.264 1 97.5 62 LYS B N 1
ATOM 3321 C CA . LYS B 1 62 ? -15.578 42.188 1.809 1 97.5 62 LYS B CA 1
ATOM 3322 C C . LYS B 1 62 ? -15 40.938 1.149 1 97.5 62 LYS B C 1
ATOM 3324 O O . LYS B 1 62 ? -14.125 41.031 0.284 1 97.5 62 LYS B O 1
ATOM 3329 N N . ILE B 1 63 ? -15.414 39.812 1.638 1 98.44 63 ILE B N 1
ATOM 3330 C CA . ILE B 1 63 ? -15.023 38.531 1.069 1 98.44 63 ILE B CA 1
ATOM 3331 C C . ILE B 1 63 ? -16.156 37.969 0.21 1 98.44 63 ILE B C 1
ATOM 3333 O O . ILE B 1 63 ? -17.297 37.812 0.686 1 98.44 63 ILE B O 1
ATOM 3337 N N . GLU B 1 64 ? -15.875 37.719 -1.001 1 97.56 64 GLU B N 1
ATOM 3338 C CA . GLU B 1 64 ? -16.859 37.188 -1.934 1 97.56 64 GLU B CA 1
ATOM 3339 C C . GLU B 1 64 ? -17.281 35.75 -1.553 1 97.56 64 GLU B C 1
ATOM 3341 O O . GLU B 1 64 ? -16.469 34.969 -1.072 1 97.56 64 GLU B O 1
ATOM 3346 N N . HIS B 1 65 ? -18.516 35.438 -1.861 1 97.38 65 HIS B N 1
ATOM 3347 C CA . HIS B 1 65 ? -19.062 34.125 -1.522 1 97.38 65 HIS B CA 1
ATOM 3348 C C . HIS B 1 65 ? -18.328 33 -2.246 1 97.38 65 HIS B C 1
ATOM 3350 O O . HIS B 1 65 ? -18.219 31.875 -1.736 1 97.38 65 HIS B O 1
ATOM 3356 N N . ASN B 1 66 ? -17.859 33.312 -3.348 1 97.75 66 ASN B N 1
ATOM 3357 C CA . ASN B 1 66 ? -17.156 32.312 -4.152 1 97.75 66 ASN B CA 1
ATOM 3358 C C . ASN B 1 66 ? -15.914 31.797 -3.441 1 97.75 66 ASN B C 1
ATOM 3360 O O . ASN B 1 66 ? -15.5 30.656 -3.65 1 97.75 66 ASN B O 1
ATOM 3364 N N . ILE B 1 67 ? -15.289 32.562 -2.689 1 98.5 67 ILE B N 1
ATOM 3365 C CA . ILE B 1 67 ? -14.094 32.156 -1.947 1 98.5 67 ILE B CA 1
ATOM 3366 C C . ILE B 1 67 ? -14.469 31.094 -0.923 1 98.5 67 ILE B C 1
ATOM 3368 O O . ILE B 1 67 ? -13.773 30.078 -0.793 1 98.5 67 ILE B O 1
ATOM 3372 N N . PHE B 1 68 ? -15.594 31.312 -0.241 1 98.5 68 PHE B N 1
ATOM 3373 C CA . PHE B 1 68 ? -16.094 30.312 0.699 1 98.5 68 PHE B CA 1
ATOM 3374 C C . PHE B 1 68 ? -16.375 28.984 -0.011 1 98.5 68 PHE B C 1
ATOM 3376 O O . PHE B 1 68 ? -15.969 27.922 0.454 1 98.5 68 PHE B O 1
ATOM 3383 N N . ASP B 1 69 ? -17.047 29.094 -1.109 1 98.12 69 ASP B N 1
ATOM 3384 C CA . ASP B 1 69 ? -17.422 27.906 -1.868 1 98.12 69 ASP B CA 1
ATOM 3385 C C . ASP B 1 69 ? -16.188 27.125 -2.305 1 98.12 69 ASP B C 1
ATOM 3387 O O . ASP B 1 69 ? -16.172 25.891 -2.246 1 98.12 69 ASP B O 1
ATOM 3391 N N . LYS B 1 70 ? -15.195 27.812 -2.721 1 98.25 70 LYS B N 1
ATOM 3392 C CA . LYS B 1 70 ? -13.953 27.203 -3.172 1 98.25 70 LYS B CA 1
ATOM 3393 C C . LYS B 1 70 ? -13.234 26.516 -2.018 1 98.25 70 LYS B C 1
ATOM 3395 O O . LYS B 1 70 ? -12.711 25.406 -2.176 1 98.25 70 LYS B O 1
ATOM 3400 N N . LEU B 1 71 ? -13.227 27.188 -0.896 1 98.69 71 LEU B N 1
ATOM 3401 C CA . LEU B 1 71 ? -12.562 26.625 0.279 1 98.69 71 LEU B CA 1
ATOM 3402 C C . LEU B 1 71 ? -13.281 25.375 0.768 1 98.69 71 LEU B C 1
ATOM 3404 O O . LEU B 1 71 ? -12.641 24.438 1.235 1 98.69 71 LEU B O 1
ATOM 3408 N N . VAL B 1 72 ? -14.609 25.359 0.664 1 97.75 72 VAL B N 1
ATOM 3409 C CA . VAL B 1 72 ? -15.391 24.188 1.037 1 97.75 72 VAL B CA 1
ATOM 3410 C C . VAL B 1 72 ? -15.156 23.062 0.03 1 97.75 72 VAL B C 1
ATOM 3412 O O . VAL B 1 72 ? -14.891 21.922 0.414 1 97.75 72 VAL B O 1
ATOM 3415 N N . ALA B 1 73 ? -15.172 23.469 -1.232 1 97.19 73 ALA B N 1
ATOM 3416 C CA . ALA B 1 73 ? -15.016 22.484 -2.305 1 97.19 73 ALA B CA 1
ATOM 3417 C C . ALA B 1 73 ? -13.648 21.828 -2.242 1 97.19 73 ALA B C 1
ATOM 3419 O O . ALA B 1 73 ? -13.5 20.656 -2.602 1 97.19 73 ALA B O 1
ATOM 3420 N N . ASN B 1 74 ? -12.695 22.547 -1.74 1 97.75 74 ASN B N 1
ATOM 3421 C CA . ASN B 1 74 ? -11.336 22.031 -1.7 1 97.75 74 ASN B CA 1
ATOM 3422 C C . ASN B 1 74 ? -10.938 21.609 -0.289 1 97.75 74 ASN B C 1
ATOM 3424 O O . ASN B 1 74 ? -9.75 21.516 0.029 1 97.75 74 ASN B O 1
ATOM 3428 N N . LYS B 1 75 ? -11.898 21.422 0.58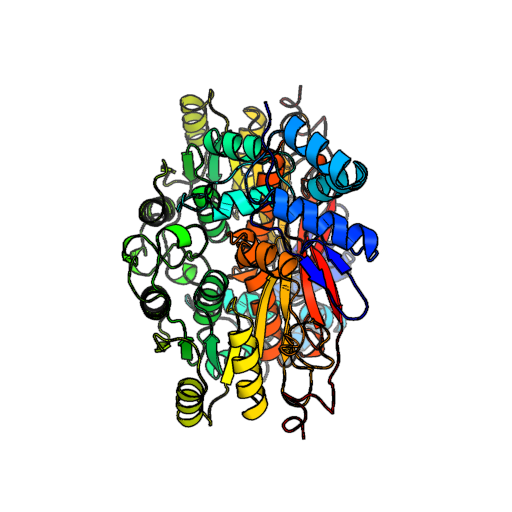8 1 96.88 75 LYS B N 1
ATOM 3429 C CA . LYS B 1 75 ? -11.812 20.719 1.864 1 96.88 75 LYS B CA 1
ATOM 3430 C C . LYS B 1 75 ? -11.016 21.531 2.885 1 96.88 75 LYS B C 1
ATOM 3432 O O . LYS B 1 75 ? -10.445 20.969 3.822 1 96.88 75 LYS B O 1
ATOM 3437 N N . LEU B 1 76 ? -10.906 22.844 2.725 1 98.19 76 LEU B N 1
ATOM 3438 C CA . LEU B 1 76 ? -10.258 23.672 3.729 1 98.19 76 LEU B CA 1
ATOM 3439 C C . LEU B 1 76 ? -11.25 24.094 4.805 1 98.19 76 LEU B C 1
ATOM 3441 O O . LEU B 1 76 ? -10.867 24.328 5.953 1 98.19 76 LEU B O 1
ATOM 3445 N N . ILE B 1 77 ? -12.469 24.25 4.383 1 98.12 77 ILE B N 1
ATOM 3446 C CA . ILE B 1 77 ? -13.586 24.469 5.297 1 98.12 77 ILE B CA 1
ATOM 3447 C C . ILE B 1 77 ? -14.523 23.266 5.246 1 98.12 77 ILE B C 1
ATOM 3449 O O . ILE B 1 77 ? -14.812 22.734 4.168 1 98.12 77 ILE B O 1
ATOM 3453 N N . THR B 1 78 ? -14.953 22.812 6.406 1 97.06 78 THR B N 1
ATOM 3454 C CA . THR B 1 78 ? -15.766 21.609 6.438 1 97.06 78 THR B CA 1
ATOM 3455 C C . THR B 1 78 ? -16.938 21.766 7.402 1 97.06 78 THR B C 1
ATOM 3457 O O . THR B 1 78 ? -16.844 22.531 8.367 1 97.06 78 THR B O 1
ATOM 3460 N N . SER B 1 79 ? -18.016 21.125 7.121 1 96.12 79 SER B N 1
ATOM 3461 C CA . SER B 1 79 ? -19.141 21.031 8.039 1 96.12 79 SER B CA 1
ATOM 3462 C C . SER B 1 79 ? -19.078 19.734 8.852 1 96.12 79 SER B C 1
ATOM 3464 O O . SER B 1 79 ? -19.938 19.5 9.711 1 96.12 79 SER B O 1
ATOM 3466 N N . PHE B 1 80 ? -18.094 18.859 8.531 1 95.75 80 PHE B N 1
ATOM 3467 C CA . PHE B 1 80 ? -17.828 17.641 9.281 1 95.75 80 PHE B CA 1
ATOM 3468 C C . PHE B 1 80 ? -16.938 17.938 10.492 1 95.75 80 PHE B C 1
ATOM 3470 O O . PHE B 1 80 ? -15.719 17.891 10.391 1 95.75 80 PHE B O 1
ATOM 3477 N N . ILE B 1 81 ? -17.562 18.188 11.633 1 94.31 81 ILE B N 1
ATOM 3478 C CA . ILE B 1 81 ? -16.844 18.656 12.812 1 94.31 81 ILE B CA 1
ATOM 3479 C C . ILE B 1 81 ? -16.203 17.469 13.539 1 94.31 81 ILE B C 1
ATOM 3481 O O . ILE B 1 81 ? -16.906 16.562 13.977 1 94.31 81 ILE B O 1
ATOM 3485 N N . LEU B 1 82 ? -14.898 17.547 13.625 1 93.81 82 LEU B N 1
ATOM 3486 C CA . LEU B 1 82 ? -14.133 16.484 14.266 1 93.81 82 LEU B CA 1
ATOM 3487 C C . LEU B 1 82 ? -13.602 16.938 15.617 1 93.81 82 LEU B C 1
ATOM 3489 O O . LEU B 1 82 ? -13.398 18.141 15.836 1 93.81 82 LEU B O 1
ATOM 3493 N N . ASN B 1 83 ? -13.461 15.984 16.453 1 90.75 83 ASN B N 1
ATOM 3494 C CA . ASN B 1 83 ? -12.836 16.188 17.75 1 90.75 83 ASN B CA 1
ATOM 3495 C C . ASN B 1 83 ? -11.43 15.586 17.797 1 90.75 83 ASN B C 1
ATOM 3497 O O . ASN B 1 83 ? -11.273 14.359 17.844 1 90.75 83 ASN B O 1
ATOM 3501 N N . PRO B 1 84 ? -10.43 16.391 17.891 1 89.69 84 PRO B N 1
ATOM 3502 C CA . PRO B 1 84 ? -9.055 15.875 17.875 1 89.69 84 PRO B CA 1
ATOM 3503 C C . PRO B 1 84 ? -8.727 15.023 19.094 1 89.69 84 PRO B C 1
ATOM 3505 O O . PRO B 1 84 ? -7.727 14.305 19.109 1 89.69 84 PRO B O 1
ATOM 3508 N N . ASN B 1 85 ? -9.57 15.047 20.109 1 88.12 85 ASN B N 1
ATOM 3509 C CA . ASN B 1 85 ? -9.344 14.273 21.328 1 88.12 85 ASN B CA 1
ATOM 3510 C C . ASN B 1 85 ? -9.914 12.859 21.203 1 88.12 85 ASN B C 1
ATOM 3512 O O . ASN B 1 85 ? -9.727 12.031 22.094 1 88.12 85 ASN B O 1
ATOM 3516 N N . ASP B 1 86 ? -10.594 12.625 20.109 1 87.62 86 ASP B N 1
ATOM 3517 C CA . ASP B 1 86 ? -11.047 11.266 19.812 1 87.62 86 ASP B CA 1
ATOM 3518 C C . ASP B 1 86 ? -9.883 10.398 19.328 1 87.62 86 ASP B C 1
ATOM 3520 O O . ASP B 1 86 ? -9.719 10.203 18.125 1 87.62 86 ASP B O 1
ATOM 3524 N N . GLU B 1 87 ? -9.148 9.875 20.188 1 80.75 87 GLU B N 1
ATOM 3525 C CA . GLU B 1 87 ? -7.906 9.164 19.922 1 80.75 87 GLU B CA 1
ATOM 3526 C C . GLU B 1 87 ? -8.141 7.98 18.984 1 80.75 87 GLU B C 1
ATOM 3528 O O . GLU B 1 87 ? -7.258 7.602 18.203 1 80.75 87 GLU B O 1
ATOM 3533 N N . GLN B 1 88 ? -9.289 7.516 18.969 1 82.25 88 GLN B N 1
ATOM 3534 C CA . GLN B 1 88 ? -9.586 6.27 18.266 1 82.25 88 GLN B CA 1
ATOM 3535 C C . GLN B 1 88 ? -9.898 6.527 16.797 1 82.25 88 GLN B C 1
ATOM 3537 O O . GLN B 1 88 ? -9.461 5.77 15.922 1 82.25 88 GLN B O 1
ATOM 3542 N N . ASN B 1 89 ? -10.609 7.688 16.609 1 92.56 89 ASN B N 1
ATOM 3543 C CA . ASN B 1 89 ? -11.219 7.793 15.289 1 92.56 89 ASN B CA 1
ATOM 3544 C C . ASN B 1 89 ? -10.711 9.016 14.531 1 92.56 89 ASN B C 1
ATOM 3546 O O . ASN B 1 89 ? -10.891 9.117 13.312 1 92.56 89 ASN B O 1
ATOM 3550 N N . PHE B 1 90 ? -10.062 9.922 15.234 1 96.12 90 PHE B N 1
ATOM 3551 C CA . PHE B 1 90 ? -9.82 11.25 14.68 1 96.12 90 PHE B CA 1
ATOM 3552 C C . PHE B 1 90 ? -9.062 11.156 13.359 1 96.12 90 PHE B C 1
ATOM 3554 O O . PHE B 1 90 ? -9.492 11.711 12.352 1 96.12 90 PHE B O 1
ATOM 3561 N N . LYS B 1 91 ? -7.949 10.391 13.312 1 95.81 91 LYS B N 1
ATOM 3562 C CA . LYS B 1 91 ? -7.094 10.336 12.125 1 95.81 91 LYS B CA 1
ATOM 3563 C C . LYS B 1 91 ? -7.82 9.68 10.961 1 95.81 91 LYS B C 1
ATOM 3565 O O . LYS B 1 91 ? -7.777 10.18 9.836 1 95.81 91 LYS B O 1
ATOM 3570 N N . ASN B 1 92 ? -8.555 8.625 11.227 1 96.94 92 ASN B N 1
ATOM 3571 C CA . ASN B 1 92 ? -9.32 7.961 10.172 1 96.94 92 ASN B CA 1
ATOM 3572 C C . ASN B 1 92 ? -10.445 8.844 9.648 1 96.94 92 ASN B C 1
ATOM 3574 O O . ASN B 1 92 ? -10.711 8.883 8.445 1 96.94 92 ASN B O 1
ATOM 3578 N N . HIS B 1 93 ? -11.102 9.547 10.609 1 97.69 93 HIS B N 1
ATOM 3579 C CA . HIS B 1 93 ? -12.195 10.422 10.195 1 97.69 93 HIS B CA 1
ATOM 3580 C C . HIS B 1 93 ? -11.68 11.578 9.344 1 97.69 93 HIS B C 1
ATOM 3582 O O . HIS B 1 93 ? -12.32 11.969 8.367 1 97.69 93 HIS B O 1
ATOM 3588 N N . LEU B 1 94 ? -10.539 12.078 9.789 1 97.19 94 LEU B N 1
ATOM 3589 C CA . LEU B 1 94 ? -9.914 13.141 9.008 1 97.19 94 LEU B CA 1
ATOM 3590 C C . LEU B 1 94 ? -9.562 12.656 7.605 1 97.19 94 LEU B C 1
ATOM 3592 O O . LEU B 1 94 ? -9.797 13.359 6.621 1 97.19 94 LEU B O 1
ATOM 3596 N N . PHE B 1 95 ? -9.094 11.445 7.465 1 97.94 95 PHE B N 1
ATOM 3597 C CA . PHE B 1 95 ? -8.758 10.859 6.172 1 97.94 95 PHE B CA 1
ATOM 3598 C C . PHE B 1 95 ? -10.016 10.625 5.34 1 97.94 95 PHE B C 1
ATOM 3600 O O . PHE B 1 95 ? -10.039 10.938 4.148 1 97.94 95 PHE B O 1
ATOM 3607 N N . ILE B 1 96 ? -11.023 10.117 5.953 1 97.88 96 ILE B N 1
ATOM 3608 C CA . ILE B 1 96 ? -12.289 9.867 5.273 1 97.88 96 ILE B CA 1
ATOM 3609 C C . ILE B 1 96 ? -12.852 11.172 4.734 1 97.88 96 ILE B C 1
ATOM 3611 O O . ILE B 1 96 ? -13.422 11.211 3.643 1 97.88 96 ILE B O 1
ATOM 3615 N N . ASP B 1 97 ? -12.664 12.242 5.516 1 97.06 97 ASP B N 1
ATOM 3616 C CA . ASP B 1 97 ? -13.148 13.547 5.078 1 97.06 97 ASP B CA 1
ATOM 3617 C C . ASP B 1 97 ? -12.508 13.953 3.748 1 97.06 97 ASP B C 1
ATOM 3619 O O . ASP B 1 97 ? -13.156 14.578 2.908 1 97.06 97 ASP B O 1
ATOM 3623 N N . LEU B 1 98 ? -11.297 13.578 3.584 1 97.12 98 LEU B N 1
ATOM 3624 C CA . LEU B 1 98 ? -10.578 13.922 2.361 1 97.12 98 LEU B CA 1
ATOM 3625 C C . LEU B 1 98 ? -10.953 12.977 1.226 1 97.12 98 LEU B C 1
ATOM 3627 O O . LEU B 1 98 ? -11.016 13.391 0.065 1 97.12 98 LEU B O 1
ATOM 3631 N N . MET B 1 99 ? -11.273 11.734 1.518 1 97.25 99 MET B N 1
ATOM 3632 C CA . MET B 1 99 ? -11.43 10.68 0.515 1 97.25 99 MET B CA 1
ATOM 3633 C C . MET B 1 99 ? -12.875 10.586 0.049 1 97.25 99 MET B C 1
ATOM 3635 O O . MET B 1 99 ? -13.164 10.008 -1.002 1 97.25 99 MET B O 1
ATOM 3639 N N . SER B 1 100 ? -13.789 11.117 0.884 1 96.38 100 SER B N 1
ATOM 3640 C CA . SER B 1 100 ? -15.211 10.891 0.664 1 96.38 100 SER B CA 1
ATOM 3641 C C . SER B 1 100 ? -15.953 12.211 0.445 1 96.38 100 SER B C 1
ATOM 3643 O O . SER B 1 100 ? -15.609 13.227 1.04 1 96.38 100 SER B O 1
ATOM 3645 N N . SER B 1 101 ? -17.016 12.141 -0.303 1 93.06 101 SER B N 1
ATOM 3646 C CA . SER B 1 101 ? -17.906 13.289 -0.502 1 93.06 101 SER B CA 1
ATOM 3647 C C . SER B 1 101 ? -18.891 13.43 0.642 1 93.06 101 SER B C 1
ATOM 3649 O O . SER B 1 101 ? -19.469 14.508 0.846 1 93.06 101 SER B O 1
ATOM 3651 N N . LYS B 1 102 ? -19.109 12.367 1.32 1 97.19 102 LYS B N 1
ATOM 3652 C CA . LYS B 1 102 ? -20.047 12.328 2.439 1 97.19 102 LYS B CA 1
ATOM 3653 C C . LYS B 1 102 ? -19.438 11.617 3.645 1 97.19 102 LYS B C 1
ATOM 3655 O O . LYS B 1 102 ? -19.844 10.5 3.979 1 97.19 102 LYS B O 1
ATOM 3660 N N . PRO B 1 103 ? -18.609 12.25 4.359 1 97.44 103 PRO B N 1
ATOM 3661 C CA . PRO B 1 103 ? -17.844 11.578 5.41 1 97.44 103 PRO B CA 1
ATOM 3662 C C . PRO B 1 103 ? -18.734 11.023 6.523 1 97.44 103 PRO B C 1
ATOM 3664 O O . PRO B 1 103 ? -18.484 9.922 7.023 1 97.44 103 PRO B O 1
ATOM 3667 N N . GLU B 1 104 ? -19.766 11.75 6.945 1 97.19 104 GLU B N 1
ATOM 3668 C CA . GLU B 1 104 ? -20.641 11.258 8.008 1 97.19 104 GLU B CA 1
ATOM 3669 C C . GLU B 1 104 ? -21.359 9.984 7.582 1 97.19 104 GLU B C 1
ATOM 3671 O O . GLU B 1 104 ? -21.438 9.023 8.352 1 97.19 104 GLU B O 1
ATOM 3676 N N . LEU B 1 105 ? -21.859 10.023 6.359 1 98.25 105 LEU B N 1
ATOM 3677 C CA . LEU B 1 105 ? -22.531 8.852 5.816 1 98.25 105 LEU B CA 1
ATOM 3678 C C . LEU B 1 105 ? -21.562 7.672 5.723 1 98.25 105 LEU B C 1
ATOM 3680 O O . LEU B 1 105 ? -21.938 6.539 6.043 1 98.25 105 LEU B O 1
ATOM 3684 N N . THR B 1 106 ? -20.406 7.934 5.273 1 98.56 106 THR B N 1
ATOM 3685 C CA . THR B 1 106 ? -19.375 6.902 5.117 1 98.56 106 THR B CA 1
ATOM 3686 C C . THR B 1 106 ? -19.109 6.207 6.449 1 98.56 106 THR B C 1
ATOM 3688 O O . THR B 1 106 ? -19.125 4.977 6.523 1 98.56 106 THR B O 1
ATOM 3691 N N . ILE B 1 107 ? -18.906 6.984 7.512 1 98.12 107 ILE B N 1
ATOM 3692 C CA . ILE B 1 107 ? -18.625 6.453 8.836 1 98.12 107 ILE B CA 1
ATOM 3693 C C . ILE B 1 107 ? -19.812 5.656 9.352 1 98.12 107 ILE B C 1
ATOM 3695 O O . ILE B 1 107 ? -19.656 4.555 9.883 1 98.12 107 ILE B O 1
ATOM 3699 N N . ASP B 1 108 ? -21 6.23 9.133 1 98.44 108 ASP B N 1
ATOM 3700 C CA . ASP B 1 108 ? -22.219 5.555 9.57 1 98.44 108 ASP B CA 1
ATOM 3701 C C . ASP B 1 108 ? -22.391 4.219 8.859 1 98.44 108 ASP B C 1
ATOM 3703 O O . ASP B 1 108 ? -22.766 3.223 9.477 1 98.44 108 ASP B O 1
ATOM 3707 N N . ASN B 1 109 ? -22.109 4.203 7.586 1 98.69 109 ASN B N 1
ATOM 3708 C CA . ASN B 1 109 ? -22.25 2.967 6.816 1 98.69 109 ASN B CA 1
ATOM 3709 C C . ASN B 1 109 ? -21.234 1.916 7.277 1 98.69 109 ASN B C 1
ATOM 3711 O O . ASN B 1 109 ? -21.562 0.729 7.348 1 98.69 109 ASN B O 1
ATOM 3715 N N . PHE B 1 110 ? -20.031 2.307 7.59 1 98.62 110 PHE B N 1
ATOM 3716 C CA . PHE B 1 110 ? -19.078 1.366 8.156 1 98.62 110 PHE B CA 1
ATOM 3717 C C . PHE B 1 110 ? -19.609 0.767 9.453 1 98.62 110 PHE B C 1
ATOM 3719 O O . PHE B 1 110 ? -19.594 -0.453 9.633 1 98.62 110 PHE B O 1
ATOM 3726 N N . LYS B 1 111 ? -20.141 1.574 10.32 1 98.25 111 LYS B N 1
ATOM 3727 C CA . LYS B 1 111 ? -20.609 1.149 11.641 1 98.25 111 LYS B CA 1
ATOM 3728 C C . LYS B 1 111 ? -21.766 0.171 11.531 1 98.25 111 LYS B C 1
ATOM 3730 O O . LYS B 1 111 ? -22.031 -0.603 12.453 1 98.25 111 LYS B O 1
ATOM 3735 N N . ARG B 1 112 ? -22.391 0.188 10.359 1 98.5 112 ARG B N 1
ATOM 3736 C CA . ARG B 1 112 ? -23.609 -0.615 10.195 1 98.5 112 ARG B CA 1
ATOM 3737 C C . ARG B 1 112 ? -23.328 -1.842 9.328 1 98.5 112 ARG B C 1
ATOM 3739 O O . ARG B 1 112 ? -24.219 -2.67 9.125 1 98.5 112 ARG B O 1
ATOM 3746 N N . THR B 1 113 ? -22.156 -2.016 8.844 1 98.81 113 THR B N 1
ATOM 3747 C CA . THR B 1 113 ? -21.859 -3.057 7.867 1 98.81 113 THR B CA 1
ATOM 3748 C C . THR B 1 113 ? -21.125 -4.223 8.516 1 98.81 113 THR B C 1
ATOM 3750 O O . THR B 1 113 ? -20.219 -4.02 9.328 1 98.81 113 THR B O 1
ATOM 3753 N N . ILE B 1 114 ? -21.562 -5.449 8.219 1 98.94 114 ILE B N 1
ATOM 3754 C CA . ILE B 1 114 ? -20.828 -6.676 8.523 1 98.94 114 ILE B CA 1
ATOM 3755 C C . ILE B 1 114 ? -20.031 -7.105 7.297 1 98.94 114 ILE B C 1
ATOM 3757 O O . ILE B 1 114 ? -20.594 -7.328 6.223 1 98.94 114 ILE B O 1
ATOM 3761 N N . PHE B 1 115 ? -18.734 -7.16 7.426 1 98.94 115 PHE B N 1
ATOM 3762 C CA . PHE B 1 115 ? -17.875 -7.613 6.344 1 98.94 115 PHE B CA 1
ATOM 3763 C C . PHE B 1 115 ? -17.594 -9.109 6.457 1 98.94 115 PHE B C 1
ATOM 3765 O O . PHE B 1 115 ? -17.172 -9.586 7.512 1 98.94 115 PHE B O 1
ATOM 3772 N N . ILE B 1 116 ? -17.906 -9.836 5.422 1 98.88 116 ILE B N 1
ATOM 3773 C CA . ILE B 1 116 ? -17.562 -11.258 5.301 1 98.88 116 ILE B CA 1
ATOM 3774 C C . ILE B 1 116 ? -16.281 -11.414 4.492 1 98.88 116 ILE B C 1
ATOM 3776 O O . ILE B 1 116 ? -16.266 -11.156 3.285 1 98.88 116 ILE B O 1
ATOM 3780 N N . ILE B 1 117 ? -15.227 -11.812 5.164 1 98.81 117 ILE B N 1
ATOM 3781 C CA . ILE B 1 117 ? -13.922 -11.906 4.52 1 98.81 117 ILE B CA 1
ATOM 3782 C C . ILE B 1 117 ? -13.578 -13.375 4.266 1 98.81 117 ILE B C 1
ATOM 3784 O O . ILE B 1 117 ? -13.328 -14.133 5.207 1 98.81 117 ILE B O 1
ATOM 3788 N N . ILE B 1 118 ? -13.57 -13.742 3.002 1 98.5 118 ILE B N 1
ATOM 3789 C CA . ILE B 1 118 ? -13.203 -15.094 2.584 1 98.5 118 ILE B CA 1
ATOM 3790 C C . ILE B 1 118 ? -11.734 -15.117 2.162 1 98.5 118 ILE B C 1
ATOM 3792 O O . ILE B 1 118 ? -11.375 -14.57 1.119 1 98.5 118 ILE B O 1
ATOM 3796 N N . GLY B 1 119 ? -10.906 -15.828 2.893 1 97.56 119 GLY B N 1
ATOM 3797 C CA . GLY B 1 119 ? -9.461 -15.805 2.721 1 97.56 119 GLY B CA 1
ATOM 3798 C C . GLY B 1 119 ? -8.758 -14.891 3.709 1 97.56 119 GLY B C 1
ATOM 3799 O O . GLY B 1 119 ? -8.922 -13.672 3.656 1 97.56 119 GLY B O 1
ATOM 3800 N N . CYS B 1 120 ? -7.992 -15.492 4.633 1 97.81 120 CYS B N 1
ATOM 3801 C CA . CYS B 1 120 ? -7.324 -14.742 5.688 1 97.81 120 CYS B CA 1
ATOM 3802 C C . CYS B 1 120 ? -5.809 -14.805 5.527 1 97.81 120 CYS B C 1
ATOM 3804 O O . CYS B 1 120 ? -5.078 -14.82 6.52 1 97.81 120 CYS B O 1
ATOM 3806 N N . GLY B 1 121 ? -5.336 -14.898 4.23 1 96.38 121 GLY B N 1
ATOM 3807 C CA . GLY B 1 121 ? -3.91 -14.891 3.938 1 96.38 121 GLY B CA 1
ATOM 3808 C C . GLY B 1 121 ? -3.318 -13.5 3.887 1 96.38 121 GLY B C 1
ATOM 3809 O O . GLY B 1 121 ? -3.588 -12.672 4.762 1 96.38 121 GLY B O 1
ATOM 3810 N N . GLY B 1 122 ? -2.428 -13.234 2.896 1 96.56 122 GLY B N 1
ATOM 3811 C CA . GLY B 1 122 ? -1.767 -11.945 2.768 1 96.56 122 GLY B CA 1
ATOM 3812 C C . GLY B 1 122 ? -2.736 -10.789 2.623 1 96.56 122 GLY B C 1
ATOM 3813 O O . GLY B 1 122 ? -2.746 -9.875 3.449 1 96.56 122 GLY B O 1
ATOM 3814 N N . ILE B 1 123 ? -3.559 -10.883 1.669 1 97.62 123 ILE B N 1
ATOM 3815 C CA . ILE B 1 123 ? -4.516 -9.812 1.406 1 97.62 123 ILE B CA 1
ATOM 3816 C C . ILE B 1 123 ? -5.531 -9.734 2.545 1 97.62 123 ILE B C 1
ATOM 3818 O O . ILE B 1 123 ? -5.84 -8.648 3.041 1 97.62 123 ILE B O 1
ATOM 3822 N N . GLY B 1 124 ? -5.996 -10.883 3.031 1 97.81 124 GLY B N 1
ATOM 3823 C CA . GLY B 1 124 ? -6.941 -10.922 4.137 1 97.81 124 GLY B CA 1
ATOM 3824 C C . GLY B 1 124 ? -6.41 -10.258 5.395 1 97.81 124 GLY B C 1
ATOM 3825 O O . GLY B 1 124 ? -7.168 -9.633 6.141 1 97.81 124 GLY B O 1
ATOM 3826 N N . ASN B 1 125 ? -5.109 -10.359 5.605 1 97.06 125 ASN B N 1
ATOM 3827 C CA . ASN B 1 125 ? -4.453 -9.727 6.742 1 97.06 125 ASN B CA 1
ATOM 3828 C C . ASN B 1 125 ? -4.531 -8.203 6.66 1 97.06 125 ASN B C 1
ATOM 3830 O O . ASN B 1 125 ? -4.992 -7.551 7.598 1 97.06 125 ASN B O 1
ATOM 3834 N N . PHE B 1 126 ? -4.137 -7.684 5.52 1 98.31 126 PHE B N 1
ATOM 3835 C CA . PHE B 1 126 ? -4.117 -6.238 5.312 1 98.31 126 PHE B CA 1
ATOM 3836 C C . PHE B 1 126 ? -5.527 -5.668 5.363 1 98.31 126 PHE B C 1
ATOM 3838 O O . PHE B 1 126 ? -5.781 -4.688 6.066 1 98.31 126 PHE B O 1
ATOM 3845 N N . VAL B 1 127 ? -6.449 -6.32 4.715 1 98.69 127 VAL B N 1
ATOM 3846 C CA . VAL B 1 127 ? -7.809 -5.809 4.57 1 98.69 127 VAL B CA 1
ATOM 3847 C C . VAL B 1 127 ? -8.531 -5.867 5.91 1 98.69 127 VAL B C 1
ATOM 3849 O O . VAL B 1 127 ? -9.234 -4.93 6.289 1 98.69 127 VAL B O 1
ATOM 3852 N N . SER B 1 128 ? -8.328 -6.961 6.664 1 98.75 128 SER B N 1
ATOM 3853 C CA . SER B 1 128 ? -8.984 -7.082 7.961 1 98.75 128 SER B CA 1
ATOM 3854 C C . SER B 1 128 ? -8.516 -5.996 8.922 1 98.75 128 SER B C 1
ATOM 3856 O O . SER B 1 128 ? -9.32 -5.418 9.656 1 98.75 128 SER B O 1
ATOM 3858 N N . TYR B 1 129 ? -7.234 -5.73 8.875 1 98.69 129 TYR B N 1
ATOM 3859 C CA . TYR B 1 129 ? -6.688 -4.672 9.719 1 98.69 129 TYR B CA 1
ATOM 3860 C C . TYR B 1 129 ? -7.27 -3.316 9.336 1 98.69 129 TYR B C 1
ATOM 3862 O O . TYR B 1 129 ? -7.727 -2.564 10.203 1 98.69 129 TYR B O 1
ATOM 3870 N N . ALA B 1 130 ? -7.242 -3.035 8.055 1 98.62 130 ALA B N 1
ATOM 3871 C CA . ALA B 1 130 ? -7.734 -1.747 7.578 1 98.62 130 ALA B CA 1
ATOM 3872 C C . ALA B 1 130 ? -9.203 -1.555 7.93 1 98.62 130 ALA B C 1
ATOM 3874 O O . ALA B 1 130 ? -9.594 -0.515 8.469 1 98.62 130 ALA B O 1
ATOM 3875 N N . LEU B 1 131 ? -10 -2.588 7.691 1 98.81 131 LEU B N 1
ATOM 3876 C CA . LEU B 1 131 ? -11.438 -2.496 7.953 1 98.81 131 LEU B CA 1
ATOM 3877 C C . LEU B 1 131 ? -11.703 -2.371 9.453 1 98.81 131 LEU B C 1
ATOM 3879 O O . LEU B 1 131 ? -12.562 -1.586 9.867 1 98.81 131 LEU B O 1
ATOM 3883 N N . ALA B 1 132 ? -10.961 -3.152 10.219 1 98.69 132 ALA B N 1
ATOM 3884 C CA . ALA B 1 132 ? -11.141 -3.096 11.672 1 98.69 132 ALA B CA 1
ATOM 3885 C C . ALA B 1 132 ? -10.906 -1.684 12.195 1 98.69 132 ALA B C 1
ATOM 3887 O O . ALA B 1 132 ? -11.594 -1.233 13.117 1 98.69 132 ALA B O 1
ATOM 3888 N N . SER B 1 133 ? -9.992 -0.962 11.586 1 97.94 133 SER B N 1
ATOM 3889 C CA . SER B 1 133 ? -9.633 0.372 12.062 1 97.94 133 SER B CA 1
ATOM 3890 C C . SER B 1 133 ? -10.75 1.373 11.781 1 97.94 133 SER B C 1
ATOM 3892 O O . SER B 1 133 ? -10.758 2.471 12.344 1 97.94 133 SER B O 1
ATOM 3894 N N . PHE B 1 134 ? -11.703 1.011 10.906 1 97.88 134 PHE B N 1
ATOM 3895 C CA . PHE B 1 134 ? -12.852 1.869 10.617 1 97.88 134 PHE B CA 1
ATOM 3896 C C . PHE B 1 134 ? -14.031 1.506 11.508 1 97.88 134 PHE B C 1
ATOM 3898 O O . PHE B 1 134 ? -15.117 2.084 11.375 1 97.88 134 PHE B O 1
ATOM 3905 N N . TYR B 1 135 ? -13.883 0.451 12.383 1 97.25 135 TYR B N 1
ATOM 3906 C CA . TYR B 1 135 ? -14.852 0.036 13.398 1 97.25 135 TYR B CA 1
ATOM 3907 C C . TYR B 1 135 ? -16.188 -0.333 12.758 1 97.25 135 TYR B C 1
ATOM 3909 O O . TYR B 1 135 ? -17.234 0.216 13.117 1 97.25 135 TYR B O 1
ATOM 3917 N N . PRO B 1 136 ? -16.172 -1.319 11.852 1 98.62 136 PRO B N 1
ATOM 3918 C CA . PRO B 1 136 ? -17.422 -1.821 11.297 1 98.62 136 PRO B CA 1
ATOM 3919 C C . PRO B 1 136 ? -18.297 -2.525 12.336 1 98.62 136 PRO B C 1
ATOM 3921 O O . PRO B 1 136 ? -17.859 -2.719 13.477 1 98.62 136 PRO B O 1
ATOM 3924 N N . LYS B 1 137 ? -19.5 -2.824 11.93 1 98.69 137 LYS B N 1
ATOM 3925 C CA . LYS B 1 137 ? -20.391 -3.533 12.844 1 98.69 137 LYS B CA 1
ATOM 3926 C C . LYS B 1 137 ? -19.781 -4.863 13.281 1 98.69 137 LYS B C 1
ATOM 3928 O O . LYS B 1 137 ? -19.859 -5.234 14.453 1 98.69 137 LYS B O 1
ATOM 3933 N N . LYS B 1 138 ? -19.25 -5.555 12.32 1 98.81 138 LYS B N 1
ATOM 3934 C CA . LYS B 1 138 ? -18.719 -6.891 12.578 1 98.81 138 LYS B CA 1
ATOM 3935 C C . LYS B 1 138 ? -17.828 -7.359 11.43 1 98.81 138 LYS B C 1
ATOM 3937 O O . LYS B 1 138 ? -18.062 -7 10.273 1 98.81 138 LYS B O 1
ATOM 3942 N N . LEU B 1 139 ? -16.797 -8.133 11.758 1 98.94 139 LEU B N 1
ATOM 3943 C CA . LEU B 1 139 ? -16.047 -8.906 10.773 1 98.94 139 LEU B CA 1
ATOM 3944 C C . LEU B 1 139 ? -16.344 -10.398 10.922 1 98.94 139 LEU B C 1
ATOM 3946 O O . LEU B 1 139 ? -16.375 -10.914 12.039 1 98.94 139 LEU B O 1
ATOM 3950 N N . ILE B 1 140 ? -16.609 -11.047 9.852 1 98.94 140 ILE B N 1
ATOM 3951 C CA . ILE B 1 140 ? -16.719 -12.5 9.805 1 98.94 140 ILE B CA 1
ATOM 3952 C C . ILE B 1 140 ? -15.617 -13.062 8.914 1 98.94 140 ILE B C 1
ATOM 3954 O O . ILE B 1 140 ? -15.57 -12.773 7.715 1 98.94 140 ILE B O 1
ATOM 3958 N N . LEU B 1 141 ? -14.742 -13.883 9.531 1 98.81 141 LEU B N 1
ATOM 3959 C CA . LEU B 1 141 ? -13.555 -14.383 8.852 1 98.81 141 LEU B CA 1
ATOM 3960 C C . LEU B 1 141 ? -13.703 -15.859 8.508 1 98.81 141 LEU B C 1
ATOM 3962 O O . LEU B 1 141 ? -14.047 -16.672 9.367 1 98.81 141 LEU B O 1
ATOM 3966 N N . LEU B 1 142 ? -13.469 -16.188 7.227 1 98.38 142 LEU B N 1
ATOM 3967 C CA . LEU B 1 142 ? -13.492 -17.578 6.789 1 98.38 142 LEU B CA 1
ATOM 3968 C C . LEU B 1 142 ? -12.148 -18 6.191 1 98.38 142 LEU B C 1
ATOM 3970 O O . LEU B 1 142 ? -11.656 -17.344 5.262 1 98.38 142 LEU B O 1
ATOM 3974 N N . ASP B 1 143 ? -11.555 -18.969 6.664 1 97.75 143 ASP B N 1
ATOM 3975 C CA . ASP B 1 143 ? -10.312 -19.578 6.188 1 97.75 143 ASP B CA 1
ATOM 3976 C C . ASP B 1 143 ? -10.039 -20.891 6.91 1 97.75 143 ASP B C 1
ATOM 3978 O O . ASP B 1 143 ? -10.258 -21 8.117 1 97.75 143 ASP B O 1
ATOM 3982 N N . LYS B 1 144 ? -9.492 -21.875 6.211 1 96.75 144 LYS B N 1
ATOM 3983 C CA . LYS B 1 144 ? -9.242 -23.172 6.832 1 96.75 144 LYS B CA 1
ATOM 3984 C C . LYS B 1 144 ? -7.77 -23.328 7.211 1 96.75 144 LYS B C 1
ATOM 3986 O O . LYS B 1 144 ? -7.418 -24.203 8.008 1 96.75 144 LYS B O 1
ATOM 3991 N N . ASP B 1 145 ? -6.855 -22.5 6.656 1 96.5 145 ASP B N 1
ATOM 3992 C CA . ASP B 1 145 ? -5.418 -22.672 6.824 1 96.5 145 ASP B CA 1
ATOM 3993 C C . ASP B 1 145 ? -4.965 -22.219 8.211 1 96.5 145 ASP B C 1
ATOM 3995 O O . ASP B 1 145 ? -5.625 -21.406 8.852 1 96.5 145 ASP B O 1
ATOM 3999 N N . THR B 1 146 ? -3.887 -22.812 8.625 1 98.25 146 THR B N 1
ATOM 4000 C CA . THR B 1 146 ? -3.201 -22.391 9.844 1 98.25 146 THR B CA 1
ATOM 4001 C C . THR B 1 146 ? -1.983 -21.531 9.508 1 98.25 146 THR B C 1
ATOM 4003 O O . THR B 1 146 ? -1.497 -21.547 8.375 1 98.25 146 THR B O 1
ATOM 4006 N N . VAL B 1 147 ? -1.565 -20.766 10.438 1 97.88 147 VAL B N 1
ATOM 4007 C CA . VAL B 1 147 ? -0.404 -19.906 10.258 1 97.88 147 VAL B CA 1
ATOM 4008 C C . VAL B 1 147 ? 0.856 -20.75 10.109 1 97.88 147 VAL B C 1
ATOM 4010 O O . VAL B 1 147 ? 1.058 -21.719 10.867 1 97.88 147 VAL B O 1
ATOM 4013 N N . ASP B 1 148 ? 1.596 -20.453 9.109 1 96.25 148 ASP B N 1
ATOM 4014 C CA . ASP B 1 148 ? 2.879 -21.078 8.828 1 96.25 148 ASP B CA 1
ATOM 4015 C C . ASP B 1 148 ? 4.016 -20.062 8.852 1 96.25 148 ASP B C 1
ATOM 4017 O O . ASP B 1 148 ? 3.799 -18.875 8.586 1 96.25 148 ASP B O 1
ATOM 4021 N N . PHE B 1 149 ? 5.188 -20.531 9.164 1 95.12 149 PHE B N 1
ATOM 4022 C CA . PHE B 1 149 ? 6.352 -19.641 9.203 1 95.12 149 PHE B CA 1
ATOM 4023 C C . PHE B 1 149 ? 6.531 -18.922 7.875 1 95.12 149 PHE B C 1
ATOM 4025 O O . PHE B 1 149 ? 6.93 -17.75 7.848 1 95.12 149 PHE B O 1
ATOM 4032 N N . SER B 1 150 ? 6.172 -19.578 6.758 1 94.69 150 SER B N 1
ATOM 4033 C CA . SER B 1 150 ? 6.355 -19.031 5.414 1 94.69 150 SER B CA 1
ATOM 4034 C C . SER B 1 150 ? 5.406 -17.859 5.152 1 94.69 150 SER B C 1
ATOM 4036 O O . SER B 1 150 ? 5.551 -17.156 4.16 1 94.69 150 SER B O 1
ATOM 4038 N N . ASN B 1 151 ? 4.457 -17.656 6.125 1 95.75 151 ASN B N 1
ATOM 4039 C CA . ASN B 1 151 ? 3.463 -16.609 5.941 1 95.75 151 ASN B CA 1
ATOM 4040 C C . ASN B 1 151 ? 3.953 -15.273 6.488 1 95.75 151 ASN B C 1
ATOM 4042 O O . ASN B 1 151 ? 3.389 -14.219 6.172 1 95.75 151 ASN B O 1
ATOM 4046 N N . LEU B 1 152 ? 5.047 -15.258 7.262 1 96.88 152 LEU B N 1
ATOM 4047 C CA . LEU B 1 152 ? 5.383 -14.117 8.102 1 96.88 152 LEU B CA 1
ATOM 4048 C C . LEU B 1 152 ? 5.973 -12.977 7.277 1 96.88 152 LEU B C 1
ATOM 4050 O O . LEU B 1 152 ? 6.012 -11.836 7.727 1 96.88 152 LEU B O 1
ATOM 4054 N N . ASN B 1 153 ? 6.328 -13.25 6.031 1 95.81 153 ASN B N 1
ATOM 4055 C CA . ASN B 1 153 ? 6.918 -12.211 5.195 1 95.81 153 ASN B CA 1
ATOM 4056 C C . ASN B 1 153 ? 5.875 -11.195 4.746 1 95.81 153 ASN B C 1
ATOM 4058 O O . ASN B 1 153 ? 6.223 -10.078 4.344 1 95.81 153 ASN B O 1
ATOM 4062 N N . ARG B 1 154 ? 4.582 -11.602 4.805 1 96.56 154 ARG B N 1
ATOM 4063 C CA . ARG B 1 154 ? 3.598 -10.703 4.219 1 96.56 154 ARG B CA 1
ATOM 4064 C C . ARG B 1 154 ? 2.311 -10.68 5.035 1 96.56 154 ARG B C 1
ATOM 4066 O O . ARG B 1 154 ? 1.415 -9.875 4.773 1 96.56 154 ARG B O 1
ATOM 4073 N N . GLN B 1 155 ? 2.137 -11.555 5.969 1 97.56 155 GLN B N 1
ATOM 4074 C CA . GLN B 1 155 ? 0.958 -11.578 6.828 1 97.56 155 GLN B CA 1
ATOM 4075 C C . GLN B 1 155 ? 1.26 -10.953 8.188 1 97.56 155 GLN B C 1
ATOM 4077 O O . GLN B 1 155 ? 1.372 -11.664 9.195 1 97.56 155 GLN B O 1
ATOM 4082 N N . PHE B 1 156 ? 1.268 -9.688 8.289 1 95.62 156 PHE B N 1
ATOM 4083 C CA . PHE B 1 156 ? 1.921 -8.898 9.328 1 95.62 156 PHE B CA 1
ATOM 4084 C C . PHE B 1 156 ? 1.165 -9.008 10.641 1 95.62 156 PHE B C 1
ATOM 4086 O O . PHE B 1 156 ? 1.686 -8.633 11.695 1 95.62 156 PHE B O 1
ATOM 4093 N N . LEU B 1 157 ? -0.055 -9.438 10.664 1 97.88 157 LEU B N 1
ATOM 4094 C CA . LEU B 1 157 ? -0.788 -9.602 11.914 1 97.88 157 LEU B CA 1
ATOM 4095 C C . LEU B 1 157 ? -0.282 -10.805 12.695 1 97.88 157 LEU B C 1
ATOM 4097 O O . LEU B 1 157 ? -0.595 -10.969 13.875 1 97.88 157 LEU B O 1
ATOM 4101 N N . PHE B 1 158 ? 0.495 -11.68 12.008 1 97.94 158 PHE B N 1
ATOM 4102 C CA . PHE B 1 158 ? 0.979 -12.906 12.633 1 97.94 158 PHE B CA 1
ATOM 4103 C C . PHE B 1 158 ? 2.426 -12.742 13.086 1 97.94 158 PHE B C 1
ATOM 4105 O O . PHE B 1 158 ? 3.18 -11.961 12.508 1 97.94 158 PHE B O 1
ATOM 4112 N N . ASP B 1 159 ? 2.762 -13.383 14.117 1 97.31 159 ASP B N 1
ATOM 4113 C CA . ASP B 1 159 ? 4.141 -13.641 14.523 1 97.31 159 ASP B CA 1
ATOM 4114 C C . ASP B 1 159 ? 4.34 -15.117 14.867 1 97.31 159 ASP B C 1
ATOM 4116 O O . ASP B 1 159 ? 3.471 -15.945 14.602 1 97.31 159 ASP B O 1
ATOM 4120 N N . LYS B 1 160 ? 5.5 -15.523 15.367 1 97.44 160 LYS B N 1
ATOM 4121 C CA . LYS B 1 160 ? 5.852 -16.922 15.602 1 97.44 160 LYS B CA 1
ATOM 4122 C C . LYS B 1 160 ? 4.914 -17.547 16.625 1 97.44 160 LYS B C 1
ATOM 4124 O O . LYS B 1 160 ? 4.707 -18.766 16.625 1 97.44 160 LYS B O 1
ATOM 4129 N N . ASN B 1 161 ? 4.246 -16.719 17.453 1 97.06 161 ASN B N 1
ATOM 4130 C CA . ASN B 1 161 ? 3.371 -17.25 18.5 1 97.06 161 ASN B CA 1
ATOM 4131 C C . ASN B 1 161 ? 2.051 -17.75 17.922 1 97.06 161 ASN B C 1
ATOM 4133 O O . ASN B 1 161 ? 1.305 -18.453 18.594 1 97.06 161 ASN B O 1
ATOM 4137 N N . TYR B 1 162 ? 1.763 -17.391 16.703 1 98 162 TYR B N 1
ATOM 4138 C CA . TYR B 1 162 ? 0.5 -17.781 16.078 1 98 162 TYR B CA 1
ATOM 4139 C C . TYR B 1 162 ? 0.667 -19.047 15.234 1 98 162 TYR B C 1
ATOM 4141 O O . TYR B 1 162 ? -0.313 -19.594 14.734 1 98 162 TYR B O 1
ATOM 4149 N N . ILE B 1 163 ? 1.901 -19.562 15.055 1 97.75 163 ILE B N 1
ATOM 4150 C CA . ILE B 1 163 ? 2.168 -20.703 14.18 1 97.75 163 ILE B CA 1
ATOM 4151 C C . ILE B 1 163 ? 1.31 -21.891 14.602 1 97.75 163 ILE B C 1
ATOM 4153 O O . ILE B 1 163 ? 1.205 -22.188 15.797 1 97.75 163 ILE B O 1
ATOM 4157 N N . SER B 1 164 ? 0.581 -22.516 13.641 1 98.31 164 SER B N 1
ATOM 4158 C CA . SER B 1 164 ? -0.244 -23.719 13.789 1 98.31 164 SER B CA 1
ATOM 4159 C C . SER B 1 164 ? -1.654 -23.359 14.25 1 98.31 164 SER B C 1
ATOM 4161 O O . SER B 1 164 ? -2.521 -24.234 14.336 1 98.31 164 SER B O 1
ATOM 4163 N N . GLN B 1 165 ? -1.915 -22.109 14.586 1 98.5 165 GLN B N 1
ATOM 4164 C CA . GLN B 1 165 ? -3.275 -21.656 14.844 1 98.5 165 GLN B CA 1
ATOM 4165 C C . GLN B 1 165 ? -4.016 -21.359 13.547 1 98.5 165 GLN B C 1
ATOM 4167 O O . GLN B 1 165 ? -3.398 -21.016 12.539 1 98.5 165 GLN B O 1
ATOM 4172 N N . TYR B 1 166 ? -5.316 -21.547 13.602 1 98.75 166 TYR B N 1
ATOM 4173 C CA . TYR B 1 166 ? -6.098 -21.125 12.445 1 98.75 166 TYR B CA 1
ATOM 4174 C C . TYR B 1 166 ? -5.883 -19.641 12.141 1 98.75 166 TYR B C 1
ATOM 4176 O O . TYR B 1 166 ? -5.84 -18.828 13.062 1 98.75 166 TYR B O 1
ATOM 4184 N N . LYS B 1 167 ? -5.723 -19.344 10.906 1 98.5 167 LYS B N 1
ATOM 4185 C CA . LYS B 1 167 ? -5.512 -17.938 10.516 1 98.5 167 LYS B CA 1
ATOM 4186 C C . LYS B 1 167 ? -6.668 -17.062 10.977 1 98.5 167 LYS B C 1
ATOM 4188 O O . LYS B 1 167 ? -6.457 -15.922 11.391 1 98.5 167 LYS B O 1
ATOM 4193 N N . THR B 1 168 ? -7.91 -17.562 10.945 1 98.75 168 THR B N 1
ATOM 4194 C CA . THR B 1 168 ? -9.086 -16.828 11.375 1 98.75 168 THR B CA 1
ATOM 4195 C C . THR B 1 168 ? -8.977 -16.453 12.852 1 98.75 168 THR B C 1
ATOM 4197 O O . THR B 1 168 ? -9.148 -15.289 13.219 1 98.75 168 THR B O 1
ATOM 4200 N N . SER B 1 169 ? -8.602 -17.359 13.648 1 98.62 169 SER B N 1
ATOM 4201 C CA . SER B 1 169 ? -8.469 -17.125 15.086 1 98.62 169 SER B CA 1
ATOM 4202 C C . SER B 1 169 ? -7.316 -16.188 15.391 1 98.62 169 SER B C 1
ATOM 4204 O O . SER B 1 169 ? -7.422 -15.344 16.281 1 98.62 169 SER B O 1
ATOM 4206 N N . ALA B 1 170 ? -6.219 -16.391 14.688 1 98.69 170 ALA B N 1
ATOM 4207 C CA . ALA B 1 170 ? -5.055 -15.523 14.875 1 98.69 170 ALA B CA 1
ATOM 4208 C C . ALA B 1 170 ? -5.395 -14.07 14.555 1 98.69 170 ALA B C 1
ATOM 4210 O O . ALA B 1 170 ? -5.039 -13.164 15.312 1 98.69 170 ALA B O 1
ATOM 4211 N N . ILE B 1 171 ? -6.113 -13.828 13.461 1 98.81 171 ILE B N 1
ATOM 4212 C CA . ILE B 1 171 ? -6.5 -12.477 13.086 1 98.81 171 ILE B CA 1
ATOM 4213 C C . ILE B 1 171 ? -7.441 -11.898 14.148 1 98.81 171 ILE B C 1
ATOM 4215 O O . ILE B 1 171 ? -7.312 -10.734 14.531 1 98.81 171 ILE B O 1
ATOM 4219 N N . LYS B 1 172 ? -8.398 -12.734 14.625 1 98.88 172 LYS B N 1
ATOM 4220 C CA . LYS B 1 172 ? -9.32 -12.273 15.664 1 98.88 172 LYS B CA 1
ATOM 4221 C C . LYS B 1 172 ? -8.555 -11.805 16.906 1 98.88 172 LYS B C 1
ATOM 4223 O O . LYS B 1 172 ? -8.82 -10.711 17.422 1 98.88 172 LYS B O 1
ATOM 4228 N N . GLN B 1 173 ? -7.613 -12.594 17.328 1 98.56 173 GLN B N 1
ATOM 4229 C CA . GLN B 1 173 ? -6.816 -12.234 18.5 1 98.56 173 GLN B CA 1
ATOM 4230 C C . GLN B 1 173 ? -6.02 -10.961 18.25 1 98.56 173 GLN B C 1
ATOM 4232 O O . GLN B 1 173 ? -6.016 -10.055 19.078 1 98.56 173 GLN B O 1
ATOM 4237 N N . ALA B 1 174 ? -5.355 -10.922 17.109 1 98.5 174 ALA B N 1
ATOM 4238 C CA . ALA B 1 174 ? -4.508 -9.781 16.781 1 98.5 174 ALA B CA 1
ATOM 4239 C C . ALA B 1 174 ? -5.324 -8.492 16.719 1 98.5 174 ALA B C 1
ATOM 4241 O O . ALA B 1 174 ? -4.918 -7.465 17.266 1 98.5 174 ALA B O 1
ATOM 4242 N N . LEU B 1 175 ? -6.453 -8.547 16.094 1 98.62 175 LEU B N 1
ATOM 4243 C CA . LEU B 1 175 ? -7.285 -7.359 15.938 1 98.62 175 LEU B CA 1
ATOM 4244 C C . LEU B 1 175 ? -7.91 -6.957 17.266 1 98.62 175 LEU B C 1
ATOM 4246 O O . LEU B 1 175 ? -8.039 -5.77 17.562 1 98.62 175 LEU B O 1
ATOM 4250 N N . SER B 1 176 ? -8.273 -7.941 18.078 1 98.19 176 SER B N 1
ATOM 4251 C CA . SER B 1 176 ? -8.906 -7.664 19.375 1 98.19 176 SER B CA 1
ATOM 4252 C C . SER B 1 176 ? -7.938 -6.973 20.328 1 98.19 176 SER B C 1
ATOM 4254 O O . SER B 1 176 ? -8.359 -6.242 21.219 1 98.19 176 SER B O 1
ATOM 4256 N N . SER B 1 177 ? -6.676 -7.211 20.094 1 97.5 177 SER B N 1
ATOM 4257 C CA . SER B 1 177 ? -5.664 -6.562 20.906 1 97.5 177 SER B CA 1
ATOM 4258 C C . SER B 1 177 ? -5.453 -5.113 20.484 1 97.5 177 SER B C 1
ATOM 4260 O O . SER B 1 177 ? -4.75 -4.359 21.172 1 97.5 177 SER B O 1
ATOM 4262 N N . ARG B 1 178 ? -6.09 -4.68 19.453 1 96.94 178 ARG B N 1
ATOM 4263 C CA . ARG B 1 178 ? -5.918 -3.336 18.906 1 96.94 178 ARG B CA 1
ATOM 4264 C C . ARG B 1 178 ? -7.223 -2.549 18.969 1 96.94 178 ARG B C 1
ATOM 4266 O O . ARG B 1 178 ? -7.227 -1.371 19.328 1 96.94 178 ARG B O 1
ATOM 4273 N N . PHE B 1 179 ? -8.258 -3.283 18.594 1 96.94 179 PHE B N 1
ATOM 4274 C CA . PHE B 1 179 ? -9.547 -2.627 18.391 1 96.94 179 PHE B CA 1
ATOM 4275 C C . PHE B 1 179 ? -10.641 -3.32 19.188 1 96.94 179 PHE B C 1
ATOM 4277 O O . PHE B 1 179 ? -10.617 -4.543 19.344 1 96.94 179 PHE B O 1
ATOM 4284 N N . SER B 1 180 ? -11.641 -2.574 19.641 1 95.88 180 SER B N 1
ATOM 4285 C CA . SER B 1 180 ? -12.844 -3.133 20.266 1 95.88 180 SER B CA 1
ATOM 4286 C C . SER B 1 180 ? -13.93 -3.381 19.219 1 95.88 180 SER B C 1
ATOM 4288 O O . SER B 1 180 ? -14.891 -2.613 19.125 1 95.88 180 SER B O 1
ATOM 4290 N N . ILE B 1 181 ? -13.789 -4.426 18.484 1 96.31 181 ILE B N 1
ATOM 4291 C CA . ILE B 1 181 ? -14.742 -4.75 17.422 1 96.31 181 ILE B CA 1
ATOM 4292 C C . ILE B 1 181 ? -15.227 -6.188 17.594 1 96.31 181 ILE B C 1
ATOM 4294 O O . ILE B 1 181 ? -14.562 -7.004 18.234 1 96.31 181 ILE B O 1
ATOM 4298 N N . ASN B 1 182 ? -16.438 -6.496 17.047 1 98.44 182 ASN B N 1
ATOM 4299 C CA . ASN B 1 182 ? -17 -7.844 17.016 1 98.44 182 ASN B CA 1
ATOM 4300 C C . ASN B 1 182 ? -16.422 -8.656 15.852 1 98.44 182 ASN B C 1
ATOM 4302 O O . ASN B 1 182 ? -16.5 -8.234 14.695 1 98.44 182 ASN B O 1
ATOM 4306 N N . ILE B 1 183 ? -15.836 -9.797 16.172 1 98.88 183 ILE B N 1
ATOM 4307 C CA . ILE B 1 183 ? -15.258 -10.656 15.133 1 98.88 183 ILE B CA 1
ATOM 4308 C C . ILE B 1 183 ? -15.75 -12.086 15.312 1 98.88 183 ILE B C 1
ATOM 4310 O O . ILE B 1 183 ? -15.672 -12.648 16.406 1 98.88 183 ILE B O 1
ATOM 4314 N N . GLU B 1 184 ? -16.312 -12.609 14.297 1 98.75 184 GLU B N 1
ATOM 4315 C CA . GLU B 1 184 ? -16.688 -14.016 14.219 1 98.75 184 GLU B CA 1
ATOM 4316 C C . GLU B 1 184 ? -15.789 -14.781 13.258 1 98.75 184 GLU B C 1
ATOM 4318 O O . GLU B 1 184 ? -15.352 -14.242 12.234 1 98.75 184 GLU B O 1
ATOM 4323 N N . THR B 1 185 ? -15.469 -16.047 13.633 1 98.75 185 THR B N 1
ATOM 4324 C CA . THR B 1 185 ? -14.57 -16.828 12.797 1 98.75 185 THR B CA 1
ATOM 4325 C C . THR B 1 185 ? -15.242 -18.125 12.352 1 98.75 185 THR B C 1
ATOM 4327 O O . THR B 1 185 ? -16.031 -18.719 13.102 1 98.75 185 THR B O 1
ATOM 4330 N N . VAL B 1 186 ? -15.008 -18.484 11.133 1 98.5 186 VAL B N 1
ATOM 4331 C CA . VAL B 1 186 ? -15.312 -19.797 10.57 1 98.5 186 VAL B CA 1
ATOM 4332 C C . VAL B 1 186 ? -14.023 -20.469 10.109 1 98.5 186 VAL B C 1
ATOM 4334 O O . VAL B 1 186 ? -13.492 -20.156 9.047 1 98.5 186 VAL B O 1
ATOM 4337 N N . ASP B 1 187 ? -13.539 -21.469 10.93 1 98.19 187 ASP B N 1
ATOM 4338 C CA . ASP B 1 187 ? -12.266 -22.125 10.656 1 98.19 187 ASP B CA 1
ATOM 4339 C C . ASP B 1 187 ? -12.438 -23.25 9.625 1 98.19 187 ASP B C 1
ATOM 4341 O O . ASP B 1 187 ? -12.133 -24.406 9.906 1 98.19 187 ASP B O 1
ATOM 4345 N N . ASP B 1 188 ? -12.898 -22.844 8.492 1 96.62 188 ASP B N 1
ATOM 4346 C CA . ASP B 1 188 ? -13.141 -23.75 7.375 1 96.62 188 ASP B CA 1
ATOM 4347 C C . ASP B 1 188 ? -13.117 -23 6.043 1 96.62 188 ASP B C 1
ATOM 4349 O O . ASP B 1 188 ? -13.133 -21.766 6.016 1 96.62 188 ASP B O 1
ATOM 4353 N N . PHE B 1 189 ? -13.016 -23.781 4.988 1 95.06 189 PHE B N 1
ATOM 4354 C CA . PHE B 1 189 ? -13.195 -23.188 3.666 1 95.06 189 PHE B CA 1
ATOM 4355 C C . PHE B 1 189 ? -14.617 -22.656 3.496 1 95.06 189 PHE B C 1
ATOM 4357 O O . PHE B 1 189 ? -15.562 -23.234 4.047 1 95.06 189 PHE B O 1
ATOM 4364 N N . ALA B 1 190 ? -14.766 -21.562 2.789 1 96.38 190 ALA B N 1
ATOM 4365 C CA . ALA B 1 190 ? -16.109 -21.094 2.449 1 96.38 190 ALA B CA 1
ATOM 4366 C C . ALA B 1 190 ? -16.906 -22.188 1.746 1 96.38 190 ALA B C 1
ATOM 4368 O O . ALA B 1 190 ? -16.391 -22.891 0.875 1 96.38 190 ALA B O 1
ATOM 4369 N N . SER B 1 191 ? -18.047 -22.391 2.148 1 96.38 191 SER B N 1
ATOM 4370 C CA . SER B 1 191 ? -19 -23.328 1.563 1 96.38 191 SER B CA 1
ATOM 4371 C C . SER B 1 191 ? -20.406 -22.75 1.532 1 96.38 191 SER B C 1
ATOM 4373 O O . SER B 1 191 ? -20.688 -21.75 2.199 1 96.38 191 SER B O 1
ATOM 4375 N N . GLU B 1 192 ? -21.203 -23.344 0.708 1 95.94 192 GLU B N 1
ATOM 4376 C CA . GLU B 1 192 ? -22.594 -22.906 0.672 1 95.94 192 GLU B CA 1
ATOM 4377 C C . GLU B 1 192 ? -23.234 -22.984 2.053 1 95.94 192 GLU B C 1
ATOM 4379 O O . GLU B 1 192 ? -23.984 -22.094 2.455 1 95.94 192 GLU B O 1
ATOM 4384 N N . ASP B 1 193 ? -22.891 -23.984 2.787 1 97.12 193 ASP B N 1
ATOM 4385 C CA . ASP B 1 193 ? -23.484 -24.234 4.098 1 97.12 193 ASP B CA 1
ATOM 4386 C C . ASP B 1 193 ? -23.109 -23.141 5.086 1 97.12 193 ASP B C 1
ATOM 4388 O O . ASP B 1 193 ? -23.984 -22.547 5.738 1 97.12 193 ASP B O 1
ATOM 4392 N N . ASN B 1 194 ? -21.859 -22.844 5.215 1 97.69 194 ASN B N 1
ATOM 4393 C CA . ASN B 1 194 ? -21.469 -21.844 6.211 1 97.69 194 ASN B CA 1
ATOM 4394 C C . ASN B 1 194 ? -21.891 -20.438 5.789 1 97.69 194 ASN B C 1
ATOM 4396 O O . ASN B 1 194 ? -22.203 -19.609 6.633 1 97.69 194 ASN B O 1
ATOM 4400 N N . LEU B 1 195 ? -21.891 -20.188 4.496 1 98.12 195 LEU B N 1
ATOM 4401 C CA . LEU B 1 195 ? -22.359 -18.891 4.031 1 98.12 195 LEU B CA 1
ATOM 4402 C C . LEU B 1 195 ? -23.859 -18.734 4.254 1 98.12 195 LEU B C 1
ATOM 4404 O O . LEU B 1 195 ? -24.328 -17.656 4.617 1 98.12 195 LEU B O 1
ATOM 4408 N N . GLU B 1 196 ? -24.578 -19.812 4.055 1 98.06 196 GLU B N 1
ATOM 4409 C CA . GLU B 1 196 ? -26.016 -19.797 4.332 1 98.06 196 GLU B CA 1
ATOM 4410 C C . GLU B 1 196 ? -26.297 -19.547 5.812 1 98.06 196 GLU B C 1
ATOM 4412 O O . GLU B 1 196 ? -27.219 -18.812 6.164 1 98.06 196 GLU B O 1
ATOM 4417 N N . GLU B 1 197 ? -25.562 -20.172 6.613 1 98.31 197 GLU B N 1
ATOM 4418 C CA . GLU B 1 197 ? -25.703 -19.969 8.047 1 98.31 197 GLU B CA 1
ATOM 4419 C C . GLU B 1 197 ? -25.438 -18.5 8.422 1 98.31 197 GLU B C 1
ATOM 4421 O O . GLU B 1 197 ? -26.203 -17.906 9.195 1 98.31 197 GLU B O 1
ATOM 4426 N N . ILE B 1 198 ? -24.359 -17.938 7.879 1 98.38 198 ILE B N 1
ATOM 4427 C CA . ILE B 1 198 ? -24.031 -16.531 8.125 1 98.38 198 ILE B CA 1
ATOM 4428 C C . ILE B 1 198 ? -25.172 -15.633 7.656 1 98.38 198 ILE B C 1
ATOM 4430 O O . ILE B 1 198 ? -25.594 -14.742 8.383 1 98.38 198 ILE B O 1
ATOM 4434 N N . PHE B 1 199 ? -25.641 -15.906 6.457 1 98.25 199 PHE B N 1
ATOM 4435 C CA . PHE B 1 199 ? -26.703 -15.086 5.871 1 98.25 199 PHE B CA 1
ATOM 4436 C C . PHE B 1 199 ? -27.984 -15.172 6.703 1 98.25 199 PHE B C 1
ATOM 4438 O O . PHE B 1 199 ? -28.625 -14.156 6.957 1 98.25 199 PHE B O 1
ATOM 4445 N N . SER B 1 200 ? -28.297 -16.375 7.133 1 97.94 200 SER B N 1
ATOM 4446 C CA . SER B 1 200 ? -29.516 -16.578 7.918 1 97.94 200 SER B CA 1
ATOM 4447 C C . SER B 1 200 ? -29.453 -15.797 9.227 1 97.94 200 SER B C 1
ATOM 4449 O O . SER B 1 200 ? -30.469 -15.242 9.672 1 97.94 200 SER B O 1
ATOM 4451 N N . LYS B 1 201 ? -28.297 -15.719 9.82 1 98 201 LYS B N 1
ATOM 4452 C CA . LYS B 1 201 ? -28.094 -15.055 11.102 1 98 201 LYS B CA 1
ATOM 4453 C C . LYS B 1 201 ? -28.109 -13.531 10.945 1 98 201 LYS B C 1
ATOM 4455 O O . LYS B 1 201 ? -28.469 -12.805 11.867 1 98 201 LYS B O 1
ATOM 4460 N N . HIS B 1 202 ? -27.688 -13.078 9.703 1 97.94 202 HIS B N 1
ATOM 4461 C CA . HIS B 1 202 ? -27.406 -11.648 9.586 1 97.94 202 HIS B CA 1
ATOM 4462 C C . HIS B 1 202 ? -28.156 -11.039 8.406 1 97.94 202 HIS B C 1
ATOM 4464 O O . HIS B 1 202 ? -27.781 -9.969 7.922 1 97.94 202 HIS B O 1
ATOM 4470 N N . LYS B 1 203 ? -29.203 -11.633 7.895 1 94.56 203 LYS B N 1
ATOM 4471 C CA . LYS B 1 203 ? -29.859 -11.266 6.645 1 94.56 203 LYS B CA 1
ATOM 4472 C C . LYS B 1 203 ? -30.469 -9.867 6.738 1 94.56 203 LYS B C 1
ATOM 4474 O O . LYS B 1 203 ? -30.719 -9.227 5.715 1 94.56 203 LYS B O 1
ATOM 4479 N N . LYS B 1 204 ? -30.656 -9.336 7.992 1 96.31 204 LYS B N 1
ATOM 4480 C CA . LYS B 1 204 ? -31.266 -8.023 8.156 1 96.31 204 LYS B CA 1
ATOM 4481 C C . LYS B 1 204 ? -30.203 -6.926 8.234 1 96.31 204 LYS B C 1
ATOM 4483 O O . LYS B 1 204 ? -30.531 -5.738 8.25 1 96.31 204 LYS B O 1
ATOM 4488 N N . GLU B 1 205 ? -28.969 -7.336 8.305 1 97.62 205 GLU B N 1
ATOM 4489 C CA . GLU B 1 205 ? -27.859 -6.398 8.43 1 97.62 205 GLU B CA 1
ATOM 4490 C C . GLU B 1 205 ? -27.297 -6.039 7.059 1 97.62 205 GLU B C 1
ATOM 4492 O O . GLU B 1 205 ? -27.641 -6.664 6.055 1 97.62 205 GLU B O 1
ATOM 4497 N N . ASN B 1 206 ? -26.562 -4.93 6.984 1 98.31 206 ASN B N 1
ATOM 4498 C CA . ASN B 1 206 ? -25.781 -4.613 5.789 1 98.31 206 ASN B CA 1
ATOM 4499 C C . ASN B 1 206 ? -24.578 -5.527 5.648 1 98.31 206 ASN B C 1
ATOM 4501 O O . ASN B 1 206 ? -23.625 -5.441 6.438 1 98.31 206 ASN B O 1
ATOM 4505 N N . LEU B 1 207 ? -24.641 -6.422 4.664 1 98.81 207 LEU B N 1
ATOM 4506 C CA . LEU B 1 207 ? -23.562 -7.367 4.438 1 98.81 207 LEU B CA 1
ATOM 4507 C C . LEU B 1 207 ? -22.703 -6.938 3.252 1 98.81 207 LEU B C 1
ATOM 4509 O O . LEU B 1 207 ? -23.219 -6.41 2.266 1 98.81 207 LEU B O 1
ATOM 4513 N N . PHE B 1 208 ? -21.438 -7.137 3.35 1 98.94 208 PHE B N 1
ATOM 4514 C CA . PHE B 1 208 ? -20.484 -6.891 2.275 1 98.94 208 PHE B CA 1
ATOM 4515 C C . PHE B 1 208 ? -19.453 -8.008 2.207 1 98.94 208 PHE B C 1
ATOM 4517 O O . PHE B 1 208 ? -18.844 -8.367 3.221 1 98.94 208 PHE B O 1
ATOM 4524 N N . GLY B 1 209 ? -19.25 -8.57 1.032 1 98.81 209 GLY B N 1
ATOM 4525 C CA . GLY B 1 209 ? -18.312 -9.664 0.871 1 98.81 209 GLY B CA 1
ATOM 4526 C C . GLY B 1 209 ? -16.953 -9.219 0.362 1 98.81 209 GLY B C 1
ATOM 4527 O O . GLY B 1 209 ? -16.875 -8.328 -0.489 1 98.81 209 GLY B O 1
ATOM 4528 N N . ILE B 1 210 ? -15.914 -9.797 0.88 1 98.69 210 ILE B N 1
ATOM 4529 C CA . ILE B 1 210 ? -14.547 -9.688 0.385 1 98.69 210 ILE B CA 1
ATOM 4530 C C . ILE B 1 210 ? -14.023 -11.07 0.008 1 98.69 210 ILE B C 1
ATOM 4532 O O . ILE B 1 210 ? -14.031 -11.984 0.831 1 98.69 210 ILE B O 1
ATOM 4536 N N . VAL B 1 211 ? -13.586 -11.195 -1.242 1 97.88 211 VAL B N 1
ATOM 4537 C CA . VAL B 1 211 ? -13.078 -12.477 -1.727 1 97.88 211 VAL B CA 1
ATOM 4538 C C . VAL B 1 211 ? -11.602 -12.344 -2.066 1 97.88 211 VAL B C 1
ATOM 4540 O O . VAL B 1 211 ? -11.234 -11.711 -3.061 1 97.88 211 VAL B O 1
ATOM 4543 N N . SER B 1 212 ? -10.742 -12.898 -1.275 1 94 212 SER B N 1
ATOM 4544 C CA . SER B 1 212 ? -9.305 -12.836 -1.494 1 94 212 SER B CA 1
ATOM 4545 C C . SER B 1 212 ? -8.68 -14.227 -1.484 1 94 212 SER B C 1
ATOM 4547 O O . SER B 1 212 ? -7.469 -14.375 -1.299 1 94 212 SER B O 1
ATOM 4549 N N . GLY B 1 213 ? -9.391 -15.227 -1.728 1 82 213 GLY B N 1
ATOM 4550 C CA . GLY B 1 213 ? -8.883 -16.578 -1.817 1 82 213 GLY B CA 1
ATOM 4551 C C . GLY B 1 213 ? -8.219 -16.891 -3.148 1 82 213 GLY B C 1
ATOM 4552 O O . GLY B 1 213 ? -8.602 -16.328 -4.18 1 82 213 GLY B O 1
ATOM 4553 N N . ASP B 1 214 ? -7.27 -17.703 -3.195 1 70.31 214 ASP B N 1
ATOM 4554 C CA . ASP B 1 214 ? -6.449 -17.938 -4.379 1 70.31 214 ASP B CA 1
ATOM 4555 C C . ASP B 1 214 ? -6.992 -19.125 -5.188 1 70.31 214 ASP B C 1
ATOM 4557 O O . ASP B 1 214 ? -6.441 -19.453 -6.238 1 70.31 214 ASP B O 1
ATOM 4561 N N . ASN B 1 215 ? -8.078 -19.641 -4.789 1 76.81 215 ASN B N 1
ATOM 4562 C CA . ASN B 1 215 ? -8.633 -20.781 -5.496 1 76.81 215 ASN B CA 1
ATOM 4563 C C . ASN B 1 215 ? -9.836 -20.391 -6.352 1 76.81 215 ASN B C 1
ATOM 4565 O O . ASN B 1 215 ? -10.766 -19.75 -5.859 1 76.81 215 ASN B O 1
ATOM 4569 N N . PRO B 1 216 ? -9.719 -20.719 -7.617 1 76.44 216 PRO B N 1
ATOM 4570 C CA . PRO B 1 216 ? -10.828 -20.375 -8.508 1 76.44 216 PRO B CA 1
ATOM 4571 C C . PRO B 1 216 ? -12.172 -20.891 -8 1 76.44 216 PRO B C 1
ATOM 4573 O O . PRO B 1 216 ? -13.203 -20.234 -8.195 1 76.44 216 PRO B O 1
ATOM 4576 N N . ASN B 1 217 ? -12.148 -21.938 -7.32 1 84.88 217 ASN B N 1
ATOM 4577 C CA . ASN B 1 217 ? -13.383 -22.5 -6.777 1 84.88 217 ASN B CA 1
ATOM 4578 C C . ASN B 1 217 ? -13.984 -21.594 -5.703 1 84.88 217 ASN B C 1
ATOM 4580 O O . ASN B 1 217 ? -15.203 -21.469 -5.602 1 84.88 217 ASN B O 1
ATOM 4584 N N . THR B 1 218 ? -13.148 -20.953 -5.012 1 90.69 218 THR B N 1
ATOM 4585 C CA . THR B 1 218 ? -13.602 -20.047 -3.959 1 90.69 218 THR B CA 1
ATOM 4586 C C . THR B 1 218 ? -14.305 -18.828 -4.559 1 90.69 218 THR B C 1
ATOM 4588 O O . THR B 1 218 ? -15.352 -18.406 -4.066 1 90.69 218 THR B O 1
ATOM 4591 N N . VAL B 1 219 ? -13.75 -18.328 -5.633 1 92.5 219 VAL B N 1
ATOM 4592 C CA . VAL B 1 219 ? -14.32 -17.156 -6.281 1 92.5 219 VAL B CA 1
ATOM 4593 C C . VAL B 1 219 ? -15.688 -17.5 -6.867 1 92.5 219 VAL B C 1
ATOM 4595 O O . VAL B 1 219 ? -16.641 -16.734 -6.723 1 92.5 219 VAL B O 1
ATOM 4598 N N . GLN B 1 220 ? -15.727 -18.672 -7.453 1 93.25 220 GLN B N 1
ATOM 4599 C CA . GLN B 1 220 ? -16.984 -19.125 -8.055 1 93.25 220 GLN B CA 1
ATOM 4600 C C . GLN B 1 220 ? -18.062 -19.297 -6.996 1 93.25 220 GLN B C 1
ATOM 4602 O O . GLN B 1 220 ? -19.188 -18.812 -7.156 1 93.25 220 GLN B O 1
ATOM 4607 N N . LEU B 1 221 ? -17.703 -19.984 -5.98 1 95 221 LEU B N 1
ATOM 4608 C CA . LEU B 1 221 ? -18.641 -20.281 -4.902 1 95 221 LEU B CA 1
ATOM 4609 C C . LEU B 1 221 ? -19.125 -18.984 -4.25 1 95 221 LEU B C 1
ATOM 4611 O O . LEU B 1 221 ? -20.328 -18.797 -4.043 1 95 221 LEU B O 1
ATOM 4615 N N . ALA B 1 222 ? -18.234 -18.141 -3.934 1 96.25 222 ALA B N 1
ATOM 4616 C CA . ALA B 1 222 ? -18.562 -16.859 -3.293 1 96.25 222 ALA B CA 1
ATOM 4617 C C . ALA B 1 222 ? -19.453 -16.016 -4.191 1 96.25 222 ALA B C 1
ATOM 4619 O O . ALA B 1 222 ? -20.453 -15.445 -3.732 1 96.25 222 ALA B O 1
ATOM 4620 N N . THR B 1 223 ? -19.078 -15.961 -5.473 1 95.69 223 THR B N 1
ATOM 4621 C CA . THR B 1 223 ? -19.844 -15.18 -6.43 1 95.69 223 THR B CA 1
ATOM 4622 C C . THR B 1 223 ? -21.281 -15.695 -6.527 1 95.69 223 THR B C 1
ATOM 4624 O O . THR B 1 223 ? -22.234 -14.914 -6.457 1 95.69 223 THR B O 1
ATOM 4627 N N . ARG B 1 224 ? -21.375 -17 -6.648 1 95.38 224 ARG B N 1
ATOM 4628 C CA . ARG B 1 224 ? -22.703 -17.609 -6.734 1 95.38 224 ARG B CA 1
ATOM 4629 C C . ARG B 1 224 ? -23.562 -17.25 -5.52 1 95.38 224 ARG B C 1
ATOM 4631 O O . ARG B 1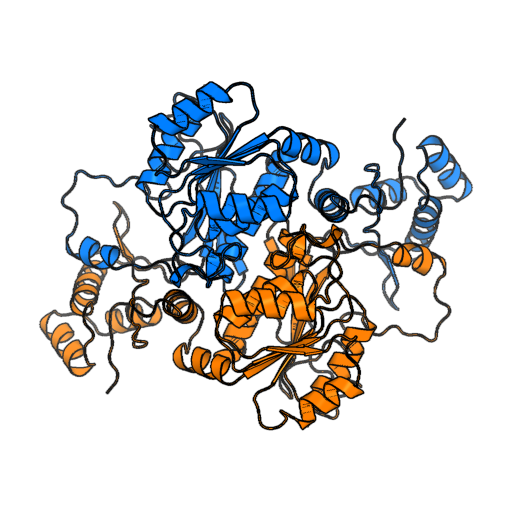 224 ? -24.719 -16.844 -5.664 1 95.38 224 ARG B O 1
ATOM 4638 N N . PHE B 1 225 ? -23 -17.344 -4.406 1 97.12 225 PHE B N 1
ATOM 4639 C CA . PHE B 1 225 ? -23.734 -17.125 -3.17 1 97.12 225 PHE B CA 1
ATOM 4640 C C . PHE B 1 225 ? -24.078 -15.656 -3.002 1 97.12 225 PHE B C 1
ATOM 4642 O O . PHE B 1 225 ? -25.234 -15.305 -2.709 1 97.12 225 PHE B O 1
ATOM 4649 N N . PHE B 1 226 ? -23.141 -14.734 -3.123 1 97.88 226 PHE B N 1
ATOM 4650 C CA . PHE B 1 226 ? -23.344 -13.312 -2.889 1 97.88 226 PHE B CA 1
ATOM 4651 C C . PHE B 1 226 ? -24.328 -12.734 -3.896 1 97.88 226 PHE B C 1
ATOM 4653 O O . PHE B 1 226 ? -25.141 -11.867 -3.559 1 97.88 226 PHE B O 1
ATOM 4660 N N . CYS B 1 227 ? -24.219 -13.219 -5.141 1 97.06 227 CYS B N 1
ATOM 4661 C CA . CYS B 1 227 ? -25.188 -12.773 -6.137 1 97.06 227 CYS B CA 1
ATOM 4662 C C . CYS B 1 227 ? -26.594 -13.25 -5.777 1 97.06 227 CYS B C 1
ATOM 4664 O O . CYS B 1 227 ? -27.547 -12.477 -5.824 1 97.06 227 CYS B O 1
ATOM 4666 N N . LYS B 1 228 ? -26.656 -14.539 -5.414 1 95.81 228 LYS B N 1
ATOM 4667 C CA . LYS B 1 228 ? -27.938 -15.117 -5.027 1 95.81 228 LYS B CA 1
ATOM 4668 C C . LYS B 1 228 ? -28.594 -14.328 -3.895 1 95.81 228 LYS B C 1
ATOM 4670 O O . LYS B 1 228 ? -29.797 -14.07 -3.916 1 95.81 228 LYS B O 1
ATOM 4675 N N . CYS B 1 229 ? -27.812 -13.906 -2.92 1 97.12 229 CYS B N 1
ATOM 4676 C CA . CYS B 1 229 ? -28.328 -13.234 -1.726 1 97.12 229 CYS B CA 1
ATOM 4677 C C . CYS B 1 229 ? -28.281 -11.719 -1.895 1 97.12 229 CYS B C 1
ATOM 4679 O O . CYS B 1 229 ? -28.594 -10.977 -0.961 1 97.12 229 CYS B O 1
ATOM 4681 N N . ARG B 1 230 ? -27.859 -11.258 -3.021 1 96.94 230 ARG B N 1
ATOM 4682 C CA . ARG B 1 230 ? -27.781 -9.844 -3.357 1 96.94 230 ARG B CA 1
ATOM 4683 C C . ARG B 1 230 ? -26.891 -9.094 -2.367 1 96.94 230 ARG B C 1
ATOM 4685 O O . ARG B 1 230 ? -27.281 -8.039 -1.855 1 96.94 230 ARG B O 1
ATOM 4692 N N . ILE B 1 231 ? -25.766 -9.656 -2.041 1 98.19 231 ILE B N 1
ATOM 4693 C CA . ILE B 1 231 ? -24.75 -9.055 -1.189 1 98.19 231 ILE B CA 1
ATOM 4694 C C . ILE B 1 231 ? -23.656 -8.445 -2.055 1 98.19 231 ILE B C 1
ATOM 4696 O O . ILE B 1 231 ? -23.047 -9.141 -2.885 1 98.19 231 ILE B O 1
ATOM 4700 N N . PRO B 1 232 ? -23.438 -7.133 -1.976 1 98.62 232 PRO B N 1
ATOM 4701 C CA . PRO B 1 232 ? -22.281 -6.582 -2.689 1 98.62 232 PRO B CA 1
ATOM 4702 C C . PRO B 1 232 ? -20.953 -7.195 -2.24 1 98.62 232 PRO B C 1
ATOM 4704 O O . PRO B 1 232 ? -20.812 -7.574 -1.074 1 98.62 232 PRO B O 1
ATOM 4707 N N . PHE B 1 233 ? -20.016 -7.34 -3.209 1 98.69 233 PHE B N 1
ATOM 4708 C CA . PHE B 1 233 ? -18.734 -7.902 -2.824 1 98.69 233 PHE B CA 1
ATOM 4709 C C . PHE B 1 233 ? -17.625 -7.441 -3.775 1 98.69 233 PHE B C 1
ATOM 4711 O O . PHE B 1 233 ? -17.922 -6.891 -4.84 1 98.69 233 PHE B O 1
ATOM 4718 N N . LEU B 1 234 ? -16.406 -7.551 -3.297 1 98.69 234 LEU B N 1
ATOM 4719 C CA . LEU B 1 234 ? -15.219 -7.156 -4.047 1 98.69 234 LEU B CA 1
ATOM 4720 C C . LEU B 1 234 ? -14.188 -8.281 -4.07 1 98.69 234 LEU B C 1
ATOM 4722 O O . LEU B 1 234 ? -13.859 -8.844 -3.027 1 98.69 234 LEU B O 1
ATOM 4726 N N . ASN B 1 235 ? -13.781 -8.648 -5.266 1 96.19 235 ASN B N 1
ATOM 4727 C CA . ASN B 1 235 ? -12.68 -9.594 -5.43 1 96.19 235 ASN B CA 1
ATOM 4728 C C . ASN B 1 235 ? -11.328 -8.891 -5.406 1 96.19 235 ASN B C 1
ATOM 4730 O O . ASN B 1 235 ? -11.141 -7.875 -6.078 1 96.19 235 ASN B O 1
ATOM 4734 N N . ILE B 1 236 ? -10.398 -9.367 -4.578 1 97.88 236 ILE B N 1
ATOM 4735 C CA . ILE B 1 236 ? -9.094 -8.742 -4.391 1 97.88 236 ILE B CA 1
ATOM 4736 C C . ILE B 1 236 ? -7.992 -9.766 -4.641 1 97.88 236 ILE B C 1
ATOM 4738 O O . ILE B 1 236 ? -8.055 -10.891 -4.129 1 97.88 236 ILE B O 1
ATOM 4742 N N . GLY B 1 237 ? -6.957 -9.406 -5.391 1 96.25 237 GLY B N 1
ATOM 4743 C CA . GLY B 1 237 ? -5.836 -10.297 -5.641 1 96.25 237 GLY B CA 1
ATOM 4744 C C . GLY B 1 237 ? -4.688 -9.625 -6.359 1 96.25 237 GLY B C 1
ATOM 4745 O O . GLY B 1 237 ? -4.441 -8.43 -6.168 1 96.25 237 GLY B O 1
ATOM 4746 N N . TYR B 1 238 ? -3.932 -10.438 -6.977 1 94.62 238 TYR B N 1
ATOM 4747 C CA . TYR B 1 238 ? -2.836 -9.977 -7.82 1 94.62 238 TYR B CA 1
ATOM 4748 C C . TYR B 1 238 ? -2.471 -11.023 -8.867 1 94.62 238 TYR B C 1
ATOM 4750 O O . TYR B 1 238 ? -2.762 -12.211 -8.695 1 94.62 238 TYR B O 1
ATOM 4758 N N . LEU B 1 239 ? -2.004 -10.617 -9.93 1 93.62 239 LEU B N 1
ATOM 4759 C CA . LEU B 1 239 ? -1.397 -11.422 -10.984 1 93.62 239 LEU B CA 1
ATOM 4760 C C . LEU B 1 239 ? 0.092 -11.125 -11.109 1 93.62 239 LEU B C 1
ATOM 4762 O O . LEU B 1 239 ? 0.483 -10.211 -11.844 1 93.62 239 LEU B O 1
ATOM 4766 N N . ASN B 1 240 ? 0.912 -11.906 -10.367 1 94.69 240 ASN B N 1
ATOM 4767 C CA . ASN B 1 240 ? 2.352 -11.688 -10.273 1 94.69 240 ASN B CA 1
ATOM 4768 C C . ASN B 1 240 ? 2.676 -10.273 -9.812 1 94.69 240 ASN B C 1
ATOM 4770 O O . ASN B 1 240 ? 2.41 -9.914 -8.664 1 94.69 240 ASN B O 1
ATOM 4774 N N . ASP B 1 241 ? 3.062 -9.391 -10.727 1 97.12 241 ASP B N 1
ATOM 4775 C CA . ASP B 1 241 ? 3.564 -8.07 -10.359 1 97.12 241 ASP B CA 1
ATOM 4776 C C . ASP B 1 241 ? 2.504 -6.996 -10.594 1 97.12 241 ASP B C 1
ATOM 4778 O O . ASP B 1 241 ? 2.82 -5.805 -10.641 1 97.12 241 ASP B O 1
ATOM 4782 N N . ILE B 1 242 ? 1.256 -7.406 -10.766 1 97.88 242 ILE B N 1
ATOM 4783 C CA . ILE B 1 242 ? 0.135 -6.473 -10.828 1 97.88 242 ILE B CA 1
ATOM 4784 C C . ILE B 1 242 ? -0.841 -6.766 -9.688 1 97.88 242 ILE B C 1
ATOM 4786 O O . ILE B 1 242 ? -1.395 -7.863 -9.602 1 97.88 242 ILE B O 1
ATOM 4790 N N . SER B 1 243 ? -1.017 -5.863 -8.812 1 98.56 243 SER B N 1
ATOM 4791 C CA . SER B 1 243 ? -2.072 -5.945 -7.812 1 98.56 243 SER B CA 1
ATOM 4792 C C . SER B 1 243 ? -3.41 -5.484 -8.375 1 98.56 243 SER B C 1
ATOM 4794 O O . SER B 1 243 ? -3.473 -4.504 -9.117 1 98.56 243 SER B O 1
ATOM 4796 N N . LEU B 1 244 ? -4.473 -6.188 -8.078 1 97.25 244 LEU B N 1
ATOM 4797 C CA . LEU B 1 244 ? -5.703 -5.785 -8.75 1 97.25 244 LEU B CA 1
ATOM 4798 C C . LEU B 1 244 ? -6.922 -6.105 -7.891 1 97.25 244 LEU B C 1
ATOM 4800 O O . LEU B 1 244 ? -6.832 -6.891 -6.941 1 97.25 244 LEU B O 1
ATOM 4804 N N . ILE B 1 245 ? -8.008 -5.457 -8.219 1 98.56 245 ILE B N 1
ATOM 4805 C CA . ILE B 1 245 ? -9.312 -5.672 -7.59 1 98.56 245 ILE B CA 1
ATOM 4806 C C . ILE B 1 245 ? -10.406 -5.691 -8.656 1 98.56 245 ILE B C 1
ATOM 4808 O O . ILE B 1 245 ? -10.188 -5.23 -9.781 1 98.56 245 ILE B O 1
ATOM 4812 N N . GLY B 1 246 ? -11.625 -6.23 -8.242 1 97.19 246 GLY B N 1
ATOM 4813 C CA . GLY B 1 246 ? -12.82 -6.125 -9.062 1 97.19 246 GLY B CA 1
ATOM 4814 C C . GLY B 1 246 ? -13.117 -7.379 -9.859 1 97.19 246 GLY B C 1
ATOM 4815 O O . GLY B 1 246 ? -12.289 -8.289 -9.922 1 97.19 246 GLY B O 1
ATOM 4816 N N . PRO B 1 247 ? -14.125 -7.363 -10.391 1 97.25 247 PRO B N 1
ATOM 4817 C CA . PRO B 1 247 ? -15.078 -6.25 -10.383 1 97.25 247 PRO B CA 1
ATOM 4818 C C . PRO B 1 247 ? -15.75 -6.059 -9.023 1 97.25 247 PRO B C 1
ATOM 4820 O O . PRO B 1 247 ? -15.836 -7.004 -8.242 1 97.25 247 PRO B O 1
ATOM 4823 N N . PHE B 1 248 ? -16.047 -4.824 -8.727 1 98.75 248 PHE B N 1
ATOM 4824 C CA . PHE B 1 248 ? -16.891 -4.477 -7.586 1 98.75 248 PHE B CA 1
ATOM 4825 C C . PHE B 1 248 ? -18.359 -4.75 -7.895 1 98.75 248 PHE B C 1
ATOM 4827 O O . PHE B 1 248 ? -18.984 -4.023 -8.672 1 98.75 248 PHE B O 1
ATOM 4834 N N . TYR B 1 249 ? -18.891 -5.789 -7.316 1 98.38 249 TYR B N 1
ATOM 4835 C CA . TYR B 1 249 ? -20.266 -6.18 -7.613 1 98.38 249 TYR B CA 1
ATOM 4836 C C . TYR B 1 249 ? -21.25 -5.48 -6.676 1 98.38 249 TYR B C 1
ATOM 4838 O O . TYR B 1 249 ? -21.125 -5.578 -5.453 1 98.38 249 TYR B O 1
ATOM 4846 N N . ILE B 1 250 ? -22.125 -4.73 -7.199 1 98.06 250 ILE B N 1
ATOM 4847 C CA . ILE B 1 250 ? -23.281 -4.137 -6.531 1 98.06 250 ILE B CA 1
ATOM 4848 C C . ILE B 1 250 ? -24.562 -4.66 -7.164 1 98.06 250 ILE B C 1
ATOM 4850 O O . ILE B 1 250 ? -24.812 -4.453 -8.359 1 98.06 250 ILE B O 1
ATOM 4854 N N . PRO B 1 251 ? -25.406 -5.352 -6.402 1 96.62 251 PRO B N 1
ATOM 4855 C CA . PRO B 1 251 ? -26.625 -5.941 -6.961 1 96.62 251 PRO B CA 1
ATOM 4856 C C . PRO B 1 251 ? -27.406 -4.953 -7.82 1 96.62 251 PRO B C 1
ATOM 4858 O O . PRO B 1 251 ? -27.672 -3.826 -7.395 1 96.62 251 PRO B O 1
ATOM 4861 N N . SER B 1 252 ? -27.672 -5.375 -9.07 1 93.62 252 SER B N 1
ATOM 4862 C CA . SER B 1 252 ? -28.516 -4.672 -10.031 1 93.62 252 SER B CA 1
ATOM 4863 C C . SER B 1 252 ? -27.812 -3.441 -10.594 1 93.62 252 SER B C 1
ATOM 4865 O O . SER B 1 252 ? -28.422 -2.625 -11.281 1 93.62 252 SER B O 1
ATOM 4867 N N . LEU B 1 253 ? -26.547 -3.258 -10.297 1 95.56 253 LEU B N 1
ATOM 4868 C CA . LEU B 1 253 ? -25.891 -2.037 -10.742 1 95.56 253 LEU B CA 1
ATOM 4869 C C . LEU B 1 253 ? -24.625 -2.359 -11.539 1 95.56 253 LEU B C 1
ATOM 4871 O O . LEU B 1 253 ? -24.312 -1.681 -12.516 1 95.56 253 LEU B O 1
ATOM 4875 N N . SER B 1 254 ? -23.875 -3.402 -11.164 1 97 254 SER B N 1
ATOM 4876 C CA . SER B 1 254 ? -22.594 -3.678 -11.781 1 97 254 SER B CA 1
ATOM 4877 C C . SER B 1 254 ? -22.391 -5.176 -12 1 97 254 SER B C 1
ATOM 4879 O O . SER B 1 254 ? -23.125 -5.992 -11.445 1 97 254 SER B O 1
ATOM 4881 N N . CYS B 1 255 ? -21.406 -5.527 -12.781 1 97.12 255 CYS B N 1
ATOM 4882 C CA . CYS B 1 255 ? -21.203 -6.914 -13.195 1 97.12 255 CYS B CA 1
ATOM 4883 C C . CYS B 1 255 ? -20.484 -7.711 -12.109 1 97.12 255 CYS B C 1
ATOM 4885 O O . CYS B 1 255 ? -19.766 -7.145 -11.297 1 97.12 255 CYS B O 1
ATOM 4887 N N . CYS B 1 256 ? -20.766 -9 -12.086 1 96.88 256 CYS B N 1
ATOM 4888 C CA . CYS B 1 256 ? -19.984 -9.914 -11.258 1 96.88 256 CYS B CA 1
ATOM 4889 C C . CYS B 1 256 ? -18.766 -10.414 -12 1 96.88 256 CYS B C 1
ATOM 4891 O O . CYS B 1 256 ? -18.594 -10.141 -13.195 1 96.88 256 CYS B O 1
ATOM 4893 N N . PRO B 1 257 ? -17.844 -11.164 -11.398 1 94.81 257 PRO B N 1
ATOM 4894 C CA . PRO B 1 257 ? -16.594 -11.617 -12.031 1 94.81 257 PRO B CA 1
ATOM 4895 C C . PRO B 1 257 ? -16.844 -12.555 -13.219 1 94.81 257 PRO B C 1
ATOM 4897 O O . PRO B 1 257 ? -15.938 -12.781 -14.023 1 94.81 257 PRO B O 1
ATOM 4900 N N . PHE B 1 258 ? -18.016 -13.094 -13.359 1 94.31 258 PHE B N 1
ATOM 4901 C CA . PHE B 1 258 ? -18.25 -14.141 -14.352 1 94.31 258 PHE B CA 1
ATOM 4902 C C . PHE B 1 258 ? -19.094 -13.617 -15.508 1 94.31 258 PHE B C 1
ATOM 4904 O O . PHE B 1 258 ? -19.375 -14.352 -16.453 1 94.31 258 PHE B O 1
ATOM 4911 N N . CYS B 1 259 ? -19.516 -12.352 -15.422 1 95.38 259 CYS B N 1
ATOM 4912 C CA . CYS B 1 259 ? -20.25 -11.75 -16.531 1 95.38 259 CYS B CA 1
ATOM 4913 C C . CYS B 1 259 ? -19.422 -11.789 -17.812 1 95.38 259 CYS B C 1
ATOM 4915 O O . CYS B 1 259 ? -18.266 -11.375 -17.828 1 95.38 259 CYS B O 1
ATOM 4917 N N . HIS B 1 260 ? -19.906 -12.312 -18.875 1 92.12 260 HIS B N 1
ATOM 4918 C CA . HIS B 1 260 ? -19.312 -12.445 -20.203 1 92.12 260 HIS B CA 1
ATOM 4919 C C . HIS B 1 260 ? -18.062 -13.312 -20.156 1 92.12 260 HIS B C 1
ATOM 4921 O O . HIS B 1 260 ? -17.344 -13.414 -21.141 1 92.12 260 HIS B O 1
ATOM 4927 N N . ASN B 1 261 ? -17.781 -13.875 -18.938 1 87.38 261 ASN B N 1
ATOM 4928 C CA . ASN B 1 261 ? -16.516 -14.57 -18.734 1 87.38 261 ASN B CA 1
ATOM 4929 C C . ASN B 1 261 ? -15.336 -13.719 -19.188 1 87.38 261 ASN B C 1
ATOM 4931 O O . ASN B 1 261 ? -14.375 -14.234 -19.766 1 87.38 261 ASN B O 1
ATOM 4935 N N . SER B 1 262 ? -15.43 -12.477 -18.906 1 84.31 262 SER B N 1
ATOM 4936 C CA . SER B 1 262 ? -14.492 -11.469 -19.391 1 84.31 262 SER B CA 1
ATOM 4937 C C . SER B 1 262 ? -13.102 -11.688 -18.812 1 84.31 262 SER B C 1
ATOM 4939 O O . SER B 1 262 ? -12.102 -11.25 -19.391 1 84.31 262 SER B O 1
ATOM 4941 N N . PHE B 1 263 ? -13.047 -12.438 -17.719 1 80.5 263 PHE B N 1
ATOM 4942 C CA . PHE B 1 263 ? -11.766 -12.562 -17.031 1 80.5 263 PHE B CA 1
ATOM 4943 C C . PHE B 1 263 ? -11.281 -14.008 -17.047 1 80.5 263 PHE B C 1
ATOM 4945 O O . PHE B 1 263 ? -10.367 -14.375 -16.297 1 80.5 263 PHE B O 1
ATOM 4952 N N . ALA B 1 264 ? -11.852 -14.82 -17.781 1 72.62 264 ALA B N 1
ATOM 4953 C CA . ALA B 1 264 ? -11.469 -16.203 -18.062 1 72.62 264 ALA B CA 1
ATOM 4954 C C . ALA B 1 264 ? -11.414 -17.031 -16.781 1 72.62 264 ALA B C 1
ATOM 4956 O O . ALA B 1 264 ? -10.438 -17.75 -16.547 1 72.62 264 ALA B O 1
ATOM 4957 N N . LEU B 1 265 ? -12.406 -16.875 -15.953 1 72.5 265 LEU B N 1
ATOM 4958 C CA . LEU B 1 265 ? -12.445 -17.562 -14.664 1 72.5 265 LEU B CA 1
ATOM 4959 C C . LEU B 1 265 ? -13.219 -18.859 -14.773 1 72.5 265 LEU B C 1
ATOM 4961 O O . LEU B 1 265 ? -13.117 -19.734 -13.898 1 72.5 265 LEU B O 1
ATOM 4965 N N . ASP B 1 266 ? -14.016 -18.953 -15.844 1 62.28 266 ASP B N 1
ATOM 4966 C CA . ASP B 1 266 ? -14.859 -20.141 -16.016 1 62.28 266 ASP B CA 1
ATOM 4967 C C . ASP B 1 266 ? -14.062 -21.281 -16.625 1 62.28 266 ASP B C 1
ATOM 4969 O O . ASP B 1 266 ? -13.383 -21.109 -17.641 1 62.28 266 ASP B O 1
ATOM 4973 N N . ASP B 1 267 ? -13.539 -22.188 -15.742 1 58.5 267 ASP B N 1
ATOM 4974 C CA . ASP B 1 267 ? -12.852 -23.359 -16.25 1 58.5 267 ASP B CA 1
ATOM 4975 C C . ASP B 1 267 ? -13.75 -24.156 -17.203 1 58.5 267 ASP B C 1
ATOM 4977 O O . ASP B 1 267 ? -14.859 -24.547 -16.844 1 58.5 267 ASP B O 1
ATOM 4981 N N . LYS B 1 268 ? -13.828 -23.844 -18.438 1 53.03 268 LYS B N 1
ATOM 4982 C CA . LYS B 1 268 ? -14.539 -24.844 -19.234 1 53.03 268 LYS B CA 1
ATOM 4983 C C . LYS B 1 268 ? -13.992 -26.25 -18.969 1 53.03 268 LYS B C 1
ATOM 4985 O O . LYS B 1 268 ? -12.82 -26.531 -19.219 1 53.03 268 LYS B O 1
ATOM 4990 N N . LYS B 1 269 ? -14.422 -26.922 -17.938 1 50.62 269 LYS B N 1
ATOM 4991 C CA . LYS B 1 269 ? -14.195 -28.312 -17.516 1 50.62 269 LYS B CA 1
ATOM 4992 C C . LYS B 1 269 ? -14.062 -29.234 -18.734 1 50.62 269 LYS B C 1
ATOM 4994 O O . LYS B 1 269 ? -13.297 -30.203 -18.703 1 50.62 269 LYS B O 1
ATOM 4999 N N . ASP B 1 270 ? -14.969 -29.156 -19.562 1 45.31 270 ASP B N 1
ATOM 5000 C CA . ASP B 1 270 ? -15.32 -30.406 -20.234 1 45.31 270 ASP B CA 1
ATOM 5001 C C . ASP B 1 270 ? -14.273 -30.766 -21.281 1 45.31 270 ASP B C 1
ATOM 5003 O O . ASP B 1 270 ? -14.32 -31.859 -21.859 1 45.31 270 ASP B O 1
ATOM 5007 N N . GLY B 1 271 ? -13.398 -29.859 -21.625 1 51.59 271 GLY B N 1
ATOM 5008 C CA . GLY B 1 271 ? -12.641 -30.438 -22.719 1 51.59 271 GLY B CA 1
ATOM 5009 C C . GLY B 1 271 ? -11.281 -30.984 -22.297 1 51.59 271 GLY B C 1
ATOM 5010 O O . GLY B 1 271 ? -10.883 -30.812 -21.141 1 51.59 271 GLY B O 1
ATOM 5011 N N . ASP B 1 272 ? -10.586 -31.875 -22.984 1 58.75 272 ASP B N 1
ATOM 5012 C CA . ASP B 1 272 ? -9.258 -32.469 -22.875 1 58.75 272 ASP B CA 1
ATOM 5013 C C . ASP B 1 272 ? -8.211 -31.422 -22.484 1 58.75 272 ASP B C 1
ATOM 5015 O O . ASP B 1 272 ? -7.879 -30.547 -23.281 1 58.75 272 ASP B O 1
ATOM 5019 N N . LYS B 1 273 ? -8.023 -31.203 -21.156 1 70.5 273 LYS B N 1
ATOM 5020 C CA . LYS B 1 273 ? -6.988 -30.297 -20.672 1 70.5 273 LYS B CA 1
ATOM 5021 C C . LYS B 1 273 ? -5.625 -30.641 -21.266 1 70.5 273 LYS B C 1
ATOM 5023 O O . LYS B 1 273 ? -5.246 -31.797 -21.328 1 70.5 273 LYS B O 1
ATOM 5028 N N . ASN B 1 274 ? -5.105 -29.719 -21.906 1 86.56 274 ASN B N 1
ATOM 5029 C CA . ASN B 1 274 ? -3.727 -29.859 -22.375 1 86.56 274 ASN B CA 1
ATOM 5030 C C . ASN B 1 274 ? -2.781 -30.172 -21.219 1 86.56 274 ASN B C 1
ATOM 5032 O O . ASN B 1 274 ? -2.617 -29.344 -20.312 1 86.56 274 ASN B O 1
ATOM 5036 N N . LEU B 1 275 ? -2.348 -31.375 -21.156 1 92 275 LEU B N 1
ATOM 5037 C CA . LEU B 1 275 ? -1.532 -31.891 -20.062 1 92 275 LEU B CA 1
ATOM 5038 C C . LEU B 1 275 ? -0.334 -30.969 -19.812 1 92 275 LEU B C 1
ATOM 5040 O O . LEU B 1 275 ? 0.065 -30.766 -18.656 1 92 275 LEU B O 1
ATOM 5044 N N . ASP B 1 276 ? 0.272 -30.438 -20.859 1 94.38 276 ASP B N 1
ATOM 5045 C CA . ASP B 1 276 ? 1.427 -29.547 -20.719 1 94.38 276 ASP B CA 1
ATOM 5046 C C . ASP B 1 276 ? 1.059 -28.281 -19.938 1 94.38 276 ASP B C 1
ATOM 5048 O O . ASP B 1 276 ? 1.821 -27.828 -19.094 1 94.38 276 ASP B O 1
ATOM 5052 N N . ILE B 1 277 ? -0.081 -27.781 -20.234 1 94.31 277 ILE B N 1
ATOM 5053 C CA . ILE B 1 277 ? -0.562 -26.609 -19.531 1 94.31 277 ILE B CA 1
ATOM 5054 C C . ILE B 1 277 ? -0.72 -26.922 -18.047 1 94.31 277 ILE B C 1
ATOM 5056 O O . ILE B 1 277 ? -0.283 -26.141 -17.188 1 94.31 277 ILE B O 1
ATOM 5060 N N . CYS B 1 278 ? -1.27 -28.016 -17.75 1 93.62 278 CYS B N 1
ATOM 5061 C CA . CYS B 1 278 ? -1.479 -28.438 -16.359 1 93.62 278 CYS B CA 1
ATOM 5062 C C . CYS B 1 278 ? -0.15 -28.578 -15.633 1 93.62 278 CYS B C 1
ATOM 5064 O O . CYS B 1 278 ? -0.015 -28.141 -14.492 1 93.62 278 CYS B O 1
ATOM 5066 N N . LEU B 1 279 ? 0.796 -29.188 -16.312 1 95 279 LEU B N 1
ATOM 5067 C CA . LEU B 1 279 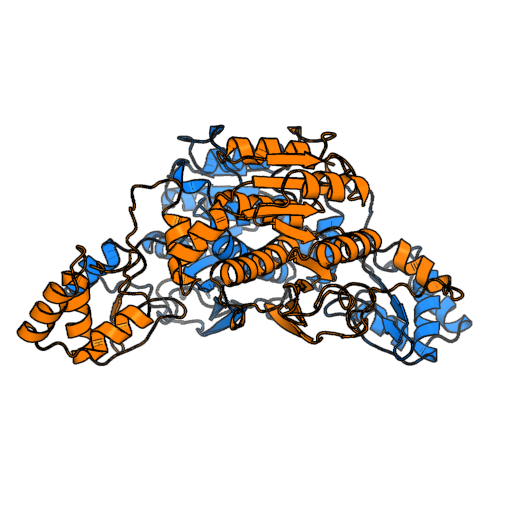? 2.098 -29.438 -15.695 1 95 279 LEU B CA 1
ATOM 5068 C C . LEU B 1 279 ? 2.787 -28.125 -15.336 1 95 279 LEU B C 1
ATOM 5070 O O . LEU B 1 279 ? 3.467 -28.031 -14.305 1 95 279 LEU B O 1
ATOM 5074 N N . ILE B 1 280 ? 2.586 -27.156 -16.156 1 95.56 280 ILE B N 1
ATOM 5075 C CA . ILE B 1 280 ? 3.209 -25.859 -15.922 1 95.56 280 ILE B CA 1
ATOM 5076 C C . ILE B 1 280 ? 2.453 -25.094 -14.836 1 95.56 280 ILE B C 1
ATOM 5078 O O . ILE B 1 280 ? 3.053 -24.625 -13.867 1 95.56 280 ILE B O 1
ATOM 5082 N N . ASN B 1 281 ? 1.152 -25.047 -14.914 1 93.31 281 ASN B N 1
ATOM 5083 C CA . ASN B 1 281 ? 0.326 -24.234 -14.031 1 93.31 281 ASN B CA 1
ATOM 5084 C C . ASN B 1 281 ? 0.236 -24.828 -12.633 1 93.31 281 ASN B C 1
ATOM 5086 O O . ASN B 1 281 ? 0.091 -24.094 -11.648 1 93.31 281 ASN B O 1
ATOM 5090 N N . ASP B 1 282 ? 0.387 -26.141 -12.523 1 91.88 282 ASP B N 1
ATOM 5091 C CA . ASP B 1 282 ? 0.312 -26.797 -11.219 1 91.88 282 ASP B CA 1
ATOM 5092 C C . ASP B 1 282 ? 1.521 -26.453 -10.359 1 91.88 282 ASP B C 1
ATOM 5094 O O . ASP B 1 282 ? 1.468 -26.562 -9.133 1 91.88 282 ASP B O 1
ATOM 5098 N N . ARG B 1 283 ? 2.551 -26.078 -11.016 1 92.81 283 ARG B N 1
ATOM 5099 C CA . ARG B 1 283 ? 3.781 -25.766 -10.289 1 92.81 283 ARG B CA 1
ATOM 5100 C C . ARG B 1 283 ? 3.82 -24.297 -9.891 1 92.81 283 ARG B C 1
ATOM 5102 O O . ARG B 1 283 ? 4.66 -23.891 -9.086 1 92.81 283 ARG B O 1
ATOM 5109 N N . MET B 1 284 ? 2.91 -23.594 -10.43 1 91.94 284 MET B N 1
ATOM 5110 C CA . MET B 1 284 ? 2.914 -22.141 -10.234 1 91.94 284 MET B CA 1
ATOM 5111 C C . MET B 1 284 ? 2.738 -21.797 -8.766 1 91.94 284 MET B C 1
ATOM 5113 O O . MET B 1 284 ? 1.904 -22.375 -8.07 1 91.94 284 MET B O 1
ATOM 5117 N N . GLN B 1 285 ? 3.59 -20.859 -8.281 1 91.69 285 GLN B N 1
ATOM 5118 C CA . GLN B 1 285 ? 3.494 -20.297 -6.941 1 91.69 285 GLN B CA 1
ATOM 5119 C C . GLN B 1 285 ? 3.281 -18.781 -6.996 1 91.69 285 GLN B C 1
ATOM 5121 O O . GLN B 1 285 ? 3.885 -18.109 -7.82 1 91.69 285 GLN B O 1
ATOM 5126 N N . ALA B 1 286 ? 2.402 -18.328 -6.16 1 89 286 ALA B N 1
ATOM 5127 C CA . ALA B 1 286 ? 2.146 -16.891 -6.102 1 89 286 ALA B CA 1
ATOM 5128 C C . ALA B 1 286 ? 3.316 -16.156 -5.457 1 89 286 ALA B C 1
ATOM 5130 O O . ALA B 1 286 ? 3.787 -16.531 -4.383 1 89 286 ALA B O 1
ATOM 5131 N N . PRO B 1 287 ? 3.803 -15.125 -6.109 1 94.69 287 PRO B N 1
ATOM 5132 C CA . PRO B 1 287 ? 4.871 -14.32 -5.523 1 94.69 287 PRO B CA 1
ATOM 5133 C C . PRO B 1 287 ? 4.359 -13.328 -4.48 1 94.69 287 PRO B C 1
ATOM 5135 O O . PRO B 1 287 ? 4.504 -12.117 -4.656 1 94.69 287 PRO B O 1
ATOM 5138 N N . SER B 1 288 ? 3.842 -13.828 -3.369 1 95 288 SER B N 1
ATOM 5139 C CA . SER B 1 288 ? 3.17 -13.039 -2.344 1 95 288 SER B CA 1
ATOM 5140 C C . SER B 1 288 ? 4.176 -12.328 -1.443 1 95 288 SER B C 1
ATOM 5142 O O . SER B 1 288 ? 4.996 -12.977 -0.79 1 95 288 SER B O 1
ATOM 5144 N N . SER B 1 289 ? 4.16 -11.07 -1.486 1 97.19 289 SER B N 1
ATOM 5145 C CA . SER B 1 289 ? 5.066 -10.211 -0.733 1 97.19 289 SER B CA 1
ATOM 5146 C C . SER B 1 289 ? 4.32 -9.039 -0.112 1 97.19 289 SER B C 1
ATOM 5148 O O . SER B 1 289 ? 3.127 -8.852 -0.354 1 97.19 289 SER B O 1
ATOM 5150 N N . PHE B 1 290 ? 5.008 -8.328 0.736 1 97.75 290 PHE B N 1
ATOM 5151 C CA . PHE B 1 290 ? 4.465 -7.113 1.33 1 97.75 290 PHE B CA 1
ATOM 5152 C C . PHE B 1 290 ? 3.857 -6.211 0.26 1 97.75 290 PHE B C 1
ATOM 5154 O O . PHE B 1 290 ? 2.723 -5.754 0.399 1 97.75 290 PHE B O 1
ATOM 5161 N N . LEU B 1 291 ? 4.516 -5.984 -0.833 1 97.88 291 LEU B N 1
ATOM 5162 C CA . LEU B 1 291 ? 4.219 -4.945 -1.811 1 97.88 291 LEU B CA 1
ATOM 5163 C C . LEU B 1 291 ? 2.904 -5.234 -2.529 1 97.88 291 LEU B C 1
ATOM 5165 O O . LEU B 1 291 ? 1.996 -4.398 -2.533 1 97.88 291 LEU B O 1
ATOM 5169 N N . ASN B 1 292 ? 2.791 -6.398 -3.152 1 97.88 292 ASN B N 1
ATOM 5170 C CA . ASN B 1 292 ? 1.586 -6.656 -3.934 1 97.88 292 ASN B CA 1
ATOM 5171 C C . ASN B 1 292 ? 0.354 -6.781 -3.041 1 97.88 292 ASN B C 1
ATOM 5173 O O . ASN B 1 292 ? -0.737 -6.352 -3.418 1 97.88 292 ASN B O 1
ATOM 5177 N N . ASN B 1 293 ? 0.509 -7.312 -1.759 1 98.25 293 ASN B N 1
ATOM 5178 C CA . ASN B 1 293 ? -0.612 -7.387 -0.828 1 98.25 293 ASN B CA 1
ATOM 5179 C C . ASN B 1 293 ? -1.038 -6.004 -0.352 1 98.25 293 ASN B C 1
ATOM 5181 O O . ASN B 1 293 ? -2.232 -5.719 -0.244 1 98.25 293 ASN B O 1
ATOM 5185 N N . SER B 1 294 ? -0.044 -5.172 -0.081 1 98.5 294 SER B N 1
ATOM 5186 C CA . SER B 1 294 ? -0.303 -3.816 0.392 1 98.5 294 SER B CA 1
ATOM 5187 C C . SER B 1 294 ? -1.051 -2.998 -0.656 1 98.5 294 SER B C 1
ATOM 5189 O O . SER B 1 294 ? -2.047 -2.344 -0.345 1 98.5 294 SER B O 1
ATOM 5191 N N . ILE B 1 295 ? -0.609 -3.084 -1.873 1 98.69 295 ILE B N 1
ATOM 5192 C CA . ILE B 1 295 ? -1.214 -2.299 -2.945 1 98.69 295 ILE B CA 1
ATOM 5193 C C . ILE B 1 295 ? -2.619 -2.818 -3.234 1 98.69 295 ILE B C 1
ATOM 5195 O O . ILE B 1 295 ? -3.568 -2.037 -3.332 1 98.69 295 ILE B O 1
ATOM 5199 N N . ALA B 1 296 ? -2.771 -4.137 -3.34 1 98.69 296 ALA B N 1
ATOM 5200 C CA . ALA B 1 296 ? -4.086 -4.715 -3.604 1 98.69 296 ALA B CA 1
ATOM 5201 C C . ALA B 1 296 ? -5.09 -4.309 -2.525 1 98.69 296 ALA B C 1
ATOM 5203 O O . ALA B 1 296 ? -6.223 -3.939 -2.83 1 98.69 296 ALA B O 1
ATOM 5204 N N . SER B 1 297 ? -4.672 -4.363 -1.266 1 98.81 297 SER B N 1
ATOM 5205 C CA . SER B 1 297 ? -5.543 -4.02 -0.148 1 98.81 297 SER B CA 1
ATOM 5206 C C . SER B 1 297 ? -5.875 -2.531 -0.143 1 98.81 297 SER B C 1
ATOM 5208 O O . SER B 1 297 ? -6.988 -2.141 0.207 1 98.81 297 SER B O 1
ATOM 5210 N N . SER B 1 298 ? -4.887 -1.72 -0.527 1 98.81 298 SER B N 1
ATOM 5211 C CA . SER B 1 298 ? -5.125 -0.283 -0.614 1 98.81 298 SER B CA 1
ATOM 5212 C C . SER B 1 298 ? -6.16 0.04 -1.686 1 98.81 298 SER B C 1
ATOM 5214 O O . SER B 1 298 ? -7.039 0.878 -1.473 1 98.81 298 SER B O 1
ATOM 5216 N N . LEU B 1 299 ? -6.027 -0.662 -2.842 1 98.88 299 LEU B N 1
ATOM 5217 C CA . LEU B 1 299 ? -7.023 -0.506 -3.896 1 98.88 299 LEU B CA 1
ATOM 5218 C C . LEU B 1 299 ? -8.422 -0.832 -3.379 1 98.88 299 LEU B C 1
ATOM 5220 O O . LEU B 1 299 ? -9.367 -0.079 -3.617 1 98.88 299 LEU B O 1
ATOM 5224 N N . ALA B 1 300 ? -8.5 -1.888 -2.676 1 98.88 300 ALA B N 1
ATOM 5225 C CA . ALA B 1 300 ? -9.781 -2.375 -2.17 1 98.88 300 ALA B CA 1
ATOM 5226 C C . ALA B 1 300 ? -10.391 -1.386 -1.182 1 98.88 300 ALA B C 1
ATOM 5228 O O . ALA B 1 300 ? -11.562 -1.015 -1.308 1 98.88 300 ALA B O 1
ATOM 5229 N N . ILE B 1 301 ? -9.602 -0.911 -0.202 1 98.88 301 ILE B N 1
ATOM 5230 C CA . ILE B 1 301 ? -10.102 -0.029 0.848 1 98.88 301 ILE B CA 1
ATOM 5231 C C . ILE B 1 301 ? -10.547 1.297 0.238 1 98.88 301 ILE B C 1
ATOM 5233 O O . ILE B 1 301 ? -11.562 1.865 0.648 1 98.88 301 ILE B O 1
ATOM 5237 N N . SER B 1 302 ? -9.812 1.754 -0.759 1 98.88 302 SER B N 1
ATOM 5238 C CA . SER B 1 302 ? -10.203 2.984 -1.44 1 98.88 302 SER B CA 1
ATOM 5239 C C . SER B 1 302 ? -11.578 2.85 -2.078 1 98.88 302 SER B C 1
ATOM 5241 O O . SER B 1 302 ? -12.438 3.715 -1.9 1 98.88 302 SER B O 1
ATOM 5243 N N . ASP B 1 303 ? -11.836 1.749 -2.812 1 98.88 303 ASP B N 1
ATOM 5244 C CA . ASP B 1 303 ? -13.125 1.526 -3.455 1 98.88 303 ASP B CA 1
ATOM 5245 C C . ASP B 1 303 ? -14.227 1.328 -2.418 1 98.88 303 ASP B C 1
ATOM 5247 O O . ASP B 1 303 ? -15.359 1.782 -2.611 1 98.88 303 ASP B O 1
ATOM 5251 N N . ILE B 1 304 ? -13.93 0.647 -1.337 1 98.94 304 ILE B N 1
ATOM 5252 C CA . ILE B 1 304 ? -14.93 0.395 -0.3 1 98.94 304 ILE B CA 1
ATOM 5253 C C . ILE B 1 304 ? -15.344 1.714 0.347 1 98.94 304 ILE B C 1
ATOM 5255 O O . ILE B 1 304 ? -16.516 1.926 0.635 1 98.94 304 ILE B O 1
ATOM 5259 N N . ILE B 1 305 ? -14.391 2.66 0.562 1 98.88 305 ILE B N 1
ATOM 5260 C CA . ILE B 1 305 ? -14.719 3.975 1.104 1 98.88 305 ILE B CA 1
ATOM 5261 C C . ILE B 1 305 ? -15.695 4.688 0.176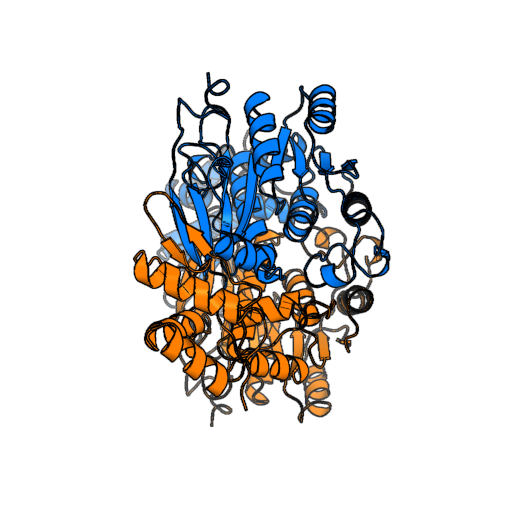 1 98.88 305 ILE B C 1
ATOM 5263 O O . ILE B 1 305 ? -16.672 5.289 0.637 1 98.88 305 ILE B O 1
ATOM 5267 N N . GLN B 1 306 ? -15.438 4.586 -1.142 1 98.81 306 GLN B N 1
ATOM 5268 C CA . GLN B 1 306 ? -16.344 5.227 -2.088 1 98.81 306 GLN B CA 1
ATOM 5269 C C . GLN B 1 306 ? -17.734 4.586 -2.041 1 98.81 306 GLN B C 1
ATOM 5271 O O . GLN B 1 306 ? -18.75 5.285 -2.088 1 98.81 306 GLN B O 1
ATOM 5276 N N . PHE B 1 307 ? -17.812 3.26 -1.929 1 98.88 307 PHE B N 1
ATOM 5277 C CA . PHE B 1 307 ? -19.094 2.553 -1.804 1 98.88 307 PHE B CA 1
ATOM 5278 C C . PHE B 1 307 ? -19.844 3.008 -0.562 1 98.88 307 PHE B C 1
ATOM 5280 O O . PHE B 1 307 ? -21.047 3.289 -0.625 1 98.88 307 PHE B O 1
ATOM 5287 N N . MET B 1 308 ? -19.078 3.137 0.581 1 98.81 308 MET B N 1
ATOM 5288 C CA . MET B 1 308 ? -19.672 3.531 1.852 1 98.81 308 MET B CA 1
ATOM 5289 C C . MET B 1 308 ? -20.188 4.969 1.792 1 98.81 308 MET B C 1
ATOM 5291 O O . MET B 1 308 ? -21.047 5.363 2.58 1 98.81 308 MET B O 1
ATOM 5295 N N . SER B 1 309 ? -19.672 5.766 0.803 1 98.12 309 SER B N 1
ATOM 5296 C CA . SER B 1 309 ? -20.078 7.156 0.648 1 98.12 309 SER B CA 1
ATOM 5297 C C . SER B 1 309 ? -21.203 7.297 -0.375 1 98.12 309 SER B C 1
ATOM 5299 O O . SER B 1 309 ? -21.641 8.414 -0.675 1 98.12 309 SER B O 1
ATOM 5301 N N . ASN B 1 310 ? -21.594 6.203 -0.984 1 97.81 310 ASN B N 1
ATOM 5302 C CA . ASN B 1 310 ? -22.578 6.172 -2.068 1 97.81 310 ASN B CA 1
ATOM 5303 C C . ASN B 1 310 ? -22.078 6.934 -3.293 1 97.81 310 ASN B C 1
ATOM 5305 O O . ASN B 1 310 ? -22.875 7.516 -4.031 1 97.81 310 ASN B O 1
ATOM 5309 N N . ASP B 1 311 ? -20.797 7.066 -3.379 1 97.56 311 ASP B N 1
ATOM 5310 C CA . ASP B 1 311 ? -20.188 7.648 -4.574 1 97.56 311 ASP B CA 1
ATOM 5311 C C . ASP B 1 311 ? -19.734 6.559 -5.539 1 97.56 311 ASP B C 1
ATOM 5313 O O . ASP B 1 311 ? -18.531 6.375 -5.742 1 97.56 311 ASP B O 1
ATOM 5317 N N . PHE B 1 312 ? -20.656 5.938 -6.211 1 97.56 312 PHE B N 1
ATOM 5318 C CA . PHE B 1 312 ? -20.406 4.758 -7.027 1 97.56 312 PHE B CA 1
ATOM 5319 C C . PHE B 1 312 ? -19.562 5.125 -8.25 1 97.56 312 PHE B C 1
ATOM 5321 O O . PHE B 1 312 ? -18.797 4.305 -8.742 1 97.56 312 PHE B O 1
ATOM 5328 N N . ASN B 1 313 ? -19.641 6.367 -8.695 1 96.31 313 ASN B N 1
ATOM 5329 C CA . ASN B 1 313 ? -18.891 6.824 -9.859 1 96.31 313 ASN B CA 1
ATOM 5330 C C . ASN B 1 313 ? -17.391 6.867 -9.578 1 96.31 313 ASN B C 1
ATOM 5332 O O . ASN B 1 313 ? -16.594 6.879 -10.508 1 96.31 313 ASN B O 1
ATOM 5336 N N . SER B 1 314 ? -17.047 6.902 -8.297 1 97.62 314 SER B N 1
ATOM 5337 C CA . SER B 1 314 ? -15.633 7 -7.922 1 97.62 314 SER B CA 1
ATOM 5338 C C . SER B 1 314 ? -15.039 5.625 -7.629 1 97.62 314 SER B C 1
ATOM 5340 O O . SER B 1 314 ? -13.859 5.512 -7.297 1 97.62 314 SER B O 1
ATOM 5342 N N . ILE B 1 315 ? -15.82 4.543 -7.734 1 98.5 315 ILE B N 1
ATOM 5343 C CA . ILE B 1 315 ? -15.32 3.184 -7.574 1 98.5 315 ILE B CA 1
ATOM 5344 C C . ILE B 1 315 ? -14.555 2.766 -8.828 1 98.5 315 ILE B C 1
ATOM 5346 O O . ILE B 1 315 ? -15.133 2.65 -9.906 1 98.5 315 ILE B O 1
ATOM 5350 N N . LYS B 1 316 ? -13.297 2.506 -8.695 1 98.56 316 LYS B N 1
ATOM 5351 C CA . LYS B 1 316 ? -12.422 2.256 -9.836 1 98.56 316 LYS B CA 1
ATOM 5352 C C . LYS B 1 316 ? -12.727 0.902 -10.469 1 98.56 316 LYS B C 1
ATOM 5354 O O . LYS B 1 316 ? -12.555 0.727 -11.68 1 98.56 316 LYS B O 1
ATOM 5359 N N . SER B 1 317 ? -13.195 -0.07 -9.672 1 98.62 317 SER B N 1
ATOM 5360 C CA . SER B 1 317 ? -13.344 -1.437 -10.164 1 98.62 317 SER B CA 1
ATOM 5361 C C . SER B 1 317 ? -14.797 -1.745 -10.5 1 98.62 317 SER B C 1
ATOM 5363 O O . SER B 1 317 ? -15.195 -2.912 -10.555 1 98.62 317 SER B O 1
ATOM 5365 N N . LEU B 1 318 ? -15.625 -0.676 -10.602 1 98.06 318 LEU B N 1
ATOM 5366 C CA . LEU B 1 318 ? -17 -0.873 -11.055 1 98.06 318 LEU B CA 1
ATOM 5367 C C . LEU B 1 318 ? -17.031 -1.33 -12.508 1 98.06 318 LEU B C 1
ATOM 5369 O O . LEU B 1 318 ? -16.516 -0.636 -13.391 1 98.06 318 LEU B O 1
ATOM 5373 N N . ASN B 1 319 ? -17.484 -2.543 -12.805 1 97.62 319 ASN B N 1
ATOM 5374 C CA . ASN B 1 319 ? -17.625 -3.139 -14.133 1 97.62 319 ASN B CA 1
ATOM 5375 C C . ASN B 1 319 ? -16.266 -3.318 -14.812 1 97.62 319 ASN B C 1
ATOM 5377 O O . ASN B 1 319 ? -16.156 -3.115 -16.031 1 97.62 319 ASN B O 1
ATOM 5381 N N . CYS B 1 320 ? -15.234 -3.609 -14.086 1 98.06 320 CYS B N 1
ATOM 5382 C CA . CYS B 1 320 ? -13.906 -3.908 -14.625 1 98.06 320 CYS B CA 1
ATOM 5383 C C . CYS B 1 320 ? -13.008 -4.504 -13.547 1 98.06 320 CYS B C 1
ATOM 5385 O O . CYS B 1 320 ? -13.359 -4.512 -12.367 1 98.06 320 CYS B O 1
ATOM 5387 N N . ARG B 1 321 ? -11.93 -5.008 -13.945 1 97.56 321 ARG B N 1
ATOM 5388 C CA . ARG B 1 321 ? -10.773 -5.238 -13.078 1 97.56 321 ARG B CA 1
ATOM 5389 C C . ARG B 1 321 ? -9.789 -4.074 -13.156 1 97.56 321 ARG B C 1
ATOM 5391 O O . ARG B 1 321 ? -9.438 -3.623 -14.25 1 97.56 321 ARG B O 1
ATOM 5398 N N . PHE B 1 322 ? -9.477 -3.568 -12.031 1 98.69 322 PHE B N 1
ATOM 5399 C CA . PHE B 1 322 ? -8.57 -2.43 -11.938 1 98.69 322 PHE B CA 1
ATOM 5400 C C . PHE B 1 322 ? -7.27 -2.83 -11.242 1 98.69 322 PHE B C 1
ATOM 5402 O O . PHE B 1 322 ? -7.293 -3.371 -10.133 1 98.69 322 PHE B O 1
ATOM 5409 N N . GLY B 1 323 ? -6.121 -2.59 -11.906 1 98.5 323 GLY B N 1
ATOM 5410 C CA . GLY B 1 323 ? -4.848 -3.059 -11.383 1 98.5 323 GLY B CA 1
ATOM 5411 C C . GLY B 1 323 ? -3.771 -1.989 -11.383 1 98.5 323 GLY B C 1
ATOM 5412 O O . GLY B 1 323 ? -3.904 -0.969 -12.062 1 98.5 323 GLY B O 1
ATOM 5413 N N . VAL B 1 324 ? -2.764 -2.199 -10.562 1 98.75 324 VAL B N 1
ATOM 5414 C CA . VAL B 1 324 ? -1.6 -1.326 -10.461 1 98.75 324 VAL B CA 1
ATOM 5415 C C . VAL B 1 324 ? -0.321 -2.152 -10.586 1 98.75 324 VAL B C 1
ATOM 5417 O O . VAL B 1 324 ? -0.143 -3.145 -9.883 1 98.75 324 VAL B O 1
ATOM 5420 N N . ASP B 1 325 ? 0.542 -1.755 -11.555 1 98.5 325 ASP B N 1
ATOM 5421 C CA . ASP B 1 325 ? 1.879 -2.326 -11.688 1 98.5 325 ASP B CA 1
ATOM 5422 C C . ASP B 1 325 ? 2.717 -2.059 -10.438 1 98.5 325 ASP B C 1
ATOM 5424 O O . ASP B 1 325 ? 2.852 -0.912 -10.008 1 98.5 325 ASP B O 1
ATOM 5428 N N . ASN B 1 326 ? 3.314 -3.061 -9.844 1 98.5 326 ASN B N 1
ATOM 5429 C CA . ASN B 1 326 ? 4.008 -2.928 -8.562 1 98.5 326 ASN B CA 1
ATOM 5430 C C . ASN B 1 326 ? 5.363 -2.248 -8.727 1 98.5 326 ASN B C 1
ATOM 5432 O O . ASN B 1 326 ? 5.961 -1.802 -7.75 1 98.5 326 ASN B O 1
ATOM 5436 N N . LYS B 1 327 ? 5.836 -2.193 -9.945 1 97.81 327 LYS B N 1
ATOM 5437 C CA . LYS B 1 327 ? 7.137 -1.591 -10.219 1 97.81 327 LYS B CA 1
ATOM 5438 C C . LYS B 1 327 ? 6.988 -0.139 -10.664 1 97.81 327 LYS B C 1
ATOM 5440 O O . LYS B 1 327 ? 7.629 0.756 -10.109 1 97.81 327 LYS B O 1
ATOM 5445 N N . THR B 1 328 ? 6.062 0.109 -11.578 1 97.75 328 THR B N 1
ATOM 5446 C CA . THR B 1 328 ? 5.961 1.427 -12.195 1 97.75 328 THR B CA 1
ATOM 5447 C C . THR B 1 328 ? 4.805 2.221 -11.594 1 97.75 328 THR B C 1
ATOM 5449 O O . THR B 1 328 ? 4.742 3.443 -11.734 1 97.75 328 THR B O 1
ATOM 5452 N N . PHE B 1 329 ? 3.799 1.501 -11.047 1 98.38 329 PHE B N 1
ATOM 5453 C CA . PHE B 1 329 ? 2.568 2.031 -10.477 1 98.38 329 PHE B CA 1
ATOM 5454 C C . PHE B 1 329 ? 1.646 2.561 -11.562 1 98.38 329 PHE B C 1
ATOM 5456 O O . PHE B 1 329 ? 0.738 3.348 -11.289 1 98.38 329 PHE B O 1
ATOM 5463 N N . LYS B 1 330 ? 1.944 2.129 -12.773 1 97.75 330 LYS B N 1
ATOM 5464 C CA . LYS B 1 330 ? 0.972 2.34 -13.844 1 97.75 330 LYS B CA 1
ATOM 5465 C C . LYS B 1 330 ? -0.319 1.572 -13.57 1 97.75 330 LYS B C 1
ATOM 5467 O O . LYS B 1 330 ? -0.285 0.452 -13.055 1 97.75 330 LYS B O 1
ATOM 5472 N N . THR B 1 331 ? -1.438 2.176 -13.992 1 98.12 331 THR B N 1
ATOM 5473 C CA . THR B 1 331 ? -2.719 1.521 -13.75 1 98.12 331 THR B CA 1
ATOM 5474 C C . THR B 1 331 ? -3.197 0.797 -15.008 1 98.12 331 THR B C 1
ATOM 5476 O O . THR B 1 331 ? -2.859 1.192 -16.125 1 98.12 331 THR B O 1
ATOM 5479 N N . TYR B 1 332 ? -3.902 -0.287 -14.812 1 97.19 332 TYR B N 1
ATOM 5480 C CA . TYR B 1 332 ? -4.527 -1.071 -15.875 1 97.19 332 TYR B CA 1
ATOM 5481 C C . TYR B 1 332 ? -6.012 -1.277 -15.594 1 97.19 332 TYR B C 1
ATOM 5483 O O . TYR B 1 332 ? -6.422 -1.414 -14.438 1 97.19 332 TYR B O 1
ATOM 5491 N N . THR B 1 333 ? -6.777 -1.292 -16.656 1 97.44 333 THR B N 1
ATOM 5492 C CA . THR B 1 333 ? -8.203 -1.577 -16.547 1 97.44 333 THR B CA 1
ATOM 5493 C C . THR B 1 333 ? -8.617 -2.641 -17.562 1 97.44 333 THR B C 1
ATOM 5495 O O . THR B 1 333 ? -8.297 -2.531 -18.75 1 97.44 333 THR B O 1
ATOM 5498 N N . LEU B 1 334 ? -9.18 -3.707 -17.141 1 96.06 334 LEU B N 1
ATOM 5499 C CA . LEU B 1 334 ? -9.844 -4.695 -17.984 1 96.06 334 LEU B CA 1
ATOM 5500 C C . LEU B 1 334 ? -11.359 -4.562 -17.891 1 96.06 334 LEU B C 1
ATOM 5502 O O . LEU B 1 334 ? -11.969 -5.035 -16.938 1 96.06 334 LEU B O 1
ATOM 5506 N N . PRO B 1 335 ? -11.961 -4.008 -18.875 1 96.69 335 PRO B N 1
ATOM 5507 C CA . PRO B 1 335 ? -13.383 -3.672 -18.797 1 96.69 335 PRO B CA 1
ATOM 5508 C C . PRO B 1 335 ? -14.289 -4.898 -18.891 1 96.69 335 PRO B C 1
ATOM 5510 O O . PRO B 1 335 ? -13.875 -5.93 -19.438 1 96.69 335 PRO B O 1
ATOM 5513 N N . SER B 1 336 ? -15.422 -4.836 -18.344 1 96.69 336 SER B N 1
ATOM 5514 C CA . SER B 1 336 ? -16.547 -5.754 -18.453 1 96.69 336 SER B CA 1
ATOM 5515 C C . SER B 1 336 ? -17.875 -5.023 -18.281 1 96.69 336 SER B C 1
ATOM 5517 O O . SER B 1 336 ? -17.922 -3.793 -18.312 1 96.69 336 SER B O 1
ATOM 5519 N N . SER B 1 337 ? -18.938 -5.676 -18.391 1 96.19 337 SER B N 1
ATOM 5520 C CA . SER B 1 337 ? -20.281 -5.137 -18.188 1 96.19 337 SER B CA 1
ATOM 5521 C C . SER B 1 337 ? -21.234 -6.211 -17.688 1 96.19 337 SER B C 1
ATOM 5523 O O . SER B 1 337 ? -20.891 -7.395 -17.656 1 96.19 337 SER B O 1
ATOM 5525 N N . VAL B 1 338 ? -22.359 -5.754 -17.281 1 95.94 338 VAL B N 1
ATOM 5526 C CA . VAL B 1 338 ? -23.375 -6.688 -16.812 1 95.94 338 VAL B CA 1
ATOM 5527 C C . VAL B 1 338 ? -23.828 -7.586 -17.969 1 95.94 338 VAL B C 1
ATOM 5529 O O . VAL B 1 338 ? -24.125 -7.098 -19.047 1 95.94 338 VAL B O 1
ATOM 5532 N N . ASP B 1 339 ? -23.703 -8.852 -17.75 1 95.75 339 ASP B N 1
ATOM 5533 C CA . ASP B 1 339 ? -24.266 -9.859 -18.656 1 95.75 339 ASP B CA 1
ATOM 5534 C C . ASP B 1 339 ? -25.641 -10.305 -18.188 1 95.75 339 ASP B C 1
ATOM 5536 O O . ASP B 1 339 ? -25.766 -11.039 -17.203 1 95.75 339 ASP B O 1
ATOM 5540 N N . TYR B 1 340 ? -26.641 -9.969 -18.906 1 93.06 340 TYR B N 1
ATOM 5541 C CA . TYR B 1 340 ? -28.031 -10.227 -18.5 1 93.06 340 TYR B CA 1
ATOM 5542 C C . TYR B 1 340 ? -28.359 -11.711 -18.609 1 93.06 340 TYR B C 1
ATOM 5544 O O . TYR B 1 340 ? -29.391 -12.164 -18.109 1 93.06 340 TYR B O 1
ATOM 5552 N N . LYS B 1 341 ? -27.438 -12.492 -19.141 1 93.56 341 LYS B N 1
ATOM 5553 C CA . LYS B 1 341 ? -27.609 -13.945 -19.219 1 93.56 341 LYS B CA 1
ATOM 5554 C C . LYS B 1 341 ? -26.578 -14.656 -18.344 1 93.56 341 LYS B C 1
ATOM 5556 O O . LYS B 1 341 ? -26.344 -15.859 -18.5 1 93.56 341 LYS B O 1
ATOM 5561 N N . CYS B 1 342 ? -25.984 -13.898 -17.5 1 94.25 342 CYS B N 1
ATOM 5562 C CA . CYS B 1 342 ? -24.953 -14.461 -16.641 1 94.25 342 CYS B CA 1
ATOM 5563 C C . CYS B 1 342 ? -25.531 -15.562 -15.75 1 94.25 342 CYS B C 1
ATOM 5565 O O . CYS B 1 342 ? -26.562 -15.375 -15.109 1 94.25 342 CYS B O 1
ATOM 5567 N N . ALA B 1 343 ? -24.844 -16.672 -15.648 1 92.12 343 ALA B N 1
ATOM 5568 C CA . ALA B 1 343 ? -25.297 -17.812 -14.867 1 92.12 343 ALA B CA 1
ATOM 5569 C C . ALA B 1 343 ? -25.219 -17.531 -13.367 1 92.12 343 ALA B C 1
ATOM 5571 O O . ALA B 1 343 ? -25.828 -18.234 -12.562 1 92.12 343 ALA B O 1
ATOM 5572 N N . PHE B 1 344 ? -24.531 -16.469 -13.031 1 93.75 344 PHE B N 1
ATOM 5573 C CA . PHE B 1 344 ? -24.266 -16.219 -11.617 1 93.75 344 PHE B CA 1
ATOM 5574 C C . PHE B 1 344 ? -25.156 -15.094 -11.102 1 93.75 344 PHE B C 1
ATOM 5576 O O . PHE B 1 344 ? -25.766 -15.219 -10.039 1 93.75 344 PHE B O 1
ATOM 5583 N N . CYS B 1 345 ? -25.312 -13.977 -11.883 1 94.12 345 CYS B N 1
ATOM 5584 C CA . CYS B 1 345 ? -25.938 -12.812 -11.273 1 94.12 345 CYS B CA 1
ATOM 5585 C C . CYS B 1 345 ? -27.219 -12.422 -12.008 1 94.12 345 CYS B C 1
ATOM 5587 O O . CYS B 1 345 ? -27.984 -11.602 -11.523 1 94.12 345 CYS B O 1
ATOM 5589 N N . SER B 1 346 ? -27.516 -12.93 -13.195 1 88.25 346 SER B N 1
ATOM 5590 C CA . SER B 1 346 ? -28.625 -12.469 -14.023 1 88.25 346 SER B CA 1
ATOM 5591 C C . SER B 1 346 ? -29.969 -12.672 -13.312 1 88.25 346 SER B C 1
ATOM 5593 O O . SER B 1 346 ? -30.859 -11.82 -13.398 1 88.25 346 SER B O 1
ATOM 5595 N N . ASN B 1 347 ? -30.109 -13.773 -12.641 1 81.44 347 ASN B N 1
ATOM 5596 C CA . ASN B 1 347 ? -31.391 -14.086 -12.031 1 81.44 347 ASN B CA 1
ATOM 5597 C C . ASN B 1 347 ? -31.625 -13.281 -10.758 1 81.44 347 ASN B C 1
ATOM 5599 O O . ASN B 1 347 ? -32.719 -13.312 -10.18 1 81.44 347 ASN B O 1
ATOM 5603 N N . HIS B 1 348 ? -30.672 -12.625 -10.391 1 73.25 348 HIS B N 1
ATOM 5604 C CA . HIS B 1 348 ? -30.766 -11.945 -9.102 1 73.25 348 HIS B CA 1
ATOM 5605 C C . HIS B 1 348 ? -30.703 -10.43 -9.266 1 73.25 348 HIS B C 1
ATOM 5607 O O . HIS B 1 348 ? -30.766 -9.688 -8.281 1 73.25 348 HIS B O 1
ATOM 5613 N N . ASN B 1 349 ? -30.406 -9.992 -10.508 1 63.72 349 ASN B N 1
ATOM 5614 C CA . ASN B 1 349 ? -30.312 -8.57 -10.797 1 63.72 349 ASN B CA 1
ATOM 5615 C C . ASN B 1 349 ? -31.688 -7.973 -11.117 1 63.72 349 ASN B C 1
ATOM 5617 O O . ASN B 1 349 ? -31.797 -6.793 -11.461 1 63.72 349 ASN B O 1
ATOM 5621 N N . LEU B 1 350 ? -32.844 -8.82 -11.078 1 50.94 350 LEU B N 1
ATOM 5622 C CA . LEU B 1 350 ? -34.156 -8.266 -11.336 1 50.94 350 LEU B CA 1
ATOM 5623 C C . LEU B 1 350 ? -34.75 -7.629 -10.078 1 50.94 350 LEU B C 1
ATOM 5625 O O . LEU B 1 350 ? -34.531 -8.125 -8.969 1 50.94 350 LEU B O 1
#

Nearest PDB structures (foldseek):
  3h9g-assembly2_D  TM=8.628E-01  e=1.331E-28  Escherichia coli
  3h5n-assembly1_D  TM=8.612E-01  e=4.040E-28  Escherichia coli
  3h5r-assembly1_D  TM=8.729E-01  e=1.300E-27  Escherichia coli
  3h5r-assembly1_B  TM=8.488E-01  e=4.814E-28  Escherichia coli
  3h5n-assembly1_C  TM=8.497E-01  e=1.702E-26  Escherichia coli

InterPro domains:
  IPR000594 THIF-type NAD/FAD binding fold [PF00899] (109-330)
  IPR035985 Ubiquitin-activating enzyme-like [SSF69572] (112-348)
  IPR045886 ThiF/MoeB/HesA family [PTHR10953] (110-256)

Sequence (700 aa):
MQWYQTSFSACVGQTDTENIIGLGTYQYCVDHNEFEKSLRLLVFLRMKKRMNEIKSFMETSKIEHNIFDKLVANKLITSFILNPNDEQNFKNHLFIDLMSSKPELTIDNFKRTIFIIIGCGGIGNFVSYALASFYPKKLILLDKDTVDFSNLNRQFLFDKNYISQYKTSAIKQALSSRFSINIETVDDFASEDNLEEIFSKHKKENLFGIVSGDNPNTVQLATRFFCKCRIPFLNIGYLNDISLIGPFYIPSLSCCPFCHNSFALDDKKDGDKNLDICLINDRMQAPSSFLNNSIASSLAISDIIQFMSNDFNSIKSLNCRFGVDNKTFKTYTLPSSVDYKCAFCSNHNLMQWYQTSFSACVGQTDTENIIGLGTYQYCVDHNEFEKSLRLLVFLRMKKRMNEIKSFMETSKIEHNIFDKLVANKLITSFILNPNDEQNFKNHLFIDLMSSKPELTIDNFKRTIFIIIGCGGIGNFVSYALASFYPKKLILLDKDTVDFSNLNRQFLFDKNYISQYKTSAIKQALSSRFSINIETVDDFASEDNLEEIFSKHKKENLFGIVSGDNPNTVQLATRFFCKCRIPFLNIGYLNDISLIGPFYIPSLSCCPFCHNSFALDDKKDGDKNLDICLINDRMQAPSSFLNNSIASSLAISDIIQFMSNDFNSIKSLNCRFGVDNKTFKTYTLPSSVDYKCAFCSNHNL

pLDDT: mean 94.81, std 8.17, range [44.72, 98.94]

Radius of gyration: 26.23 Å; Cα contacts (8 Å, |Δi|>4): 1488; chains: 2; bounding box: 67×76×60 Å

Solvent-accessible surface area (backbone atoms only — not comparable to full-atom values): 35671 Å² total; per-residue (Å²): 136,68,46,32,22,38,31,48,64,22,36,61,48,73,59,98,84,44,36,37,40,39,51,44,88,38,44,47,73,49,55,70,68,58,43,53,47,48,41,53,50,43,58,64,19,68,48,70,38,42,62,70,57,50,51,52,49,27,61,76,66,72,43,62,69,65,57,56,52,49,34,39,73,37,53,32,31,34,64,79,83,76,53,84,80,39,46,73,47,34,37,50,51,49,32,36,48,76,73,30,94,32,41,69,52,22,52,52,43,31,43,51,23,33,38,39,35,36,25,50,50,44,42,26,37,50,40,50,52,50,48,50,52,60,46,32,48,28,42,35,30,25,19,56,55,51,36,47,79,57,44,50,50,36,21,69,72,50,41,63,90,37,52,72,35,44,30,27,58,42,50,47,53,46,46,52,46,60,39,97,60,51,69,44,68,40,82,32,68,86,42,73,66,62,51,48,52,51,41,71,76,43,66,90,51,46,56,37,38,36,42,43,53,92,44,68,66,52,54,51,53,50,47,38,50,29,30,67,69,54,35,30,32,36,35,42,46,60,40,67,53,22,15,23,29,34,21,34,24,36,70,66,74,38,11,55,68,61,20,81,43,67,67,68,70,69,73,77,68,84,58,88,71,56,63,62,49,48,62,44,43,71,56,40,46,77,38,61,28,43,52,45,28,40,49,16,30,35,53,46,52,38,31,49,48,20,53,37,34,70,37,63,88,63,26,74,21,55,24,16,33,30,31,33,32,58,71,82,49,48,71,46,76,50,74,53,48,70,32,80,80,24,92,52,43,30,89,46,42,115,136,70,45,34,22,39,31,48,65,21,36,61,48,72,58,98,85,46,36,37,41,39,50,44,88,41,41,49,74,48,55,69,68,57,42,53,46,49,43,54,49,44,58,66,18,67,48,70,40,42,62,70,57,49,51,51,50,26,61,77,66,70,41,62,68,65,57,55,52,50,34,40,74,37,54,31,32,34,65,79,84,76,54,85,82,41,46,76,48,36,37,51,52,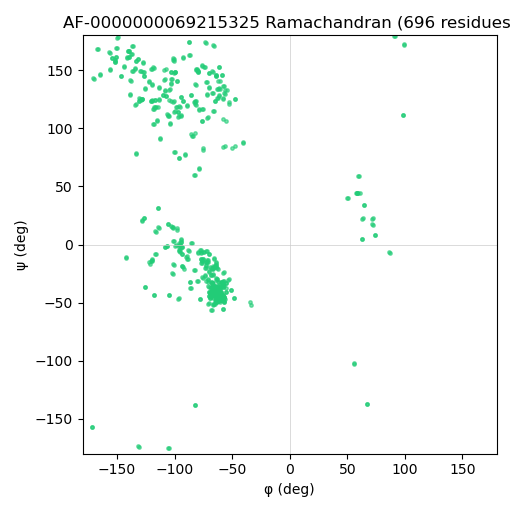50,32,37,48,74,72,30,94,33,40,69,52,22,52,51,42,32,42,52,25,33,38,39,34,36,26,51,50,44,43,27,36,50,40,51,51,48,48,51,49,60,46,32,48,28,42,36,30,23,20,56,54,50,36,47,77,56,43,48,49,37,22,67,72,48,42,64,89,37,53,72,35,44,30,26,58,44,50,46,53,47,45,54,44,60,40,99,61,50,69,46,69,39,82,32,68,87,42,72,65,62,52,47,51,51,41,70,76,42,67,89,51,46,55,35,38,35,41,42,52,91,43,68,66,52,54,51,51,50,47,40,49,29,27,65,68,54,35,29,32,37,35,42,45,61,39,67,56,22,16,22,28,33,20,32,24,36,69,66,74,38,9,53,68,62,18,80,43,66,69,68,70,70,73,78,70,85,57,88,71,58,62,60,51,50,62,45,44,72,57,40,46,77,38,61,28,42,51,45,29,39,49,16,29,37,55,47,52,38,32,48,48,21,54,38,34,70,36,63,89,64,26,74,20,55,26,15,32,30,30,32,32,56,72,80,50,49,74,47,75,49,74,52,47,68,32,81,80,23,91,51,43,30,87,44,44,114

Foldseek 3Di:
DFKKAFAPQWDWDDDPVWTWTGDDPLIDTDDPVLSVLLVVLNVVRNDIDDPVVSVVVCVVVVNDPVSVVSCDVSRRMDSPDADPPPVLCRVVLSVLSNLFPFSVLLLVLQQQEEEEEADCAQLVQLQLLVSVSSAGQEYEYEEQDFDDPVRVQRNVLDDPVRGPPQSQVSSVVSSVVPHDHHYHYDNHHDDPVVVVVVCVVQVVTQYEYEAEDPDLVSLQRVLQNCLQSQHWYKYWYADAQKGKIDDGDHQLFAAGCPAVPLPVSDPPPPDDPDVVVCVVVVPDDHPDHNQSSNVRSVLVVSLSSCVSNVNNVPRPNGQWMWIAGSPPRDIDTRGHGHHCPGPRNNVRSD/DFKKAFAPQWDWDDDPVWTWTGDDPLIDTDDPVLSVLLVVLNVVRNDIDDPVVSVVVCVVVVNDVVSVVSCDVSRRMDSPDADPPPVQCRVVLSVLSNLFPFSVLLLVLQQQEEEEEADCAQLVQLQLLVSVSSQGQEYEYEEQDFDDPVRVQRNVLDDPVRGPPQSQVSSVVSSVVPHDHHYHYDNHHDDPVVVVVVCVVQVVTQYEYEAEDPDLVSLQRVLQNCLQSQHWYKYWYADAQKGKIDDGDHQLFAAGCPAVCLPVSDPPPPDDPDVVVCVVVVPDDHPDHNQSSNVRSVLVVSLSSCVSNVNNVPRPNGQWMWIAGSPPRDIDTRGHGHHCPGPRNNVRSD

Organism: Helicobacter pylori (strain G27) (NCBI:txid563041)

Secondary structure (DSSP, 8-state):
--EEEE-TT--EEE-SS-EEE-SGGG-EEE-HHHHHHHHHHHHHTTS-EEHHHHHHHHHHTT--HHHHHHHHHTTSEESS---TT-TTTHHHHHHHHHH-S-HHHHHHHHHHEEEEEE--SHHHHHHHHHHHTT--SEEEEE--PBP-GGGTTT-TT--GGGTTSBHHHHHHHHHHTT----EEEE-S---HHHHHHHHHHHTTSEEEEEE--S-HHHHHHHHHHHHHTT--EEEEEEETTEEEEEEEE-TTTS--TTGGGTT------SS---HHHHHHHTT------HHHHHHHHHHHHHHHHHHHTT-GGG-TTTTEEEEEETTT--EEEEE----TT-TTTGGG--/--EEEE-TT--EEE-SS-EEE-SGGG-EEE-HHHHHHHHHHHHHTTS-EEHHHHHHHHHHTT--HHHHHHHHHTTSEESS---TT-TTTHHHHHHHHHH-S-HHHHHHHHHHEEEEEE--SHHHHHHHHHHHTT--SEEEEE--PBP-GGGTTT-TT--GGGTTSBHHHHHHHHHHTT----EEEE-S---HHHHHHHHHHHTTSEEEEEE--S-HHHHHHHHHHHHHTT--EEEEEEETTEEEEEEEE-TTTS--TTGGGTT--S---SS---HHHHHHHTT------HHHHHHHHHHHHHHHHHHHTT-GGG-TTTTEEEEEETTT--EEEEE----TT-TTTGGG--